Protein AF-A0A2T7P192-F1 (afdb_monomer_lite)

Secondary structure (DSSP, 8-state):
-EEPTTSS-EEPGGGSSSSS--STT-TTTTT--S----SSEE-TTS-EE-GGGSSSSS-SSSSSTTS-GGG-TT---SS--TTEEEPTTT--EEEGGGTTSSS--STTSGGGSSTTT---SSSEEPTTSS-EE-GGGSSSSS--STT-TTTTTTT--PPTTEEEETTEEEESS---GGG-TT--EEE-TTS---TTSS-TT---SEEE-TTS---SPPP---TT--EEE-TTS---EEEGGGGGG-TT--EEE-TT----EEE-S--S-------EEE-TT----EE-GGGGTT-TT--EEE-TT----EE-TTTTTT-TT--EEEETT----EE-TTTTTT-TT--EEEESSGGGG-TTTSTTTTTT-EEE----SS--SS-SS--HHHHHHHHHHHHHHHHHHHHHHHHHHHHGGGS---HHHHHHHHHHHHHHHHHHHHHHHHHHHHHHTTTHHHHHHHHHTSHHHHHHHHHHHHHHHHHHHHHHHHHHHHHHHHH-SS---HHHHHHHHHHHHHHHHHHHHHHHHHHHHHHHHHHHHHHHHHHHHHHHHHHHTTT-----TT----S--SS--THHHHHHHT--

InterPro domains:
  IPR001611 Leucine-rich repeat [PF13855] (300-353)
  IPR002172 Low-density lipoprotein (LDL) receptor class A repeat [PF00057] (79-115)
  IPR002172 Low-density lipoprotein (LDL) receptor class A repeat [PR00261] (8-29)
  IPR002172 Low-density lipoprotein (LDL) receptor class A repeat [PR00261] (46-67)
  IPR002172 Low-density lipoprotein (LDL) receptor class A repeat [PR00261] (91-112)
  IPR002172 Low-density lipoprotein (LDL) receptor class A repeat [PR00261] (130-151)
  IPR002172 Low-density lipoprotein (LDL) receptor class A repeat [PS50068] (1-33)
  IPR002172 Low-density lipoprotein (LDL) receptor class A repeat [PS50068] (37-70)
  IPR002172 Low-density lipoprotein (LDL) receptor class A repeat [PS50068] (79-116)
  IPR002172 Low-density lipoprotein (LDL) receptor class A repeat [PS50068] (119-155)
  IPR002172 Low-density lipoprotein (LDL) receptor class A repeat [SM00192] (1-34)
  IPR002172 Low-density lipoprotein (LDL) receptor class A repeat [SM00192] (37-71)
  IPR002172 Low-density lipoprotein (LDL) receptor class A repeat [SM00192] (79-117)
  IPR002172 Low-density lipoprotein (LDL) receptor class A repeat [SM00192] (119-156)
  IPR002172 Low-density lipoprotein (LDL) receptor class A repeat [cd00112] (41-68)
  IPR002172 Low-density lipoprotein (LDL) receptor class A repeat [cd00112] (80-115)
  IPR017452 GPCR, rhodopsin-like, 7TM [PS50262] (404-541)
  IPR023415 Low-density lipoprotein (LDL) receptor class A, conserved site [PS01209] (93-115)
  IPR032675 Leucine-rich repeat domain superfamily [G3DSA:3.80.10.10] (155-267)
  IPR032675 Leucine-rich repeat domain superfamily [G3DSA:3.80.10.10] (268-373)

Structure (mmCIF, N/CA/C/O backbone):
data_AF-A0A2T7P192-F1
#
_entry.id   AF-A0A2T7P192-F1
#
loop_
_atom_site.group_PDB
_atom_site.id
_atom_site.type_symbol
_atom_site.label_atom_id
_atom_site.label_alt_id
_atom_site.label_comp_id
_atom_site.label_asym_id
_atom_site.label_entity_id
_atom_site.label_seq_id
_atom_site.pdbx_PDB_ins_code
_atom_site.Cartn_x
_atom_site.Cartn_y
_atom_site.Cartn_z
_atom_site.occupancy
_atom_site.B_iso_or_equiv
_atom_site.auth_seq_id
_atom_site.auth_comp_id
_atom_site.auth_asym_id
_atom_site.auth_atom_id
_atom_site.pdbx_PDB_model_num
ATOM 1 N N . MET A 1 1 ? 2.843 -32.101 -48.341 1.00 65.88 1 MET A N 1
ATOM 2 C CA . MET A 1 1 ? 3.932 -32.554 -49.229 1.00 65.88 1 MET A CA 1
ATOM 3 C C . MET A 1 1 ? 3.542 -33.904 -49.808 1.00 65.88 1 MET A C 1
ATOM 5 O O . MET A 1 1 ? 2.994 -34.714 -49.069 1.00 65.88 1 MET A O 1
ATOM 9 N N . PHE A 1 2 ? 3.769 -34.108 -51.100 1.00 68.44 2 PHE A N 1
ATOM 10 C CA . PHE A 1 2 ? 3.512 -35.329 -51.861 1.00 68.44 2 PHE A CA 1
ATOM 11 C C . PHE A 1 2 ? 4.839 -36.050 -52.106 1.00 68.44 2 PHE A C 1
ATOM 13 O O . PHE A 1 2 ? 5.832 -35.404 -52.415 1.00 68.44 2 PHE A O 1
ATOM 20 N N . LEU A 1 3 ? 4.891 -37.365 -51.916 1.00 77.12 3 LEU A N 1
ATOM 21 C CA . LEU A 1 3 ? 6.083 -38.163 -52.204 1.00 77.12 3 LEU A CA 1
ATOM 22 C C . LEU A 1 3 ? 5.910 -38.778 -53.594 1.00 77.12 3 LEU A C 1
ATOM 24 O O . LEU A 1 3 ? 4.910 -39.464 -53.810 1.00 77.12 3 LEU A O 1
ATOM 28 N N . CYS A 1 4 ? 6.870 -38.556 -54.496 1.00 80.88 4 CYS A N 1
ATOM 29 C CA . CYS A 1 4 ? 6.888 -39.212 -55.804 1.00 80.88 4 CYS A CA 1
ATOM 30 C C . CYS A 1 4 ? 6.804 -40.740 -55.630 1.00 80.88 4 CYS A C 1
ATOM 32 O O . CYS A 1 4 ? 7.320 -41.289 -54.649 1.00 80.88 4 CYS A O 1
ATOM 34 N N . SER A 1 5 ? 6.145 -41.445 -56.554 1.00 80.00 5 SER A N 1
ATOM 35 C CA . SER A 1 5 ? 5.929 -42.899 -56.427 1.00 80.00 5 SER A CA 1
ATOM 36 C C . SER A 1 5 ? 7.230 -43.703 -56.446 1.00 80.00 5 SER A C 1
ATOM 38 O O . SER A 1 5 ? 7.320 -44.747 -55.797 1.00 80.00 5 SER A O 1
ATOM 40 N N . ASP A 1 6 ? 8.257 -43.194 -57.119 1.00 78.75 6 ASP A N 1
ATOM 41 C CA . ASP A 1 6 ? 9.630 -43.703 -57.082 1.00 78.75 6 ASP A CA 1
ATOM 42 C C . ASP A 1 6 ? 10.375 -43.462 -55.746 1.00 78.75 6 ASP A C 1
ATOM 44 O O . ASP A 1 6 ? 11.508 -43.915 -55.579 1.00 78.75 6 ASP A O 1
ATOM 48 N N . GLN A 1 7 ? 9.743 -42.776 -54.785 1.00 76.69 7 GLN A N 1
ATOM 49 C CA . GLN A 1 7 ? 10.291 -42.358 -53.488 1.00 76.69 7 GLN A CA 1
ATOM 50 C C . GLN A 1 7 ? 11.552 -41.485 -53.582 1.00 76.69 7 GLN A C 1
ATOM 52 O O . GLN A 1 7 ? 12.270 -41.331 -52.591 1.00 76.69 7 GLN A O 1
ATOM 57 N N . THR A 1 8 ? 11.843 -40.899 -54.745 1.00 75.38 8 THR A N 1
ATOM 58 C CA . THR A 1 8 ? 13.096 -40.159 -54.955 1.00 75.38 8 THR A CA 1
ATOM 59 C C . THR A 1 8 ? 13.045 -38.738 -54.410 1.00 75.38 8 THR A C 1
ATOM 61 O O . THR A 1 8 ? 14.082 -38.184 -54.038 1.00 75.38 8 THR A O 1
ATOM 64 N N . ARG A 1 9 ? 11.852 -38.136 -54.340 1.00 76.94 9 ARG A N 1
ATOM 65 C CA . ARG A 1 9 ? 11.668 -36.741 -53.932 1.00 76.94 9 ARG A CA 1
ATOM 66 C C . ARG A 1 9 ? 10.305 -36.509 -53.286 1.00 76.94 9 ARG A C 1
ATOM 68 O O . ARG A 1 9 ? 9.303 -37.110 -53.664 1.00 76.94 9 ARG A O 1
ATOM 75 N N . THR A 1 10 ? 10.271 -35.602 -52.315 1.00 79.56 10 THR A N 1
ATOM 76 C CA . THR A 1 10 ? 9.039 -35.031 -51.760 1.00 79.56 10 THR A CA 1
ATOM 77 C C . THR A 1 10 ? 8.798 -33.647 -52.347 1.00 79.56 10 THR A C 1
ATOM 79 O O . THR A 1 10 ? 9.632 -32.757 -52.182 1.00 79.56 10 THR A O 1
ATOM 82 N N . LEU A 1 11 ? 7.657 -33.466 -52.999 1.00 73.38 11 LEU A N 1
ATOM 83 C CA . LEU A 1 11 ? 7.187 -32.215 -53.575 1.00 73.38 11 LEU A CA 1
ATOM 84 C C . LEU A 1 11 ? 6.205 -31.503 -52.637 1.00 73.38 11 LEU A C 1
ATOM 86 O O . LEU A 1 11 ? 5.539 -32.110 -51.789 1.00 73.38 11 LEU A O 1
ATOM 90 N N . HIS A 1 12 ? 6.108 -30.184 -52.772 1.00 67.69 12 HIS A N 1
ATOM 91 C CA . HIS A 1 12 ? 5.025 -29.431 -52.151 1.00 67.69 12 HIS A CA 1
ATOM 92 C C . HIS A 1 12 ? 3.708 -29.753 -52.873 1.00 67.69 12 HIS A C 1
ATOM 94 O O . HIS A 1 12 ? 3.721 -30.109 -54.043 1.00 67.69 12 HIS A O 1
ATOM 100 N N . TYR A 1 13 ? 2.565 -29.664 -52.189 1.00 60.28 13 TYR A N 1
ATOM 101 C CA . TYR A 1 13 ? 1.278 -30.056 -52.792 1.00 60.28 13 TYR A CA 1
ATOM 102 C C . TYR A 1 13 ? 0.863 -29.159 -53.971 1.00 60.28 13 TYR A C 1
ATOM 104 O O . TYR A 1 13 ? -0.032 -29.529 -54.716 1.00 60.28 13 TYR A O 1
ATOM 112 N N . THR A 1 14 ? 1.495 -27.992 -54.111 1.00 57.81 14 THR A N 1
ATOM 113 C CA . THR A 1 14 ? 1.313 -27.051 -55.225 1.00 57.81 14 THR A CA 1
ATOM 114 C C . THR A 1 14 ? 2.009 -27.492 -56.512 1.00 57.81 14 THR A C 1
ATOM 116 O O . THR A 1 14 ? 1.717 -26.919 -57.546 1.00 57.81 14 THR A O 1
ATOM 119 N N . LEU A 1 15 ? 2.917 -28.472 -56.438 1.00 68.00 15 LEU A N 1
ATOM 120 C CA . LEU A 1 15 ? 3.675 -29.043 -57.563 1.00 68.00 15 LEU A CA 1
ATOM 121 C C . LEU A 1 15 ? 3.136 -30.437 -57.936 1.00 68.00 15 LEU A C 1
ATOM 123 O O . LEU A 1 15 ? 3.888 -31.357 -58.231 1.00 68.00 15 LEU A O 1
ATOM 127 N N . VAL A 1 16 ? 1.841 -30.658 -57.716 1.00 70.81 16 VAL A N 1
ATOM 128 C CA . VAL A 1 16 ? 1.148 -31.916 -58.010 1.00 70.81 16 VAL A CA 1
ATOM 129 C C . VAL A 1 16 ? -0.069 -31.539 -58.828 1.00 70.81 16 VAL A C 1
ATOM 131 O O . VAL A 1 16 ? -0.877 -30.739 -58.348 1.00 70.81 16 VAL A O 1
ATOM 134 N N . CYS A 1 17 ? -0.230 -32.126 -60.012 1.00 66.81 17 CYS A N 1
ATOM 135 C CA . CYS A 1 17 ? -1.264 -31.745 -60.972 1.00 66.81 17 CYS A CA 1
ATOM 136 C C . CYS A 1 17 ? -1.129 -30.302 -61.478 1.00 66.81 17 CYS A C 1
ATOM 138 O O . CYS A 1 17 ? -2.141 -29.623 -61.675 1.00 66.81 17 CYS A O 1
ATOM 140 N N . ASP A 1 18 ? 0.101 -29.826 -61.664 1.00 65.25 18 ASP A N 1
ATOM 141 C CA . ASP A 1 18 ? 0.407 -28.485 -62.177 1.00 65.25 18 ASP A CA 1
ATOM 142 C C . ASP A 1 18 ? 0.785 -28.495 -63.672 1.00 65.25 18 ASP A C 1
ATOM 144 O O . ASP A 1 18 ? 1.235 -27.486 -64.218 1.00 65.25 18 ASP A O 1
ATOM 148 N N . PHE A 1 19 ? 0.533 -29.619 -64.357 1.00 62.66 19 PHE A N 1
ATOM 149 C CA . PHE A 1 19 ? 0.850 -29.871 -65.765 1.00 62.66 19 PHE A CA 1
ATOM 150 C C . PHE A 1 19 ? 2.347 -29.864 -66.085 1.00 62.66 19 PHE A C 1
ATOM 152 O O . PHE A 1 19 ? 2.731 -29.842 -67.262 1.00 62.66 19 PHE A O 1
ATOM 159 N N . LYS A 1 20 ? 3.201 -29.952 -65.061 1.00 74.81 20 LYS A N 1
ATOM 160 C CA . LYS A 1 20 ? 4.644 -30.046 -65.202 1.00 74.81 20 LYS A CA 1
ATOM 161 C C . LYS A 1 20 ? 5.146 -31.329 -64.556 1.00 74.81 20 LYS A C 1
ATOM 163 O O . LYS A 1 20 ? 4.735 -31.730 -63.483 1.00 74.81 20 LYS A O 1
ATOM 168 N N . GLN A 1 21 ? 6.067 -31.996 -65.243 1.00 77.94 21 GLN A N 1
ATOM 169 C CA . GLN A 1 21 ? 6.710 -33.186 -64.704 1.00 77.94 21 GLN A CA 1
ATOM 170 C C . GLN A 1 21 ? 7.835 -32.767 -63.744 1.00 77.94 21 GLN A C 1
ATOM 172 O O . GLN A 1 21 ? 8.970 -32.541 -64.170 1.00 77.94 21 GLN A O 1
ATOM 177 N N . ASP A 1 22 ? 7.517 -32.651 -62.460 1.00 80.75 22 ASP A N 1
ATOM 178 C CA . ASP A 1 22 ? 8.453 -32.357 -61.374 1.00 80.75 22 ASP A CA 1
ATOM 179 C C . ASP A 1 22 ? 8.934 -33.629 -60.648 1.00 80.75 22 ASP A C 1
ATOM 181 O O . ASP A 1 22 ? 10.044 -33.648 -60.092 1.00 80.75 22 ASP A O 1
ATOM 185 N N . CYS A 1 23 ? 8.168 -34.724 -60.707 1.00 81.25 23 CYS A N 1
ATOM 186 C CA . CYS A 1 23 ? 8.655 -36.070 -60.415 1.00 81.25 23 CYS A CA 1
ATOM 187 C C . CYS A 1 23 ? 9.307 -36.701 -61.658 1.00 81.25 23 CYS A C 1
ATOM 189 O O . CYS A 1 23 ? 8.755 -36.706 -62.759 1.00 81.25 23 CYS A O 1
ATOM 191 N N . ASN A 1 24 ? 10.467 -37.343 -61.483 1.00 80.19 24 ASN A N 1
ATOM 192 C CA . ASN A 1 24 ? 11.185 -38.002 -62.586 1.00 80.19 24 ASN A CA 1
ATOM 193 C C . ASN A 1 24 ? 10.363 -39.113 -63.266 1.00 80.19 24 ASN A C 1
ATOM 195 O O . ASN A 1 24 ? 10.566 -39.399 -64.444 1.00 80.19 24 ASN A O 1
ATOM 199 N N . ASP A 1 25 ? 9.439 -39.733 -62.532 1.00 78.19 25 ASP A N 1
ATOM 200 C CA . ASP A 1 25 ? 8.529 -40.775 -63.011 1.00 78.19 25 ASP A CA 1
ATOM 201 C C . ASP A 1 25 ? 7.177 -40.236 -63.522 1.00 78.19 25 ASP A C 1
ATOM 203 O O . ASP A 1 25 ? 6.364 -41.021 -64.013 1.00 78.19 25 ASP A O 1
ATOM 207 N N . GLY A 1 26 ? 6.932 -38.922 -63.426 1.00 73.44 26 GLY A N 1
ATOM 208 C CA . GLY A 1 26 ? 5.672 -38.277 -63.818 1.00 73.44 26 GLY A CA 1
ATOM 209 C C . GLY A 1 26 ? 4.476 -38.661 -62.946 1.00 73.44 26 GLY A C 1
ATOM 210 O O . GLY A 1 26 ? 3.328 -38.545 -63.378 1.00 73.44 26 GLY A O 1
ATOM 211 N N . SER A 1 27 ? 4.725 -39.191 -61.744 1.00 79.19 27 SER A N 1
ATOM 212 C CA . SER A 1 27 ? 3.671 -39.642 -60.828 1.00 79.19 27 SER A CA 1
ATOM 213 C C . SER A 1 27 ? 2.849 -38.503 -60.219 1.00 79.19 27 SER A C 1
ATOM 215 O O . SER A 1 27 ? 1.707 -38.732 -59.819 1.00 79.19 27 SER A O 1
ATOM 217 N N . ASP A 1 28 ? 3.407 -37.298 -60.198 1.00 75.00 28 ASP A N 1
ATOM 218 C CA . ASP A 1 28 ? 2.758 -36.032 -59.858 1.00 75.00 28 ASP A CA 1
ATOM 219 C C . ASP A 1 28 ? 1.614 -35.656 -60.812 1.00 75.00 28 ASP A C 1
ATOM 221 O O . ASP A 1 28 ? 0.635 -35.068 -60.364 1.00 75.00 28 ASP A O 1
ATOM 225 N N . GLU A 1 29 ? 1.663 -36.100 -62.073 1.00 79.00 29 GLU A N 1
ATOM 226 C CA . GLU A 1 29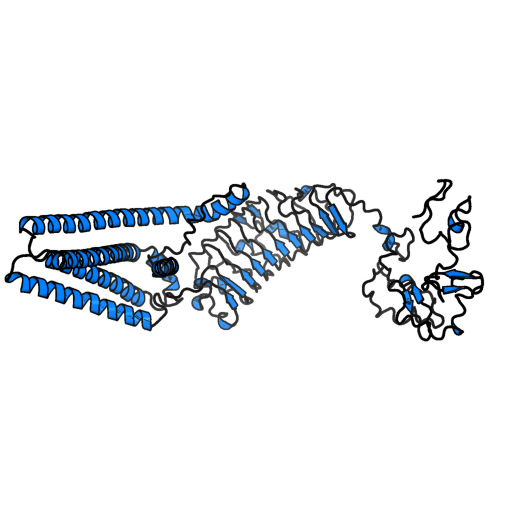 ? 0.673 -35.754 -63.111 1.00 79.00 29 GLU A CA 1
ATOM 227 C C . GLU A 1 29 ? -0.272 -36.914 -63.493 1.00 79.00 29 GLU A C 1
ATOM 229 O O . GLU A 1 29 ? -1.214 -36.761 -64.276 1.00 79.00 29 GLU A O 1
ATOM 234 N N . MET A 1 30 ? -0.051 -38.115 -62.946 1.00 67.25 30 MET A N 1
ATOM 235 C CA . MET A 1 30 ? -0.735 -39.342 -63.387 1.00 67.25 30 MET A CA 1
ATOM 236 C C . MET A 1 30 ? -2.119 -39.554 -62.734 1.00 67.25 30 MET A C 1
ATOM 238 O O . MET A 1 30 ? -2.949 -40.297 -63.262 1.00 67.25 30 MET A O 1
ATOM 242 N N . PHE A 1 31 ? -2.389 -38.918 -61.586 1.00 60.00 31 PHE A N 1
ATOM 243 C CA . PHE A 1 31 ? -3.619 -39.102 -60.788 1.00 60.00 31 PHE A CA 1
ATOM 244 C C . PHE A 1 31 ? -4.523 -37.862 -60.724 1.00 60.00 31 PHE A C 1
ATOM 246 O O . PHE A 1 31 ? -5.372 -37.733 -59.840 1.00 60.00 31 PHE A O 1
ATOM 253 N N . CYS A 1 32 ? -4.397 -36.976 -61.705 1.00 62.47 32 CYS A N 1
ATOM 254 C CA . CYS A 1 32 ? -5.185 -35.757 -61.797 1.00 62.47 32 CYS A CA 1
ATOM 255 C C . CYS A 1 32 ? -6.493 -36.050 -62.543 1.00 62.47 32 CYS A C 1
ATOM 257 O O . CYS A 1 32 ? -6.544 -36.137 -63.772 1.00 62.47 32 CYS A O 1
ATOM 259 N N . THR A 1 33 ? -7.597 -36.242 -61.815 1.00 51.34 33 THR A N 1
ATOM 260 C CA . THR A 1 33 ? -8.923 -36.205 -62.447 1.00 51.34 33 THR A CA 1
ATOM 261 C C . THR A 1 33 ? -9.106 -34.836 -63.096 1.00 51.34 33 THR A C 1
ATOM 263 O O . THR A 1 33 ? -8.934 -33.824 -62.427 1.00 51.34 33 THR A O 1
ATOM 266 N N . ARG A 1 34 ? -9.501 -34.810 -64.377 1.00 46.72 34 ARG A N 1
ATOM 267 C CA . ARG A 1 34 ? -9.683 -33.638 -65.271 1.00 46.72 34 ARG A CA 1
ATOM 268 C C . ARG A 1 34 ? -10.718 -32.587 -64.800 1.00 46.72 34 ARG A C 1
ATOM 270 O O . ARG A 1 34 ? -11.234 -31.817 -65.598 1.00 46.72 34 ARG A O 1
ATOM 277 N N . SER A 1 35 ? -11.058 -32.604 -63.516 1.00 47.53 35 SER A N 1
ATOM 278 C CA . SER A 1 35 ? -12.012 -31.762 -62.801 1.00 47.53 35 SER A CA 1
ATOM 279 C C . SER A 1 35 ? -11.361 -31.173 -61.539 1.00 47.53 35 SER A C 1
ATOM 281 O O . SER A 1 35 ? -11.991 -31.109 -60.483 1.00 47.53 35 SER A O 1
ATOM 283 N N . GLN A 1 36 ? -10.092 -30.774 -61.619 1.00 49.97 36 GLN A N 1
ATOM 284 C CA . GLN A 1 36 ? -9.456 -29.971 -60.581 1.00 49.97 36 GLN A CA 1
ATOM 285 C C . GLN A 1 36 ? -9.518 -28.517 -61.049 1.00 49.97 36 GLN A C 1
ATOM 287 O O . GLN A 1 36 ? -8.808 -28.096 -61.954 1.00 49.97 36 GLN A O 1
ATOM 292 N N . THR A 1 37 ? -10.500 -27.794 -60.518 1.00 49.38 37 THR A N 1
ATOM 293 C CA . THR A 1 37 ? -10.700 -26.359 -60.734 1.00 49.38 37 THR A CA 1
ATOM 294 C C . THR A 1 37 ? -9.445 -25.607 -60.303 1.00 49.38 37 THR A C 1
ATOM 296 O O . THR A 1 37 ? -9.043 -25.749 -59.147 1.00 49.38 37 THR A O 1
ATOM 299 N N . CYS A 1 38 ? -8.843 -24.815 -61.194 1.00 58.12 38 CYS A N 1
ATOM 300 C CA . CYS A 1 38 ? -7.743 -23.935 -60.813 1.00 58.12 38 CYS A CA 1
ATOM 301 C C . CYS A 1 38 ? -8.197 -22.982 -59.707 1.00 58.12 38 CYS A C 1
ATOM 303 O O . CYS A 1 38 ? -9.201 -22.287 -59.845 1.00 58.12 38 CYS A O 1
ATOM 305 N N . VAL A 1 39 ? -7.460 -22.973 -58.597 1.00 57.88 39 VAL A N 1
ATOM 306 C CA . VAL A 1 39 ? -7.700 -22.090 -57.443 1.00 57.88 39 VAL A CA 1
ATOM 307 C C . VAL A 1 39 ? -6.926 -20.773 -57.643 1.00 57.88 39 VAL A C 1
ATOM 309 O O . VAL A 1 39 ? -6.325 -20.244 -56.717 1.00 57.88 39 VAL A O 1
ATOM 312 N N . GLY A 1 40 ? -6.883 -20.282 -58.885 1.00 65.94 40 GLY A N 1
ATOM 313 C CA . GLY A 1 40 ? -6.023 -19.187 -59.337 1.00 65.94 40 GLY A CA 1
ATOM 314 C C . GLY A 1 40 ? -6.344 -18.752 -60.771 1.00 65.94 40 GLY A C 1
ATOM 315 O O . GLY A 1 40 ? -7.372 -19.157 -61.321 1.00 65.94 40 GLY A O 1
ATOM 316 N N . TYR A 1 41 ? -5.475 -17.940 -61.374 1.00 68.38 41 TYR A N 1
ATOM 317 C CA . TYR A 1 41 ? -5.613 -17.502 -62.764 1.00 68.38 41 TYR A CA 1
ATOM 318 C C . TYR A 1 41 ? -5.090 -18.565 -63.723 1.00 68.38 41 TYR A C 1
ATOM 320 O O . TYR A 1 41 ? -3.996 -19.092 -63.538 1.00 68.38 41 TYR A O 1
ATOM 328 N N . GLN A 1 42 ? -5.881 -18.884 -64.747 1.00 72.94 42 GLN A N 1
ATOM 329 C CA . GLN A 1 42 ? -5.449 -19.762 -65.824 1.00 72.94 42 GLN A CA 1
ATOM 330 C C . GLN A 1 42 ? -4.920 -18.910 -66.980 1.00 72.94 42 GLN A C 1
ATOM 332 O O . GLN A 1 42 ? -5.695 -18.249 -67.671 1.00 72.94 42 GLN A O 1
ATOM 337 N N . CYS A 1 43 ? -3.608 -18.962 -67.184 1.00 77.81 43 CYS A N 1
ATOM 338 C CA . CYS A 1 43 ? -2.889 -18.372 -68.305 1.00 77.81 43 CYS A CA 1
ATOM 339 C C . CYS A 1 43 ? -3.462 -18.852 -69.651 1.00 77.81 43 CYS A C 1
ATOM 341 O O . CYS A 1 43 ? -4.060 -19.932 -69.744 1.00 77.81 43 CYS A O 1
ATOM 343 N N . GLN A 1 44 ? -3.242 -18.097 -70.732 1.00 74.88 44 GLN A N 1
ATOM 344 C CA . GLN A 1 44 ? -3.760 -18.463 -72.059 1.00 74.88 44 GLN A CA 1
ATOM 345 C C . GLN A 1 44 ? -3.145 -19.764 -72.595 1.00 74.88 44 GLN A C 1
ATOM 347 O O . GLN A 1 44 ? -3.807 -20.521 -73.310 1.00 74.88 44 GLN A O 1
ATOM 352 N N . ASN A 1 45 ? -1.907 -20.067 -72.206 1.00 65.06 45 ASN A N 1
ATOM 353 C CA . ASN A 1 45 ? -1.241 -21.342 -72.468 1.00 65.06 45 ASN A CA 1
ATOM 354 C C . ASN A 1 45 ? -1.776 -22.531 -71.634 1.00 65.06 45 ASN A C 1
ATOM 356 O O . ASN A 1 45 ? -1.356 -23.668 -71.855 1.00 65.06 45 ASN A O 1
ATOM 360 N N . GLY A 1 46 ? -2.717 -22.296 -70.714 1.00 66.81 46 GLY A N 1
ATOM 361 C CA . GLY A 1 46 ? -3.346 -23.310 -69.869 1.00 66.81 46 GLY A CA 1
ATOM 362 C C . GLY A 1 46 ? -2.656 -23.565 -68.525 1.00 66.81 46 GLY A C 1
ATOM 363 O O . GLY A 1 46 ? -3.194 -24.358 -67.751 1.00 66.81 46 GLY A O 1
ATOM 364 N N . GLN A 1 47 ? -1.529 -22.902 -68.237 1.00 70.19 47 GLN A N 1
ATOM 365 C CA . GLN A 1 47 ? -0.858 -22.911 -66.932 1.00 70.19 47 GLN A CA 1
ATOM 366 C C . GLN A 1 47 ? -1.727 -22.210 -65.882 1.00 70.19 47 GLN A C 1
ATOM 368 O O . GLN A 1 47 ? -2.427 -21.255 -66.204 1.00 70.19 47 GLN A O 1
ATOM 373 N N . CYS A 1 48 ? -1.697 -22.668 -64.631 1.00 75.62 48 CYS A N 1
ATOM 374 C CA . CYS A 1 48 ? -2.399 -21.990 -63.543 1.00 75.62 48 CYS A CA 1
ATOM 375 C C . CYS A 1 48 ? -1.419 -21.366 -62.561 1.00 75.62 48 CYS A C 1
ATOM 377 O O . CYS A 1 48 ? -0.574 -22.062 -62.001 1.00 75.62 48 CYS A O 1
ATOM 379 N N . ILE A 1 49 ? -1.569 -20.061 -62.348 1.00 71.06 49 ILE A N 1
ATOM 380 C CA . ILE A 1 49 ? -0.772 -19.275 -61.412 1.00 71.06 49 ILE A CA 1
ATOM 381 C C . ILE A 1 49 ? -1.643 -18.772 -60.247 1.00 71.06 49 ILE A C 1
ATOM 383 O O . ILE A 1 49 ? -2.865 -18.628 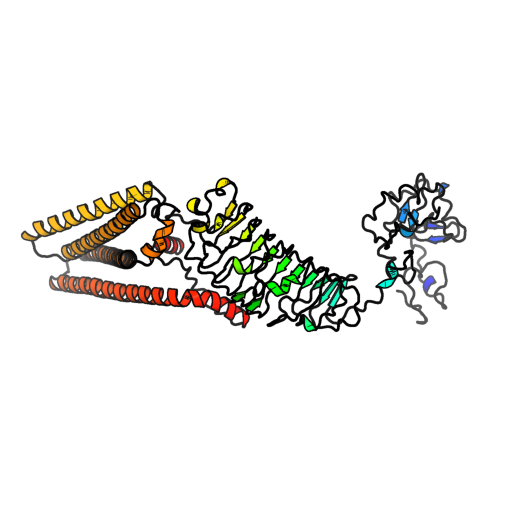-60.388 1.00 71.06 49 ILE A O 1
ATOM 387 N N . PRO A 1 50 ? -1.051 -18.531 -59.069 1.00 66.94 50 PRO A N 1
ATOM 388 C CA . PRO A 1 50 ? -1.733 -17.878 -57.954 1.00 66.94 50 PRO A CA 1
ATOM 389 C C . PRO A 1 50 ? -2.218 -16.460 -58.311 1.00 66.94 50 PRO A C 1
ATOM 391 O O . PRO A 1 50 ? -1.635 -15.797 -59.163 1.00 66.94 50 PRO A O 1
ATOM 394 N N . LEU A 1 51 ? -3.284 -15.977 -57.659 1.00 64.31 51 LEU A N 1
ATOM 395 C CA . LEU A 1 51 ? -3.848 -14.643 -57.944 1.00 64.31 51 LEU A CA 1
ATOM 396 C C . LEU A 1 51 ? -2.923 -13.480 -57.544 1.00 64.31 51 LEU A C 1
ATOM 398 O O . LEU A 1 51 ? -3.092 -12.377 -58.045 1.00 64.31 51 LEU A O 1
ATOM 402 N N . ASP A 1 52 ? -1.982 -13.710 -56.630 1.00 62.50 52 ASP A N 1
ATOM 403 C CA . ASP A 1 52 ? -0.961 -12.753 -56.186 1.00 62.50 52 ASP A CA 1
ATOM 404 C C . ASP A 1 52 ? 0.168 -12.542 -57.203 1.00 62.50 52 ASP A C 1
ATOM 406 O O . ASP A 1 52 ? 0.957 -11.620 -57.027 1.00 62.50 52 ASP A O 1
ATOM 410 N N . LYS A 1 53 ? 0.212 -13.364 -58.257 1.00 67.75 53 LYS A N 1
ATOM 411 C CA . LYS A 1 53 ? 1.171 -13.284 -59.368 1.00 67.75 53 LYS A CA 1
ATOM 412 C C . LYS A 1 53 ? 0.553 -12.709 -60.651 1.00 67.75 53 LYS A C 1
ATOM 414 O O . LYS A 1 53 ? 1.046 -12.921 -61.745 1.00 67.75 53 LYS A O 1
ATOM 419 N N . LEU A 1 54 ? -0.601 -12.054 -60.528 1.00 72.56 54 LEU A N 1
ATOM 420 C CA . LEU A 1 54 ? -1.205 -11.268 -61.603 1.00 72.56 54 LEU A CA 1
ATOM 421 C C . LEU A 1 54 ? -0.701 -9.830 -61.499 1.00 72.56 54 LEU A C 1
ATOM 423 O O . LEU A 1 54 ? -0.810 -9.234 -60.423 1.00 72.56 54 LEU A O 1
ATOM 427 N N . CYS A 1 55 ? -0.280 -9.241 -62.618 1.00 68.62 55 CYS A N 1
ATOM 428 C CA . CYS A 1 55 ? 0.118 -7.834 -62.692 1.00 68.62 55 CYS A CA 1
ATOM 429 C C . CYS A 1 55 ? 1.255 -7.461 -61.720 1.00 68.62 55 CYS A C 1
ATOM 431 O O . CYS A 1 55 ? 1.241 -6.365 -61.141 1.00 68.62 55 CYS A O 1
ATOM 433 N N . ASP A 1 56 ? 2.206 -8.371 -61.496 1.00 65.19 56 ASP A N 1
ATOM 434 C CA . ASP A 1 56 ? 3.322 -8.188 -60.560 1.00 65.19 56 ASP A CA 1
ATOM 435 C C . ASP A 1 56 ? 4.656 -7.880 -61.264 1.00 65.19 56 ASP A C 1
ATOM 437 O O . ASP A 1 56 ? 5.697 -7.772 -60.612 1.00 65.19 56 ASP A O 1
ATOM 441 N N . VAL A 1 57 ? 4.603 -7.609 -62.576 1.00 65.00 57 VAL A N 1
ATOM 442 C CA . VAL A 1 57 ? 5.736 -7.273 -63.453 1.00 65.00 57 VAL A CA 1
ATOM 443 C C . VAL A 1 57 ? 6.615 -8.492 -63.780 1.00 65.00 57 VAL A C 1
ATOM 445 O O . VAL A 1 57 ? 7.496 -8.399 -64.647 1.00 65.00 57 VAL A O 1
ATOM 448 N N . GLU A 1 58 ? 6.378 -9.653 -63.162 1.00 72.19 58 GLU A N 1
ATOM 449 C CA . GLU A 1 58 ? 7.047 -10.909 -63.489 1.00 72.19 58 GLU A CA 1
ATOM 450 C C . GLU A 1 58 ? 6.219 -11.718 -64.502 1.00 72.19 58 GLU A C 1
ATOM 452 O O . GLU A 1 58 ? 5.010 -11.839 -64.415 1.00 72.19 58 GLU A O 1
ATOM 457 N N . ASN A 1 59 ? 6.877 -12.287 -65.516 1.00 72.38 59 ASN A N 1
ATOM 458 C CA . ASN A 1 59 ? 6.207 -13.154 -66.492 1.00 72.38 59 ASN A CA 1
ATOM 459 C C . ASN A 1 59 ? 6.127 -14.590 -65.948 1.00 72.38 59 ASN A C 1
ATOM 461 O O . ASN A 1 59 ? 6.916 -15.459 -66.346 1.00 72.38 59 ASN A O 1
ATOM 465 N N . ASP A 1 60 ? 5.193 -14.821 -65.034 1.00 76.12 60 ASP A N 1
ATOM 466 C CA . ASP A 1 60 ? 4.885 -16.106 -64.412 1.00 76.12 60 ASP A CA 1
ATOM 467 C C . ASP A 1 60 ? 4.097 -17.037 -65.346 1.00 76.12 60 ASP A C 1
ATOM 469 O O . ASP A 1 60 ? 4.290 -18.259 -65.318 1.00 76.12 60 ASP A O 1
ATOM 473 N N . CYS A 1 61 ? 3.268 -16.487 -66.237 1.00 74.69 61 CYS A N 1
ATOM 474 C CA . CYS A 1 61 ? 2.542 -17.253 -67.251 1.00 74.69 61 CYS A CA 1
ATOM 475 C C . CYS A 1 61 ? 3.412 -17.680 -68.446 1.00 74.69 61 CYS A C 1
ATOM 477 O O . CYS A 1 61 ? 2.928 -18.400 -69.319 1.00 74.69 61 CYS A O 1
ATOM 479 N N . TRP A 1 62 ? 4.678 -17.253 -68.522 1.00 71.12 62 TRP A N 1
ATOM 480 C CA . TRP A 1 62 ? 5.619 -17.384 -69.654 1.00 71.12 62 TRP A CA 1
ATOM 481 C C . TRP A 1 62 ? 5.166 -16.788 -70.998 1.00 71.12 62 TRP A C 1
ATOM 483 O O . TRP A 1 62 ? 6.015 -16.378 -71.794 1.00 71.12 62 TRP A O 1
ATOM 493 N N . ASP A 1 63 ? 3.865 -16.716 -71.259 1.00 73.94 63 ASP A N 1
ATOM 494 C CA . ASP A 1 63 ? 3.235 -16.049 -72.394 1.00 73.94 63 ASP A CA 1
ATOM 495 C C . ASP A 1 63 ? 2.875 -14.577 -72.105 1.00 73.94 63 ASP A C 1
ATOM 497 O O . ASP A 1 63 ? 2.334 -13.912 -72.988 1.00 73.94 63 ASP A O 1
ATOM 501 N N . ALA A 1 64 ? 3.234 -14.068 -70.918 1.00 71.75 64 ALA A N 1
ATOM 502 C CA . ALA A 1 64 ? 2.958 -12.727 -70.397 1.00 71.75 64 ALA A CA 1
ATOM 503 C C . ALA A 1 64 ? 1.462 -12.373 -70.289 1.00 71.75 64 ALA A C 1
ATOM 505 O O . ALA A 1 64 ? 1.103 -11.198 -70.220 1.00 71.75 64 ALA A O 1
ATOM 506 N N . SER A 1 65 ? 0.573 -13.376 -70.296 1.00 73.69 65 SER A N 1
ATOM 507 C CA . SER A 1 65 ? -0.880 -13.162 -70.178 1.00 73.69 65 SER A CA 1
ATOM 508 C C . SER A 1 65 ? -1.336 -12.769 -68.771 1.00 73.69 65 SER A C 1
ATOM 510 O O . SER A 1 65 ? -2.501 -12.422 -68.585 1.00 73.69 65 SER A O 1
ATOM 512 N N . ASP A 1 66 ? -0.461 -12.908 -67.784 1.00 71.94 66 ASP A N 1
ATOM 513 C CA . ASP A 1 66 ? -0.574 -12.423 -66.406 1.00 71.94 66 ASP A CA 1
ATOM 514 C C . ASP A 1 66 ? -0.323 -10.919 -66.266 1.00 71.94 66 ASP A C 1
ATOM 516 O O . ASP A 1 66 ? -0.845 -10.301 -65.341 1.00 71.94 66 ASP A O 1
ATOM 520 N N . GLU A 1 67 ? 0.405 -10.330 -67.214 1.00 76.88 67 GLU A N 1
ATOM 521 C CA . GLU A 1 67 ? 0.783 -8.912 -67.218 1.00 76.88 67 GLU A CA 1
ATOM 522 C C . GLU A 1 67 ? -0.143 -8.036 -68.087 1.00 76.88 67 GLU A C 1
ATOM 524 O O . GLU A 1 67 ? -0.020 -6.809 -68.115 1.00 76.88 67 GLU A O 1
ATOM 529 N N . ASP A 1 68 ? -1.107 -8.638 -68.795 1.00 70.69 68 ASP A N 1
ATOM 530 C CA . ASP A 1 68 ? -2.113 -7.931 -69.604 1.00 70.69 68 ASP A CA 1
ATOM 531 C C . ASP A 1 68 ? -3.318 -7.489 -68.748 1.00 70.69 68 ASP A C 1
ATOM 533 O O . ASP A 1 68 ? -4.433 -8.013 -68.833 1.00 70.69 68 ASP A O 1
ATOM 537 N N . CYS A 1 69 ? -3.077 -6.507 -67.877 1.00 63.47 69 CYS A N 1
ATOM 538 C CA . CYS A 1 69 ? -4.037 -6.030 -66.874 1.00 63.47 69 CYS A CA 1
ATOM 539 C C . CYS A 1 69 ? -5.215 -5.220 -67.458 1.00 63.47 69 CYS A C 1
ATOM 541 O O . CYS A 1 69 ? -6.203 -4.988 -66.761 1.00 63.47 69 CYS A O 1
ATOM 543 N N . ASP A 1 70 ? -5.150 -4.812 -68.733 1.00 56.72 70 ASP A N 1
ATOM 544 C CA . ASP A 1 70 ? -6.172 -3.983 -69.395 1.00 56.72 70 ASP A CA 1
ATOM 545 C C . ASP A 1 70 ? -7.452 -4.771 -69.748 1.00 56.72 70 ASP A C 1
ATOM 547 O O . ASP A 1 70 ? -8.529 -4.183 -69.889 1.00 56.72 70 ASP A O 1
ATOM 551 N N . GLN A 1 71 ? -7.378 -6.104 -69.868 1.00 52.66 71 GLN A N 1
ATOM 552 C CA . GLN A 1 71 ? -8.560 -6.956 -70.082 1.00 52.66 71 GLN A CA 1
ATOM 553 C C . GLN A 1 71 ? -9.324 -7.286 -68.793 1.00 52.66 71 GLN A C 1
ATOM 555 O O . GLN A 1 71 ? -10.495 -7.677 -68.856 1.00 52.66 71 GLN A O 1
ATOM 560 N N . PHE A 1 72 ? -8.708 -7.092 -67.626 1.00 56.06 72 PHE A N 1
ATOM 561 C CA . PHE A 1 72 ? -9.287 -7.422 -66.328 1.00 56.06 72 PHE A CA 1
ATOM 562 C C . PHE A 1 72 ? -9.843 -6.169 -65.656 1.00 56.06 72 PHE A C 1
ATOM 564 O O . PHE A 1 72 ? -9.308 -5.642 -64.684 1.00 56.06 72 PHE A O 1
ATOM 571 N N . GLN A 1 73 ? -11.010 -5.733 -66.136 1.00 44.25 73 GLN A N 1
ATOM 572 C CA . GLN A 1 73 ? -11.787 -4.633 -65.549 1.00 44.25 73 GLN A CA 1
ATOM 573 C C . GLN A 1 73 ? -12.301 -4.929 -64.114 1.00 44.25 73 GLN A C 1
ATOM 575 O O . GLN A 1 73 ? -12.970 -4.097 -63.504 1.00 44.25 73 GLN A O 1
ATOM 580 N N . GLU A 1 74 ? -11.939 -6.090 -63.554 1.00 41.38 74 GLU A N 1
ATOM 581 C CA . GLU A 1 74 ? -12.129 -6.498 -62.160 1.00 41.38 74 GLU A CA 1
ATOM 582 C C . GLU A 1 74 ? -10.841 -7.084 -61.534 1.00 41.38 74 GLU A C 1
ATOM 584 O O . GLU A 1 74 ? -10.905 -8.046 -60.773 1.00 41.38 74 GLU A O 1
ATOM 589 N N . CYS A 1 75 ? -9.665 -6.472 -61.732 1.00 45.28 75 CYS A N 1
ATOM 590 C CA . CYS A 1 75 ? -8.603 -6.533 -60.708 1.00 45.28 75 CYS A CA 1
ATOM 591 C C . CYS A 1 75 ? -9.012 -5.685 -59.484 1.00 45.28 75 CYS A C 1
ATOM 593 O O . CYS A 1 75 ? -8.365 -4.716 -59.093 1.00 45.28 75 CYS A O 1
ATOM 595 N N . PHE A 1 76 ? -10.144 -6.044 -58.875 1.00 42.19 76 PHE A N 1
ATOM 596 C CA . PHE A 1 76 ? -10.597 -5.546 -57.582 1.00 42.19 76 PHE A CA 1
ATOM 597 C C . PHE A 1 76 ? -9.906 -6.352 -56.475 1.00 42.19 76 PHE A C 1
ATOM 599 O O . PHE A 1 76 ? -10.542 -7.013 -55.658 1.00 42.19 76 PHE A O 1
ATOM 606 N N . PHE A 1 77 ? -8.579 -6.260 -56.397 1.00 47.09 77 PHE A N 1
ATOM 607 C CA . PHE A 1 77 ? -7.980 -6.271 -55.072 1.00 47.09 77 PHE A CA 1
ATOM 608 C C . PHE A 1 77 ? -8.303 -4.903 -54.475 1.00 47.09 77 PHE A C 1
ATOM 610 O O . PHE A 1 77 ? -7.675 -3.890 -54.782 1.00 47.09 77 PHE A O 1
ATOM 617 N N . GLU A 1 78 ? -9.340 -4.856 -53.636 1.00 49.53 78 GLU A N 1
ATOM 618 C CA . GLU A 1 78 ? -9.705 -3.663 -52.860 1.00 49.53 78 GLU A CA 1
ATOM 619 C C . GLU A 1 78 ? -8.496 -3.154 -52.036 1.00 49.53 78 GLU A C 1
ATOM 621 O O . GLU A 1 78 ? -8.470 -2.007 -51.589 1.00 49.53 78 GLU A O 1
ATOM 626 N N . SER A 1 79 ? -7.449 -3.980 -51.875 1.00 56.47 79 SER A N 1
ATOM 627 C CA . SER A 1 79 ? -6.138 -3.651 -51.308 1.00 56.47 79 SER A CA 1
ATOM 628 C C . SER A 1 79 ? -5.049 -4.613 -51.825 1.00 56.47 79 SER A C 1
ATOM 630 O O . SER A 1 79 ? -5.322 -5.803 -51.959 1.00 56.47 79 SER A O 1
ATOM 632 N N . CYS A 1 80 ? -3.824 -4.122 -52.081 1.00 66.62 80 CYS A N 1
ATOM 633 C CA . CYS A 1 80 ? -2.640 -4.977 -52.290 1.00 66.62 80 CYS A CA 1
ATOM 634 C C . CYS A 1 80 ? -2.429 -5.927 -51.088 1.00 66.62 80 CYS A C 1
ATOM 636 O O . CYS A 1 80 ? -2.907 -5.611 -49.991 1.00 66.62 80 CYS A O 1
ATOM 638 N N . PRO A 1 81 ? -1.696 -7.049 -51.253 1.00 67.81 81 PRO A N 1
ATOM 639 C CA . PRO A 1 81 ? -1.263 -7.887 -50.133 1.00 67.81 81 PRO A CA 1
ATOM 640 C C . PRO A 1 81 ? -0.621 -7.046 -49.022 1.00 67.81 81 PRO A C 1
ATOM 642 O O . PRO A 1 81 ? 0.035 -6.053 -49.321 1.00 67.81 81 PRO A O 1
ATOM 645 N N . GLU A 1 82 ? -0.744 -7.447 -47.752 1.00 65.38 82 GLU A N 1
ATOM 646 C CA . GLU A 1 82 ? -0.183 -6.686 -46.613 1.00 65.38 82 GLU A CA 1
ATOM 647 C C . GLU A 1 82 ? 1.341 -6.454 -46.724 1.00 65.38 82 GLU A C 1
ATOM 649 O O . GLU A 1 82 ? 1.884 -5.526 -46.127 1.00 65.38 82 GLU A O 1
ATOM 654 N N . THR A 1 83 ? 2.026 -7.257 -47.541 1.00 65.50 83 THR A N 1
ATOM 655 C CA . THR A 1 83 ? 3.457 -7.169 -47.858 1.00 65.50 83 THR A CA 1
ATOM 656 C C . THR A 1 83 ? 3.808 -6.131 -48.937 1.00 65.50 83 THR A C 1
ATOM 658 O O . THR A 1 83 ? 4.989 -5.826 -49.126 1.00 65.50 83 THR A O 1
ATOM 661 N N . HIS A 1 84 ? 2.813 -5.561 -49.627 1.00 78.00 84 HIS A N 1
ATOM 662 C CA . HIS A 1 84 ? 2.967 -4.684 -50.792 1.00 78.00 84 HIS A CA 1
ATOM 663 C C . HIS A 1 84 ? 2.184 -3.365 -50.639 1.00 78.00 84 HIS A C 1
ATOM 665 O O . HIS A 1 84 ? 1.141 -3.289 -49.993 1.00 78.00 84 HIS A O 1
ATOM 671 N N . PHE A 1 85 ? 2.673 -2.293 -51.260 1.00 78.38 85 PHE A N 1
ATOM 672 C CA . PHE A 1 85 ? 1.987 -1.014 -51.393 1.00 78.38 85 PHE A CA 1
ATOM 673 C C . PHE A 1 85 ? 1.561 -0.777 -52.846 1.00 78.38 85 PHE A C 1
ATOM 675 O O . PHE A 1 85 ? 2.215 -1.209 -53.790 1.00 78.38 85 PHE A O 1
ATOM 682 N N . ARG A 1 86 ? 0.454 -0.058 -53.026 1.00 78.25 86 ARG A N 1
ATOM 683 C CA . ARG A 1 86 ? -0.110 0.256 -54.343 1.00 78.25 86 ARG A CA 1
ATOM 684 C C . ARG A 1 86 ? 0.470 1.560 -54.890 1.00 78.25 86 ARG A C 1
ATOM 686 O O . ARG A 1 86 ? 0.387 2.573 -54.193 1.00 78.25 86 ARG A O 1
ATOM 693 N N . CYS A 1 87 ? 0.962 1.567 -56.131 1.00 81.94 87 CYS A N 1
ATOM 694 C CA . CYS A 1 87 ? 1.303 2.801 -56.857 1.00 81.94 87 CYS A CA 1
ATOM 695 C C . CYS A 1 87 ? 0.028 3.505 -57.374 1.00 81.94 87 CYS A C 1
ATOM 697 O O . CYS A 1 87 ? -0.690 2.931 -58.178 1.00 81.94 87 CYS A O 1
ATOM 699 N N . PRO A 1 88 ? -0.310 4.742 -57.005 1.00 75.12 88 PRO A N 1
ATOM 700 C CA . PRO A 1 88 ? -1.427 5.449 -57.648 1.00 75.12 88 PRO A CA 1
ATOM 701 C C . PRO A 1 88 ? -1.085 5.892 -59.097 1.00 75.12 88 PRO A C 1
ATOM 703 O O . PRO A 1 88 ? 0.098 6.039 -59.426 1.00 75.12 88 PRO A O 1
ATOM 706 N N . PRO A 1 89 ? -2.073 6.118 -59.998 1.00 57.31 89 PRO A N 1
ATOM 707 C CA . PRO A 1 89 ? -3.525 5.967 -59.832 1.00 57.31 89 PRO A CA 1
ATOM 708 C C . PRO A 1 89 ? -4.100 4.567 -60.167 1.00 57.31 89 PRO A C 1
ATOM 710 O O . PRO A 1 89 ? -5.044 4.160 -59.497 1.00 57.31 89 PRO A O 1
ATOM 713 N N . ASP A 1 90 ? -3.521 3.793 -61.093 1.00 61.84 90 ASP A N 1
ATOM 714 C CA . ASP A 1 90 ? -4.061 2.491 -61.564 1.00 61.84 90 ASP A CA 1
ATOM 715 C C . ASP A 1 90 ? -3.090 1.321 -61.277 1.00 61.84 90 ASP A C 1
ATOM 717 O O . ASP A 1 90 ? -2.672 0.573 -62.148 1.00 61.84 90 ASP A O 1
ATOM 721 N N . GLY A 1 91 ? -2.671 1.243 -60.012 1.00 63.78 91 GLY A N 1
ATOM 722 C CA . GLY A 1 91 ? -1.404 0.661 -59.562 1.00 63.78 91 GLY A CA 1
ATOM 723 C C . GLY A 1 91 ? -1.095 -0.820 -59.664 1.00 63.78 91 GLY A C 1
ATOM 724 O O . GLY A 1 91 ? -1.845 -1.647 -59.157 1.00 63.78 91 GLY A O 1
ATOM 725 N N . TYR A 1 92 ? 0.151 -1.068 -60.075 1.00 69.62 92 TYR A N 1
ATOM 726 C CA . TYR A 1 92 ? 0.981 -2.203 -59.669 1.00 69.62 92 TYR A CA 1
ATOM 727 C C . TYR A 1 92 ? 1.176 -2.231 -58.142 1.00 69.62 92 TYR A C 1
ATOM 729 O O . TYR A 1 92 ? 1.276 -1.178 -57.489 1.00 69.62 92 TYR A O 1
ATOM 737 N N . CYS A 1 93 ? 1.242 -3.436 -57.577 1.00 75.88 93 CYS A N 1
ATOM 738 C CA . CYS A 1 93 ? 1.581 -3.668 -56.177 1.00 75.88 93 CYS A CA 1
ATOM 739 C C . CYS A 1 93 ? 3.090 -3.900 -56.063 1.00 75.88 93 CYS A C 1
ATOM 741 O O . CYS A 1 93 ? 3.611 -4.882 -56.574 1.00 75.88 93 CYS A O 1
ATOM 743 N N . LEU A 1 94 ? 3.791 -3.006 -55.373 1.00 80.31 94 LEU A N 1
ATOM 744 C CA . LEU A 1 94 ? 5.228 -3.113 -55.139 1.00 80.31 94 LEU A CA 1
ATOM 745 C C . LEU A 1 94 ? 5.507 -3.495 -53.681 1.00 80.31 94 LEU A C 1
ATOM 747 O O . LEU A 1 94 ? 4.774 -3.056 -52.797 1.00 80.31 94 LEU A O 1
ATOM 751 N N . PRO A 1 95 ? 6.555 -4.269 -53.374 1.00 81.25 95 PRO A N 1
ATOM 752 C CA . PRO A 1 95 ? 6.883 -4.619 -51.995 1.00 81.25 95 PRO A CA 1
ATOM 753 C C . PRO A 1 95 ? 7.108 -3.391 -51.104 1.00 81.25 95 PRO A C 1
ATOM 755 O O . PRO A 1 95 ? 7.682 -2.389 -51.526 1.00 81.25 95 PRO A O 1
ATOM 758 N N . VAL A 1 96 ? 6.721 -3.455 -49.828 1.00 82.75 96 VAL A N 1
ATOM 759 C CA . VAL A 1 96 ? 6.834 -2.300 -48.907 1.00 82.75 96 VAL A CA 1
ATOM 760 C C . VAL A 1 96 ? 8.278 -1.776 -48.767 1.00 82.75 96 VAL A C 1
ATOM 762 O O . VAL A 1 96 ? 8.467 -0.578 -48.544 1.00 82.75 96 VAL A O 1
ATOM 765 N N . TYR A 1 97 ? 9.291 -2.627 -48.970 1.00 82.44 97 TYR A N 1
ATOM 766 C CA . TYR A 1 97 ? 10.707 -2.249 -48.885 1.00 82.44 97 TYR A CA 1
ATOM 767 C C . TYR A 1 97 ? 11.211 -1.379 -50.042 1.00 82.44 97 TYR A C 1
ATOM 769 O O . TYR A 1 97 ? 12.265 -0.760 -49.899 1.00 82.44 97 TYR A O 1
ATOM 777 N N . VAL A 1 98 ? 10.487 -1.289 -51.165 1.00 84.81 98 VAL A N 1
ATOM 778 C CA . VAL A 1 98 ? 10.879 -0.388 -52.266 1.00 84.81 98 VAL A CA 1
ATOM 779 C C . VAL A 1 98 ? 10.316 1.023 -52.107 1.00 84.81 98 VAL A C 1
ATOM 781 O O . VAL A 1 98 ? 10.692 1.933 -52.828 1.00 84.81 98 VAL A O 1
ATOM 784 N N . ARG A 1 99 ? 9.461 1.259 -51.108 1.00 85.69 99 ARG A N 1
ATOM 785 C CA . ARG A 1 99 ? 8.966 2.602 -50.815 1.00 85.69 99 ARG A CA 1
ATOM 786 C C . ARG A 1 99 ? 10.027 3.422 -50.078 1.00 85.69 99 ARG A C 1
ATOM 788 O O . ARG A 1 99 ? 10.487 3.014 -49.009 1.00 85.69 99 ARG A O 1
ATOM 795 N N . CYS A 1 100 ? 10.334 4.621 -50.575 1.00 84.81 100 CYS A N 1
ATOM 796 C CA . CYS A 1 100 ? 11.318 5.527 -49.974 1.00 84.81 100 CYS A CA 1
ATOM 797 C C . CYS A 1 100 ? 12.734 4.922 -49.871 1.00 84.81 100 CYS A C 1
ATOM 799 O O . CYS A 1 100 ? 13.437 5.161 -48.875 1.00 84.81 100 CYS A O 1
ATOM 801 N N . ASN A 1 101 ? 13.120 4.114 -50.864 1.00 82.50 101 ASN A N 1
ATOM 802 C CA . ASN A 1 101 ? 14.433 3.480 -51.007 1.00 82.50 101 ASN A CA 1
ATOM 803 C C . ASN A 1 101 ? 15.431 4.357 -51.803 1.00 82.50 101 ASN A C 1
ATOM 805 O O . ASN A 1 101 ? 16.622 4.040 -51.853 1.00 82.50 101 ASN A O 1
ATOM 809 N N . GLY A 1 102 ? 14.976 5.479 -52.373 1.00 80.00 102 GLY A N 1
ATOM 810 C CA . GLY A 1 102 ? 15.771 6.407 -53.178 1.00 80.00 102 GLY A CA 1
ATOM 811 C C . GLY A 1 102 ? 15.838 6.062 -54.671 1.00 80.00 102 GLY A C 1
ATOM 812 O O . GLY A 1 102 ? 16.616 6.689 -55.397 1.00 80.00 102 GLY A O 1
ATOM 813 N N . VAL A 1 103 ? 15.049 5.089 -55.128 1.00 83.06 103 VAL A N 1
ATOM 814 C CA . VAL A 1 103 ? 14.903 4.653 -56.521 1.00 83.06 103 VAL A CA 1
ATOM 815 C C . VAL A 1 103 ? 13.467 4.931 -56.964 1.00 83.06 103 VAL A C 1
ATOM 817 O O . VAL A 1 103 ? 12.559 4.946 -56.154 1.00 83.06 103 VAL A O 1
ATOM 820 N N . TYR A 1 104 ? 13.270 5.239 -58.247 1.00 85.06 104 TYR A N 1
ATOM 821 C CA . TYR A 1 104 ? 11.933 5.446 -58.800 1.00 85.06 104 TYR A CA 1
ATOM 822 C C . TYR A 1 104 ? 11.431 4.143 -59.423 1.00 85.06 104 TYR A C 1
ATOM 824 O O . TYR A 1 104 ? 11.714 3.876 -60.592 1.00 85.06 104 TYR A O 1
ATOM 832 N N . ASP A 1 105 ? 10.706 3.367 -58.631 1.00 82.56 105 ASP A N 1
ATOM 833 C CA . ASP A 1 105 ? 10.118 2.078 -58.978 1.00 82.56 105 ASP A CA 1
ATOM 834 C C . ASP A 1 105 ? 8.655 2.229 -59.450 1.00 82.56 105 ASP A C 1
ATOM 836 O O . ASP A 1 105 ? 8.211 1.495 -60.335 1.00 82.56 105 ASP A O 1
ATOM 840 N N . CYS A 1 106 ? 7.902 3.233 -58.968 1.00 83.06 106 CYS A N 1
ATOM 841 C CA . CYS A 1 106 ? 6.581 3.537 -59.541 1.00 83.06 106 CYS A CA 1
ATOM 842 C C . CYS A 1 106 ? 6.705 4.326 -60.869 1.00 83.06 106 CYS A C 1
ATOM 844 O O . CYS A 1 106 ? 7.496 5.274 -60.957 1.00 83.06 106 CYS A O 1
ATOM 846 N N . PRO A 1 107 ? 5.815 4.095 -61.861 1.00 78.00 107 PRO A N 1
ATOM 847 C CA . PRO A 1 107 ? 5.794 4.838 -63.133 1.00 78.00 107 PRO A CA 1
ATOM 848 C C . PRO A 1 107 ? 5.694 6.362 -62.960 1.00 78.00 107 PRO A C 1
ATOM 850 O O . PRO A 1 107 ? 6.296 7.135 -63.708 1.00 78.00 107 PRO A O 1
ATOM 853 N N . ASN A 1 108 ? 4.959 6.789 -61.928 1.00 77.69 108 ASN A N 1
ATOM 854 C CA . ASN A 1 108 ? 4.732 8.191 -61.578 1.00 77.69 108 ASN A CA 1
ATOM 855 C C . ASN A 1 108 ? 5.628 8.693 -60.432 1.00 77.69 108 ASN A C 1
ATOM 857 O O . ASN A 1 108 ? 5.445 9.821 -59.976 1.00 77.69 108 ASN A O 1
ATOM 861 N N . ARG A 1 109 ? 6.617 7.898 -59.990 1.00 81.25 109 ARG A N 1
ATOM 862 C CA . ARG A 1 109 ? 7.577 8.248 -58.920 1.00 81.25 109 ARG A CA 1
ATOM 863 C C . ARG A 1 109 ? 6.939 8.506 -57.550 1.00 81.25 109 ARG A C 1
ATOM 865 O O . ARG A 1 109 ? 7.474 9.255 -56.731 1.00 81.25 109 ARG A O 1
ATOM 872 N N . GLU A 1 110 ? 5.748 7.961 -57.332 1.00 82.56 110 GLU A N 1
ATOM 873 C CA . GLU A 1 110 ? 4.958 8.194 -56.119 1.00 82.56 110 GLU A CA 1
ATOM 874 C C . GLU A 1 110 ? 5.467 7.407 -54.906 1.00 82.56 110 GLU A C 1
ATOM 876 O O . GLU A 1 110 ? 5.242 7.806 -53.764 1.00 82.56 110 GLU A O 1
ATOM 881 N N . ASP A 1 111 ? 6.205 6.332 -55.153 1.00 83.56 111 ASP A N 1
ATOM 882 C CA . ASP A 1 111 ? 6.985 5.568 -54.180 1.00 83.56 111 ASP A CA 1
ATOM 883 C C . ASP A 1 111 ? 7.998 6.422 -53.403 1.00 83.56 111 ASP A C 1
ATOM 885 O O . ASP A 1 111 ? 8.231 6.176 -52.219 1.00 83.56 111 ASP A O 1
ATOM 889 N N . GLU A 1 112 ? 8.518 7.480 -54.028 1.00 87.12 112 GLU A N 1
ATOM 890 C CA . GLU A 1 112 ? 9.461 8.435 -53.430 1.00 87.12 112 GLU A CA 1
ATOM 891 C C . GLU A 1 112 ? 8.794 9.749 -52.986 1.00 87.12 112 GLU A C 1
ATOM 893 O O . GLU A 1 112 ? 9.452 10.714 -52.573 1.00 87.12 112 GLU A O 1
ATOM 898 N N . ALA A 1 113 ? 7.464 9.823 -53.043 1.00 82.50 113 ALA A N 1
ATOM 899 C CA . ALA A 1 113 ? 6.724 10.989 -52.593 1.00 82.50 113 ALA A CA 1
ATOM 900 C C . ALA A 1 113 ? 6.474 10.945 -51.074 1.00 82.50 113 ALA A C 1
ATOM 902 O O . ALA A 1 113 ? 6.045 9.949 -50.495 1.00 82.50 113 ALA A O 1
ATOM 903 N N . ASN A 1 114 ? 6.668 12.089 -50.408 1.00 81.75 114 ASN A N 1
ATOM 904 C CA . ASN A 1 114 ? 6.293 12.309 -49.004 1.00 81.75 114 ASN A CA 1
ATOM 905 C C . ASN A 1 114 ? 6.974 11.382 -47.961 1.00 81.75 114 ASN A C 1
ATOM 907 O O . ASN A 1 114 ? 6.444 11.146 -46.872 1.00 81.75 114 ASN A O 1
ATOM 911 N N . CYS A 1 115 ? 8.195 10.921 -48.240 1.00 80.31 115 CYS A N 1
ATOM 912 C CA . CYS A 1 115 ? 8.981 10.053 -47.351 1.00 80.31 115 CYS A CA 1
ATOM 913 C C . CYS A 1 115 ? 9.337 10.665 -45.983 1.00 80.31 115 CYS A C 1
ATOM 915 O O . CYS A 1 115 ? 9.645 9.943 -45.038 1.00 80.31 115 CYS A O 1
ATOM 917 N N . GLN A 1 116 ? 9.274 11.995 -45.845 1.00 77.50 116 GLN A N 1
ATOM 918 C CA . GLN A 1 116 ? 9.543 12.683 -44.574 1.00 77.50 116 GLN A CA 1
ATOM 919 C C . GLN A 1 116 ? 8.425 12.499 -43.539 1.00 77.50 116 GLN A C 1
ATOM 921 O O . GLN A 1 116 ? 8.689 12.529 -42.339 1.00 77.50 116 GLN A O 1
ATOM 926 N N . VAL A 1 117 ? 7.185 12.320 -43.999 1.00 77.69 117 VAL A N 1
ATOM 927 C CA . VAL A 1 117 ? 6.002 12.141 -43.140 1.00 77.69 117 VAL A CA 1
ATOM 928 C C . VAL A 1 117 ? 5.652 10.657 -42.992 1.00 77.69 117 VAL A C 1
ATOM 930 O O . VAL A 1 117 ? 4.946 10.266 -42.061 1.00 77.69 117 VAL A O 1
ATOM 933 N N . TYR A 1 118 ? 6.174 9.813 -43.883 1.00 76.94 118 TYR A N 1
ATOM 934 C CA . TYR A 1 118 ? 5.900 8.387 -43.889 1.00 76.94 118 TYR A CA 1
ATOM 935 C C . TYR A 1 118 ? 6.466 7.682 -42.642 1.00 76.94 118 TYR A C 1
ATOM 937 O O . TYR A 1 118 ? 7.667 7.701 -42.344 1.00 76.94 118 TYR A O 1
ATOM 945 N N . THR A 1 119 ? 5.566 7.050 -41.889 1.00 72.75 119 THR A N 1
ATOM 946 C CA . THR A 1 119 ? 5.876 6.194 -40.742 1.00 72.75 119 THR A CA 1
ATOM 947 C C . THR A 1 119 ? 5.426 4.766 -41.042 1.00 72.75 119 THR A C 1
ATOM 949 O O . THR A 1 119 ? 4.338 4.556 -41.572 1.00 72.75 119 THR A O 1
ATOM 952 N N . CYS A 1 120 ? 6.273 3.780 -40.723 1.00 76.94 120 CYS A N 1
ATOM 953 C CA . CYS A 1 120 ? 5.974 2.363 -40.929 1.00 76.94 120 CYS A CA 1
ATOM 954 C C . CYS A 1 120 ? 4.844 1.942 -39.972 1.00 76.94 120 CYS A C 1
ATOM 956 O O . CYS A 1 120 ? 5.084 1.664 -38.797 1.00 76.94 120 CYS A O 1
ATOM 958 N N . SER A 1 121 ? 3.597 1.943 -40.442 1.00 69.25 121 SER A N 1
ATOM 959 C CA . SER A 1 121 ? 2.450 1.477 -39.660 1.00 69.25 121 SER A CA 1
ATOM 960 C C . SER A 1 121 ? 2.447 -0.051 -39.594 1.00 69.25 121 SER A C 1
ATOM 962 O O . SER A 1 121 ? 1.913 -0.700 -40.480 1.00 69.25 121 SER A O 1
ATOM 964 N N . GLY A 1 122 ? 3.061 -0.619 -38.552 1.00 66.50 122 GLY A N 1
ATOM 965 C CA . GLY A 1 122 ? 3.078 -2.071 -38.305 1.00 66.50 122 GLY A CA 1
ATOM 966 C C . GLY A 1 122 ? 4.247 -2.839 -38.937 1.00 66.50 122 GLY A C 1
ATOM 967 O O . GLY A 1 122 ? 4.437 -4.003 -38.605 1.00 66.50 122 GLY A O 1
ATOM 968 N N . PHE A 1 123 ? 5.069 -2.188 -39.766 1.00 79.19 123 PHE A N 1
ATOM 969 C CA . PHE A 1 123 ? 6.265 -2.771 -40.395 1.00 79.19 123 PHE A CA 1
ATOM 970 C C . PHE A 1 123 ? 7.559 -2.313 -39.712 1.00 79.19 123 PHE A C 1
ATOM 972 O O . PHE A 1 123 ? 7.589 -1.288 -39.022 1.00 79.19 123 PHE A O 1
ATOM 979 N N . TYR A 1 124 ? 8.651 -3.051 -39.910 1.00 80.06 124 TYR A N 1
ATOM 980 C CA . TYR A 1 124 ? 9.942 -2.719 -39.312 1.00 80.06 124 TYR A CA 1
ATOM 981 C C . TYR A 1 124 ? 10.645 -1.608 -40.058 1.00 80.06 124 TYR A C 1
ATOM 983 O O . TYR A 1 124 ? 10.736 -1.632 -41.276 1.00 80.06 124 TYR A O 1
ATOM 991 N N . ARG A 1 125 ? 11.176 -0.638 -39.319 1.00 82.38 125 ARG A N 1
ATOM 992 C CA . ARG A 1 125 ? 11.905 0.486 -39.896 1.00 82.38 125 ARG A CA 1
ATOM 993 C C . ARG A 1 125 ? 13.405 0.253 -39.794 1.00 82.38 125 ARG A C 1
ATOM 995 O O . ARG A 1 125 ? 13.932 0.154 -38.685 1.00 82.38 125 ARG A O 1
ATOM 1002 N N . CYS A 1 126 ? 14.081 0.270 -40.936 1.00 81.25 126 CYS A N 1
ATOM 1003 C CA . CYS A 1 126 ? 15.533 0.169 -41.015 1.00 81.25 126 CYS A CA 1
ATOM 1004 C C . CYS A 1 126 ? 16.229 1.308 -40.240 1.00 81.25 126 CYS A C 1
ATOM 1006 O O . CYS A 1 126 ? 15.735 2.444 -40.158 1.00 81.25 126 CYS A O 1
ATOM 1008 N N . ARG A 1 127 ? 17.407 1.040 -39.658 1.00 78.62 127 ARG A N 1
ATOM 1009 C CA . ARG A 1 127 ? 18.143 2.053 -38.889 1.00 78.62 127 ARG A CA 1
ATOM 1010 C C . ARG A 1 127 ? 18.598 3.180 -39.809 1.00 78.62 127 ARG A C 1
ATOM 1012 O O . ARG A 1 127 ? 19.029 2.952 -40.937 1.00 78.62 127 ARG A O 1
ATOM 1019 N N . ALA A 1 128 ? 18.508 4.410 -39.303 1.00 77.44 128 ALA A N 1
ATOM 1020 C CA . ALA A 1 128 ? 18.947 5.619 -40.004 1.00 77.44 128 ALA A CA 1
ATOM 1021 C C . ALA A 1 128 ? 18.365 5.789 -41.427 1.00 77.44 128 ALA A C 1
ATOM 1023 O O . ALA A 1 128 ? 18.967 6.464 -42.258 1.00 77.44 128 ALA A O 1
ATOM 1024 N N . SER A 1 129 ? 17.196 5.203 -41.708 1.00 80.56 129 SER A N 1
ATOM 1025 C CA . SER A 1 129 ? 16.541 5.273 -43.019 1.00 80.56 129 SER A CA 1
ATOM 1026 C C . SER A 1 129 ? 15.009 5.332 -42.908 1.00 80.56 129 SER A C 1
ATOM 1028 O O . SER A 1 129 ? 14.425 5.330 -41.815 1.00 80.56 129 SER A O 1
ATOM 1030 N N . THR A 1 130 ? 14.360 5.520 -44.057 1.00 81.62 130 THR A N 1
ATOM 1031 C CA . THR A 1 130 ? 12.900 5.607 -44.248 1.00 81.62 130 THR A CA 1
ATOM 1032 C C . THR A 1 130 ? 12.287 4.322 -44.794 1.00 81.62 130 THR A C 1
ATOM 1034 O O . THR A 1 130 ? 11.066 4.245 -44.879 1.00 81.62 130 THR A O 1
ATOM 1037 N N . VAL A 1 131 ? 13.123 3.335 -45.119 1.00 84.12 131 VAL A N 1
ATOM 1038 C CA . VAL A 1 131 ? 12.720 2.036 -45.662 1.00 84.12 131 VAL A CA 1
ATOM 1039 C C . VAL A 1 131 ? 12.018 1.212 -44.583 1.00 84.12 131 VAL A C 1
ATOM 1041 O O . VAL A 1 131 ? 12.479 1.146 -43.434 1.00 84.12 131 VAL A O 1
ATOM 1044 N N . CYS A 1 132 ? 10.902 0.596 -44.966 1.00 84.75 132 CYS A N 1
ATOM 1045 C CA . CYS A 1 132 ? 10.114 -0.289 -44.120 1.00 84.75 132 CYS A CA 1
ATOM 1046 C C . CYS A 1 132 ? 10.191 -1.725 -44.656 1.00 84.75 132 CYS A C 1
ATOM 1048 O O . CYS A 1 132 ? 10.034 -1.938 -45.850 1.00 84.75 132 CYS A O 1
ATOM 1050 N N . VAL A 1 133 ? 10.381 -2.713 -43.789 1.00 84.12 133 VAL A N 1
ATOM 1051 C CA . VAL A 1 133 ? 10.505 -4.130 -44.154 1.00 84.12 133 VAL A CA 1
ATOM 1052 C C . VAL A 1 133 ? 9.365 -4.918 -43.509 1.00 84.12 133 VAL A C 1
ATOM 1054 O O . VAL A 1 133 ? 9.029 -4.701 -42.337 1.00 84.12 133 VAL A O 1
ATOM 1057 N N . HIS A 1 134 ? 8.733 -5.797 -44.292 1.00 79.94 134 HIS A N 1
ATOM 1058 C CA . HIS A 1 134 ? 7.698 -6.709 -43.806 1.00 79.94 134 HIS A CA 1
ATOM 1059 C C . HIS A 1 134 ? 8.308 -7.784 -42.896 1.00 79.94 134 HIS A C 1
ATOM 1061 O O . HIS A 1 134 ? 9.469 -8.143 -43.057 1.00 79.94 134 HIS A O 1
ATOM 1067 N N . VAL A 1 135 ? 7.524 -8.330 -41.964 1.00 76.50 135 VAL A N 1
ATOM 1068 C CA . VAL A 1 135 ? 7.994 -9.366 -41.024 1.00 76.50 135 VAL A CA 1
ATOM 1069 C C . VAL A 1 135 ? 8.537 -10.602 -41.753 1.00 76.50 135 VAL A C 1
ATOM 1071 O O . VAL A 1 135 ? 9.537 -11.164 -41.323 1.00 76.50 135 VAL A O 1
ATOM 1074 N N . ASP A 1 136 ? 7.934 -10.978 -42.881 1.00 71.81 136 ASP A N 1
ATOM 1075 C CA . ASP A 1 136 ? 8.360 -12.132 -43.694 1.00 71.81 136 ASP A CA 1
ATOM 1076 C C . ASP A 1 136 ? 9.708 -11.931 -44.409 1.00 71.81 136 ASP A C 1
ATOM 1078 O O . ASP A 1 136 ? 10.320 -12.906 -44.833 1.00 71.81 136 ASP A O 1
ATOM 1082 N N . HIS A 1 137 ? 10.168 -10.683 -44.526 1.00 75.38 137 HIS A N 1
ATOM 1083 C CA . HIS A 1 137 ? 11.471 -10.317 -45.093 1.00 75.38 137 HIS A CA 1
ATOM 1084 C C . HIS A 1 137 ? 12.498 -9.984 -44.008 1.00 75.38 137 HIS A C 1
ATOM 1086 O O . HIS A 1 137 ? 13.545 -9.424 -44.286 1.00 75.38 137 HIS A O 1
ATOM 1092 N N . MET A 1 138 ? 12.203 -10.289 -42.745 1.00 76.88 138 MET A N 1
ATOM 1093 C CA . MET A 1 138 ? 13.227 -10.287 -41.710 1.00 76.88 138 MET A CA 1
ATOM 1094 C C . MET A 1 138 ? 13.922 -11.633 -41.693 1.00 76.88 138 MET A C 1
ATOM 1096 O O . MET A 1 138 ? 13.246 -12.659 -41.587 1.00 76.88 138 MET A O 1
ATOM 1100 N N . CYS A 1 139 ? 15.251 -11.637 -41.659 1.00 74.94 139 CYS A N 1
ATOM 1101 C CA . CYS A 1 139 ? 16.016 -12.874 -41.547 1.00 74.94 139 CYS A CA 1
ATOM 1102 C C . CYS A 1 139 ? 15.760 -13.858 -42.691 1.00 74.94 139 CYS A C 1
ATOM 1104 O O . CYS A 1 139 ? 15.839 -15.075 -42.493 1.00 74.94 139 CYS A O 1
ATOM 1106 N N . ASP A 1 140 ? 15.439 -13.343 -43.879 1.00 74.06 140 ASP A N 1
ATOM 1107 C CA . ASP A 1 140 ? 15.228 -14.151 -45.079 1.00 74.06 140 ASP A CA 1
ATOM 1108 C C . ASP A 1 140 ? 16.551 -14.431 -45.821 1.00 74.06 140 ASP A C 1
ATOM 1110 O O . ASP A 1 140 ? 16.579 -15.107 -46.857 1.00 74.06 140 ASP A O 1
ATOM 1114 N N . GLY A 1 141 ? 17.673 -13.975 -45.247 1.00 71.81 141 GLY A N 1
ATOM 1115 C CA . GLY A 1 141 ? 19.021 -14.166 -45.768 1.00 71.81 141 GLY A CA 1
ATOM 1116 C C . GLY A 1 141 ? 19.365 -13.193 -46.891 1.00 71.81 141 GLY A C 1
ATOM 1117 O O . GLY A 1 141 ? 20.410 -13.349 -47.535 1.00 71.81 141 GLY A O 1
ATOM 1118 N N . ARG A 1 142 ? 18.503 -12.205 -47.155 1.00 79.44 142 ARG A N 1
ATOM 1119 C CA . ARG A 1 142 ? 18.729 -11.139 -48.127 1.00 79.44 142 ARG A CA 1
ATOM 1120 C C . ARG A 1 142 ? 18.606 -9.799 -47.402 1.00 79.44 142 ARG A C 1
ATOM 1122 O O . ARG A 1 142 ? 17.629 -9.575 -46.721 1.00 79.44 142 ARG A O 1
ATOM 1129 N N . PRO A 1 143 ? 19.569 -8.881 -47.543 1.00 82.38 143 PRO A N 1
ATOM 1130 C CA . PRO A 1 143 ? 19.449 -7.565 -46.928 1.00 82.38 143 PRO A CA 1
ATOM 1131 C C . PRO A 1 143 ? 18.534 -6.658 -47.763 1.00 82.38 143 PRO A C 1
ATOM 1133 O O . PRO A 1 143 ? 18.886 -6.281 -48.884 1.00 82.38 143 PRO A O 1
ATOM 1136 N N . GLN A 1 144 ? 17.386 -6.271 -47.213 1.00 82.25 144 GLN A N 1
ATOM 1137 C CA . GLN A 1 144 ? 16.513 -5.215 -47.734 1.00 82.25 144 GLN A CA 1
ATOM 1138 C C . GLN A 1 144 ? 16.835 -3.849 -47.098 1.00 82.25 144 GLN A C 1
ATOM 1140 O O . GLN A 1 144 ? 16.613 -2.807 -47.719 1.00 82.25 144 GLN A O 1
ATOM 1145 N N . CYS A 1 145 ? 17.404 -3.811 -45.887 1.00 83.50 145 CYS A N 1
ATOM 1146 C CA . CYS A 1 145 ? 17.833 -2.573 -45.244 1.00 83.50 145 CYS A CA 1
ATOM 1147 C C . CYS A 1 145 ? 19.200 -2.080 -45.761 1.00 83.50 145 CYS A C 1
ATOM 1149 O O . CYS A 1 145 ? 20.147 -2.860 -45.871 1.00 83.50 145 CYS A O 1
ATOM 1151 N N . PRO A 1 146 ? 19.403 -0.752 -45.909 1.00 80.81 146 PRO A N 1
ATOM 1152 C CA . PRO A 1 146 ? 20.691 -0.181 -46.332 1.00 80.81 146 PRO A CA 1
ATOM 1153 C C . PRO A 1 146 ? 21.871 -0.537 -45.413 1.00 80.81 146 PRO A C 1
ATOM 1155 O O . PRO A 1 146 ? 23.018 -0.627 -45.845 1.00 80.81 146 PRO A O 1
ATOM 1158 N N . GLN A 1 147 ? 21.590 -0.714 -44.122 1.00 80.12 147 GLN A N 1
ATOM 1159 C CA . GLN A 1 147 ? 22.562 -1.071 -43.085 1.00 80.12 147 GLN A CA 1
ATOM 1160 C C . GLN A 1 147 ? 22.531 -2.566 -42.736 1.00 80.12 147 GLN A C 1
ATOM 1162 O O . GLN A 1 147 ? 23.227 -2.976 -41.814 1.00 80.12 147 GLN A O 1
ATOM 1167 N N . HIS A 1 148 ? 21.763 -3.372 -43.482 1.00 79.25 148 HIS A N 1
ATOM 1168 C CA . HIS A 1 148 ? 21.637 -4.818 -43.277 1.00 79.25 148 HIS A CA 1
ATOM 1169 C C . HIS A 1 148 ? 21.154 -5.181 -41.853 1.00 79.25 148 HIS A C 1
ATOM 1171 O O . HIS A 1 148 ? 21.486 -6.237 -41.317 1.00 79.25 148 HIS A O 1
ATOM 1177 N N . ASP A 1 149 ? 20.425 -4.269 -41.193 1.00 77.38 149 ASP A N 1
ATOM 1178 C CA . ASP A 1 149 ? 19.970 -4.441 -39.805 1.00 77.38 149 ASP A CA 1
ATOM 1179 C C . ASP A 1 149 ? 18.863 -5.495 -39.661 1.00 77.38 149 ASP A C 1
ATOM 1181 O O . ASP A 1 149 ? 18.718 -6.104 -38.601 1.00 77.38 149 ASP A O 1
ATOM 1185 N N . ASP A 1 150 ? 18.094 -5.681 -40.729 1.00 76.75 150 ASP A N 1
ATOM 1186 C CA . ASP A 1 150 ? 17.115 -6.748 -40.931 1.00 76.75 150 ASP A CA 1
ATOM 1187 C C . ASP A 1 150 ? 17.733 -8.150 -40.871 1.00 76.75 150 ASP A C 1
ATOM 1189 O O . ASP A 1 150 ? 17.045 -9.092 -40.490 1.00 76.75 150 ASP A O 1
ATOM 1193 N N . GLU A 1 151 ? 19.038 -8.264 -41.129 1.00 81.31 151 GLU A N 1
ATOM 1194 C CA . GLU A 1 151 ? 19.799 -9.518 -41.087 1.00 81.31 151 GLU A CA 1
ATOM 1195 C C . GLU A 1 151 ? 20.758 -9.616 -39.877 1.00 81.31 151 GLU A C 1
ATOM 1197 O O . GLU A 1 151 ? 21.333 -10.667 -39.586 1.00 81.31 151 GLU A O 1
ATOM 1202 N N . LEU A 1 152 ? 20.936 -8.533 -39.111 1.00 69.06 152 LEU A N 1
ATOM 1203 C CA . LEU A 1 152 ? 22.006 -8.414 -38.105 1.00 69.06 152 LEU A CA 1
ATOM 1204 C C . LEU A 1 152 ? 21.752 -9.195 -36.798 1.00 69.06 152 LEU A C 1
ATOM 1206 O O . LEU A 1 152 ? 22.634 -9.265 -35.940 1.00 69.06 152 LEU A O 1
ATOM 1210 N N . PHE A 1 153 ? 20.557 -9.769 -36.625 1.00 62.84 153 PHE A N 1
ATOM 1211 C CA . PHE A 1 153 ? 20.125 -10.434 -35.384 1.00 62.84 153 PHE A CA 1
ATOM 1212 C C . PHE A 1 153 ? 19.450 -11.796 -35.602 1.00 62.84 153 PHE A C 1
ATOM 1214 O O . PHE A 1 153 ? 18.842 -12.347 -34.683 1.00 62.84 153 PHE A O 1
ATOM 1221 N N . CYS A 1 154 ? 19.586 -12.357 -36.798 1.00 64.50 154 CYS A N 1
ATOM 1222 C CA . CYS A 1 154 ? 18.916 -13.587 -37.218 1.00 64.50 154 CYS A CA 1
ATOM 1223 C C . CYS A 1 154 ? 19.574 -14.854 -36.660 1.00 64.50 154 CYS A C 1
ATOM 1225 O O . CYS A 1 154 ? 18.907 -15.852 -36.396 1.00 64.50 154 CYS A O 1
ATOM 1227 N N . ASP A 1 155 ? 20.872 -14.766 -36.362 1.00 61.09 155 ASP A N 1
ATOM 1228 C CA . ASP A 1 155 ? 21.665 -15.824 -35.730 1.00 61.09 155 ASP A CA 1
ATOM 1229 C C . ASP A 1 155 ? 21.641 -15.782 -34.192 1.00 61.09 155 ASP A C 1
ATOM 1231 O O . ASP A 1 155 ? 22.425 -16.478 -33.533 1.00 61.09 155 ASP A O 1
ATOM 1235 N N . LEU A 1 156 ? 20.747 -14.992 -33.581 1.00 60.56 156 LEU A N 1
ATOM 1236 C CA . LEU A 1 156 ? 20.541 -15.031 -32.135 1.00 60.56 156 LEU A CA 1
ATOM 1237 C C . LEU A 1 156 ? 19.928 -16.380 -31.746 1.00 60.56 156 LEU A C 1
ATOM 1239 O O . LEU A 1 156 ? 18.714 -16.547 -31.628 1.00 60.56 156 LEU A O 1
ATOM 1243 N N . ARG A 1 157 ? 20.794 -17.365 -31.504 1.00 64.25 157 ARG A N 1
ATOM 1244 C CA . ARG A 1 157 ? 20.406 -18.616 -30.859 1.00 64.25 157 ARG A CA 1
ATOM 1245 C C . ARG A 1 157 ? 19.943 -18.276 -29.457 1.00 64.25 157 ARG A C 1
ATOM 1247 O O . ARG A 1 157 ? 20.755 -17.968 -28.584 1.00 64.25 157 ARG A O 1
ATOM 1254 N N . CYS A 1 158 ? 18.631 -18.320 -29.265 1.00 71.62 158 CYS A N 1
ATOM 1255 C CA . CYS A 1 158 ? 18.050 -18.109 -27.957 1.00 71.62 158 CYS A CA 1
ATOM 1256 C C . CYS A 1 158 ? 18.659 -19.128 -26.974 1.00 71.62 158 CYS A C 1
ATOM 1258 O O . CYS A 1 158 ? 18.716 -20.320 -27.305 1.00 71.62 158 CYS A O 1
ATOM 1260 N N . PRO A 1 159 ? 19.170 -18.688 -25.809 1.00 74.88 159 PRO A N 1
ATOM 1261 C CA . PRO A 1 159 ? 19.738 -19.600 -24.828 1.00 74.88 159 PRO A CA 1
ATOM 1262 C C . PRO A 1 159 ? 18.714 -20.660 -24.408 1.00 74.88 159 PRO A C 1
ATOM 1264 O O . PRO A 1 159 ? 17.505 -20.417 -24.415 1.00 74.88 159 PRO A O 1
ATOM 1267 N N . GLN A 1 160 ? 19.191 -21.846 -24.028 1.00 77.00 160 GLN A N 1
ATOM 1268 C CA . GLN A 1 160 ? 18.307 -22.879 -23.487 1.00 77.00 160 GLN A CA 1
ATOM 1269 C C . GLN A 1 160 ? 17.619 -22.352 -22.219 1.00 77.00 160 GLN A C 1
ATOM 1271 O O . GLN A 1 160 ? 18.264 -21.732 -21.380 1.00 77.00 160 GLN A O 1
ATOM 1276 N N . GLY A 1 161 ? 16.302 -22.546 -22.121 1.00 76.94 161 GLY A N 1
ATOM 1277 C CA . GLY A 1 161 ? 15.501 -21.998 -21.020 1.00 76.94 161 GLY A CA 1
ATOM 1278 C C . GLY A 1 161 ? 15.102 -20.525 -21.184 1.00 76.94 161 GLY A C 1
ATOM 1279 O O . GLY A 1 161 ? 14.546 -19.950 -20.247 1.00 76.94 161 GLY A O 1
ATOM 1280 N N . CYS A 1 162 ? 15.344 -19.917 -22.352 1.00 83.06 162 CYS A N 1
ATOM 1281 C CA . CYS A 1 162 ? 14.889 -18.571 -22.690 1.00 83.06 162 CYS A CA 1
ATOM 1282 C C . CYS A 1 162 ? 13.903 -18.565 -23.869 1.00 83.06 162 CYS A C 1
ATOM 1284 O O . CYS A 1 162 ? 13.971 -19.395 -24.774 1.00 83.06 162 CYS A O 1
ATOM 1286 N N . VAL A 1 163 ? 13.004 -17.583 -23.870 1.00 82.50 163 VAL A N 1
ATOM 1287 C CA . VAL A 1 163 ? 12.161 -17.184 -25.000 1.00 82.50 163 VAL A CA 1
ATOM 1288 C C . VAL A 1 163 ? 12.631 -15.804 -25.446 1.00 82.50 163 VAL A C 1
ATOM 1290 O O . VAL A 1 163 ? 12.652 -14.864 -24.649 1.00 82.50 163 VAL A O 1
ATOM 1293 N N . CYS A 1 164 ? 13.029 -15.689 -26.710 1.00 76.81 164 CYS A N 1
ATOM 1294 C CA . CYS A 1 164 ? 13.628 -14.479 -27.261 1.00 76.81 164 CYS A CA 1
ATOM 1295 C C . CYS A 1 164 ? 12.730 -13.886 -28.349 1.00 76.81 164 CYS A C 1
ATOM 1297 O O . CYS A 1 164 ? 12.242 -14.602 -29.220 1.00 76.81 164 CYS A O 1
ATOM 1299 N N . GLN A 1 165 ? 12.541 -12.569 -28.307 1.00 69.56 165 GLN A N 1
ATOM 1300 C CA . GLN A 1 165 ? 11.909 -11.774 -29.360 1.00 69.56 165 GLN A CA 1
ATOM 1301 C C . GLN A 1 165 ? 12.844 -10.602 -29.684 1.00 69.56 165 GLN A C 1
ATOM 1303 O O . GLN A 1 165 ? 12.853 -9.584 -28.989 1.00 69.56 165 GLN A O 1
ATOM 1308 N N . GLY A 1 166 ? 13.704 -10.768 -30.693 1.00 71.56 166 GLY A N 1
ATOM 1309 C CA . GLY A 1 166 ? 14.768 -9.805 -30.998 1.00 71.56 166 GLY A CA 1
ATOM 1310 C C . GLY A 1 166 ? 15.719 -9.616 -29.809 1.00 71.56 166 GLY A C 1
ATOM 1311 O O . GLY A 1 166 ? 16.322 -10.574 -29.343 1.00 71.56 166 GLY A O 1
ATOM 1312 N N . LEU A 1 167 ? 15.824 -8.388 -29.287 1.00 75.12 167 LEU A N 1
ATOM 1313 C CA . LEU A 1 167 ? 16.674 -8.014 -28.138 1.00 75.12 167 LEU A CA 1
ATOM 1314 C C . LEU A 1 167 ? 15.925 -8.027 -26.786 1.00 75.12 167 LEU A C 1
ATOM 1316 O O . LEU A 1 167 ? 16.351 -7.359 -25.833 1.00 75.12 167 LEU A O 1
ATOM 1320 N N . ALA A 1 168 ? 14.790 -8.730 -26.720 1.00 78.88 168 ALA A N 1
ATOM 1321 C CA . ALA A 1 168 ? 14.001 -8.946 -25.512 1.00 78.88 168 ALA A CA 1
ATOM 1322 C C . ALA A 1 168 ? 14.004 -10.426 -25.128 1.00 78.88 168 ALA A C 1
ATOM 1324 O O . ALA A 1 168 ? 13.576 -11.280 -25.905 1.00 78.88 168 ALA A O 1
ATOM 1325 N N . PHE A 1 169 ? 14.558 -10.728 -23.955 1.00 85.19 169 PHE A N 1
ATOM 1326 C CA . PHE A 1 169 ? 14.794 -12.093 -23.493 1.00 85.19 169 PHE A CA 1
ATOM 1327 C C . PHE A 1 169 ? 13.980 -12.344 -22.224 1.00 85.19 169 PHE A C 1
ATOM 1329 O O . PHE A 1 169 ? 14.012 -11.534 -21.295 1.00 85.19 169 PHE A O 1
ATOM 1336 N N . VAL A 1 170 ? 13.274 -13.474 -22.181 1.00 86.62 170 VAL A N 1
ATOM 1337 C CA . VAL A 1 170 ? 12.563 -13.974 -20.998 1.00 86.62 170 VAL A CA 1
ATOM 1338 C C . VAL A 1 170 ? 13.122 -15.347 -20.653 1.00 86.62 170 VAL A C 1
ATOM 1340 O O . VAL A 1 170 ? 12.966 -16.279 -21.432 1.00 86.62 170 VAL A O 1
ATOM 1343 N N . CYS A 1 171 ? 13.782 -15.478 -19.509 1.00 87.19 171 CYS A N 1
ATOM 1344 C CA . CYS A 1 171 ? 14.576 -16.647 -19.148 1.00 87.19 171 CYS A CA 1
ATOM 1345 C C . CYS A 1 171 ? 14.155 -17.222 -17.796 1.00 87.19 171 CYS A C 1
ATOM 1347 O O . CYS A 1 171 ? 14.068 -16.495 -16.807 1.00 87.19 171 CYS A O 1
ATOM 1349 N N . SER A 1 172 ? 13.956 -18.541 -17.748 1.00 87.50 172 SER A N 1
ATOM 1350 C CA . SER A 1 172 ? 13.656 -19.288 -16.518 1.00 87.50 172 SER A CA 1
ATOM 1351 C C . SER A 1 172 ? 14.864 -20.022 -15.933 1.00 87.50 172 SER A C 1
ATOM 1353 O O . SER A 1 172 ? 14.765 -20.570 -14.840 1.00 87.50 172 SER A O 1
ATOM 1355 N N . GLU A 1 173 ? 15.992 -20.047 -16.641 1.00 86.38 173 GLU A N 1
ATOM 1356 C CA . GLU A 1 173 ? 17.241 -20.701 -16.232 1.00 86.38 173 GLU A CA 1
ATOM 1357 C C . GLU A 1 173 ? 18.428 -19.743 -16.402 1.00 86.38 173 GLU A C 1
ATOM 1359 O O . GLU A 1 173 ? 18.325 -18.719 -17.086 1.00 86.38 173 GLU A O 1
ATOM 1364 N N . THR A 1 174 ? 19.553 -20.038 -15.745 1.00 83.44 174 THR A N 1
ATOM 1365 C CA . THR A 1 174 ? 20.778 -19.253 -15.916 1.00 83.44 174 THR A CA 1
ATOM 1366 C C . THR A 1 174 ? 21.381 -19.481 -17.299 1.00 83.44 174 THR A C 1
ATOM 1368 O O . THR A 1 174 ? 21.363 -20.585 -17.838 1.00 83.44 174 THR A O 1
ATOM 1371 N N . PHE A 1 175 ? 21.971 -18.433 -17.867 1.00 80.88 175 PHE A N 1
ATOM 1372 C CA . PHE A 1 175 ? 22.632 -18.494 -19.165 1.00 80.88 175 PHE A CA 1
ATOM 1373 C C . PHE A 1 175 ? 23.874 -17.601 -19.182 1.00 80.88 175 PHE A C 1
ATOM 1375 O O . PHE A 1 175 ? 23.993 -16.668 -18.387 1.00 80.88 175 PHE A O 1
ATOM 1382 N N . ASP A 1 176 ? 24.808 -17.898 -20.087 1.00 76.38 176 ASP A N 1
ATOM 1383 C CA . ASP A 1 176 ? 26.021 -17.100 -20.268 1.00 76.38 176 ASP A CA 1
ATOM 1384 C C . ASP A 1 176 ? 25.742 -15.889 -21.169 1.00 76.38 176 ASP A C 1
ATOM 1386 O O . ASP A 1 176 ? 25.275 -16.026 -22.302 1.00 76.38 176 ASP A O 1
ATOM 1390 N N . MET A 1 177 ? 26.036 -14.693 -20.660 1.00 70.69 177 MET A N 1
ATOM 1391 C CA . MET A 1 177 ? 25.797 -13.424 -21.350 1.00 70.69 177 MET A CA 1
ATOM 1392 C C . MET A 1 177 ? 26.900 -13.019 -22.330 1.00 70.69 177 MET A C 1
ATOM 1394 O O . MET A 1 177 ? 26.735 -12.030 -23.043 1.00 70.69 177 MET A O 1
ATOM 1398 N N . GLN A 1 178 ? 28.010 -13.760 -22.404 1.00 64.38 178 GLN A N 1
ATOM 1399 C CA . GLN A 1 178 ? 29.161 -13.393 -23.242 1.00 64.38 178 GLN A CA 1
ATOM 1400 C C . GLN A 1 178 ? 28.843 -13.282 -24.744 1.00 64.38 178 GLN A C 1
ATOM 1402 O O . GLN A 1 178 ? 29.531 -12.550 -25.453 1.00 64.38 178 GLN A O 1
ATOM 1407 N N . ASN A 1 179 ? 27.779 -13.936 -25.223 1.00 60.66 179 ASN A N 1
ATOM 1408 C CA . ASN A 1 179 ? 27.434 -13.999 -26.648 1.00 60.66 179 ASN A CA 1
ATOM 1409 C C . ASN A 1 179 ? 26.272 -13.082 -27.074 1.00 60.66 179 ASN A C 1
ATOM 1411 O O . ASN A 1 179 ? 25.861 -13.144 -28.230 1.00 60.66 179 ASN A O 1
ATOM 1415 N N . VAL A 1 180 ? 25.729 -12.241 -26.181 1.00 67.56 180 VAL A N 1
ATOM 1416 C CA . VAL A 1 180 ? 24.549 -11.403 -26.485 1.00 67.56 180 VAL A CA 1
ATOM 1417 C C . VAL A 1 180 ? 24.864 -9.912 -26.294 1.00 67.56 180 VAL A C 1
ATOM 1419 O O . VAL A 1 180 ? 24.501 -9.315 -25.276 1.00 67.56 180 VAL A O 1
ATOM 1422 N N . PRO A 1 181 ? 25.554 -9.265 -27.252 1.00 64.88 181 PRO A N 1
ATOM 1423 C CA . PRO A 1 181 ? 25.733 -7.820 -27.221 1.00 64.88 181 PRO A CA 1
ATOM 1424 C C . PRO A 1 181 ? 24.405 -7.103 -27.534 1.00 64.88 181 PRO A C 1
ATOM 1426 O O . PRO A 1 181 ? 23.640 -7.531 -28.390 1.00 64.88 181 PRO A O 1
ATOM 1429 N N . ALA A 1 182 ? 24.156 -5.973 -26.861 1.00 70.00 182 ALA A N 1
ATOM 1430 C CA . ALA A 1 182 ? 23.026 -5.055 -27.097 1.00 70.00 182 ALA A CA 1
ATOM 1431 C C . ALA A 1 182 ? 21.623 -5.469 -26.598 1.00 70.00 182 ALA A C 1
ATOM 1433 O O . ALA A 1 182 ? 20.626 -4.898 -27.045 1.00 70.00 182 ALA A O 1
ATOM 1434 N N . LEU A 1 183 ? 21.519 -6.373 -25.620 1.00 77.25 183 LEU A N 1
ATOM 1435 C CA . LEU A 1 183 ? 20.238 -6.681 -24.975 1.00 77.25 183 LEU A CA 1
ATOM 1436 C C . LEU A 1 183 ? 19.600 -5.421 -24.351 1.00 77.25 183 LEU A C 1
ATOM 1438 O O . LEU A 1 183 ? 20.267 -4.669 -23.640 1.00 77.25 183 LEU A O 1
ATOM 1442 N N . ARG A 1 184 ? 18.306 -5.188 -24.610 1.00 78.88 184 ARG A N 1
ATOM 1443 C CA . ARG A 1 184 ? 17.564 -4.023 -24.081 1.00 78.88 184 ARG A CA 1
ATOM 1444 C C . ARG A 1 184 ? 16.555 -4.396 -23.008 1.00 78.88 184 ARG A C 1
ATOM 1446 O O . ARG A 1 184 ? 16.284 -3.589 -22.117 1.00 78.88 184 ARG A O 1
ATOM 1453 N N . TYR A 1 185 ? 15.998 -5.596 -23.099 1.00 84.38 185 TYR A N 1
ATOM 1454 C CA . TYR A 1 185 ? 15.003 -6.099 -22.168 1.00 84.38 185 TYR A CA 1
ATOM 1455 C C . TYR A 1 185 ? 15.410 -7.491 -21.709 1.00 84.38 185 TYR A C 1
ATOM 1457 O O . TYR A 1 185 ? 15.595 -8.390 -22.529 1.00 84.38 185 TYR A O 1
ATOM 1465 N N . LEU A 1 186 ? 15.526 -7.659 -20.397 1.00 88.25 186 LEU A N 1
ATOM 1466 C CA . LEU A 1 186 ? 15.773 -8.949 -19.780 1.00 88.25 186 LEU A CA 1
ATOM 1467 C C . LEU A 1 186 ? 14.802 -9.179 -18.629 1.00 88.25 186 LEU A C 1
ATOM 1469 O O . LEU A 1 186 ? 14.830 -8.457 -17.631 1.00 88.25 186 LEU A O 1
ATOM 1473 N N . ASP A 1 187 ? 13.995 -10.223 -18.748 1.00 88.94 187 ASP A N 1
ATOM 1474 C CA . ASP A 1 187 ? 13.270 -10.812 -17.631 1.00 88.94 187 ASP A CA 1
ATOM 1475 C C . ASP A 1 187 ? 13.896 -12.166 -17.299 1.00 88.94 187 ASP A C 1
ATOM 1477 O O . ASP A 1 187 ? 13.707 -13.139 -18.017 1.00 88.94 187 ASP A O 1
ATOM 1481 N N . ALA A 1 188 ? 14.683 -12.222 -16.229 1.00 90.81 188 ALA A N 1
ATOM 1482 C CA . ALA A 1 188 ? 15.334 -13.440 -15.764 1.00 90.81 188 ALA A CA 1
ATOM 1483 C C . ALA A 1 188 ? 14.671 -13.960 -14.479 1.00 90.81 188 ALA A C 1
ATOM 1485 O O . ALA A 1 188 ? 15.345 -14.502 -13.599 1.00 90.81 188 ALA A O 1
ATOM 1486 N N . ARG A 1 189 ? 13.360 -13.753 -14.312 1.00 91.81 189 ARG A N 1
ATOM 1487 C CA . ARG A 1 189 ? 12.644 -14.143 -13.096 1.00 91.81 189 ARG A CA 1
ATOM 1488 C C . ARG A 1 189 ? 12.762 -15.639 -12.806 1.00 91.81 189 ARG A C 1
ATOM 1490 O O . ARG A 1 189 ? 12.446 -16.477 -13.643 1.00 91.81 189 ARG A O 1
ATOM 1497 N N . GLY A 1 190 ? 13.157 -15.978 -11.581 1.00 90.19 190 GLY A N 1
ATOM 1498 C CA . GLY A 1 190 ? 13.284 -17.370 -11.136 1.00 90.19 190 GLY A CA 1
ATOM 1499 C C . GLY A 1 190 ? 14.476 -18.125 -11.731 1.00 90.19 190 GLY A C 1
ATOM 1500 O O . GLY A 1 190 ? 14.678 -19.282 -11.379 1.00 90.19 190 GLY A O 1
ATOM 1501 N N . SER A 1 191 ? 15.287 -17.477 -12.574 1.00 88.69 191 SER A N 1
ATOM 1502 C CA . SER A 1 191 ? 16.461 -18.095 -13.201 1.00 88.69 191 SER A CA 1
ATOM 1503 C C . SER A 1 191 ? 17.600 -18.371 -12.223 1.00 88.69 191 SER A C 1
ATOM 1505 O O . SER A 1 191 ? 18.434 -19.230 -12.482 1.00 88.69 191 SER A O 1
ATOM 1507 N N . GLY A 1 192 ? 17.664 -17.634 -11.107 1.00 87.12 192 GLY A N 1
ATOM 1508 C CA . GLY A 1 192 ? 18.817 -17.641 -10.201 1.00 87.12 192 GLY A CA 1
ATOM 1509 C C . GLY A 1 192 ? 19.992 -16.779 -10.682 1.00 87.12 192 GLY A C 1
ATOM 1510 O O . GLY A 1 192 ? 21.057 -16.813 -10.065 1.00 87.12 192 GLY A O 1
ATOM 1511 N N . LEU A 1 193 ? 19.811 -16.000 -11.755 1.00 87.94 193 LEU A N 1
ATOM 1512 C CA . LEU A 1 193 ? 20.802 -15.047 -12.251 1.00 87.94 193 LEU A CA 1
ATOM 1513 C C . LEU A 1 193 ? 21.040 -13.928 -11.223 1.00 87.94 193 LEU A C 1
ATOM 1515 O O . LEU A 1 193 ? 20.093 -13.407 -10.628 1.00 87.94 193 LEU A O 1
ATOM 1519 N N . SER A 1 194 ? 22.298 -13.527 -11.035 1.00 86.62 194 SER A N 1
ATOM 1520 C CA . SER A 1 194 ? 22.688 -12.447 -10.125 1.00 86.62 194 SER A CA 1
ATOM 1521 C C . SER A 1 194 ? 23.377 -11.291 -10.842 1.00 86.62 194 SER A C 1
ATOM 1523 O O . SER A 1 194 ? 23.811 -11.411 -11.985 1.00 86.62 194 SER A O 1
ATOM 1525 N N . THR A 1 195 ? 23.532 -10.151 -10.160 1.00 82.38 195 THR A N 1
ATOM 1526 C CA . THR A 1 195 ? 24.124 -8.953 -10.780 1.00 82.38 195 THR A CA 1
ATOM 1527 C C . THR A 1 195 ? 25.591 -9.122 -11.184 1.00 82.38 195 THR A C 1
ATOM 1529 O O . THR A 1 195 ? 26.087 -8.324 -11.966 1.00 82.38 195 THR A O 1
ATOM 1532 N N . LYS A 1 196 ? 26.283 -10.157 -10.688 1.00 82.19 196 LYS A N 1
ATOM 1533 C CA . LYS A 1 196 ? 27.665 -10.490 -11.078 1.00 82.19 196 LYS A CA 1
ATOM 1534 C C . LYS A 1 196 ? 27.747 -11.180 -12.448 1.00 82.19 196 LYS A C 1
ATOM 1536 O O . LYS A 1 196 ? 28.806 -11.179 -13.062 1.00 82.19 196 LYS A O 1
ATOM 1541 N N . ASP A 1 197 ? 26.648 -11.799 -12.878 1.00 80.06 197 ASP A N 1
ATOM 1542 C CA . ASP A 1 197 ? 26.571 -12.590 -14.108 1.00 80.06 197 ASP A CA 1
ATOM 1543 C C . ASP A 1 197 ? 26.220 -11.694 -15.313 1.00 80.06 197 ASP A C 1
ATOM 1545 O O . ASP A 1 197 ? 26.278 -12.118 -16.465 1.00 80.06 197 ASP A O 1
ATOM 1549 N N . LEU A 1 198 ? 25.874 -10.432 -15.039 1.00 80.06 198 LEU A N 1
ATOM 1550 C CA . LEU A 1 198 ? 25.577 -9.407 -16.027 1.00 80.06 198 LEU A CA 1
ATOM 1551 C C . LEU A 1 198 ? 26.875 -8.797 -16.579 1.00 80.06 198 LEU A C 1
ATOM 1553 O O . LEU A 1 198 ? 27.730 -8.335 -15.821 1.00 80.06 198 LEU A O 1
ATOM 1557 N N . SER A 1 199 ? 27.005 -8.738 -17.908 1.00 71.38 199 SER A N 1
ATOM 1558 C CA . SER A 1 199 ? 28.130 -8.047 -18.551 1.00 71.38 199 SER A CA 1
ATOM 1559 C C . SER A 1 199 ? 27.966 -6.518 -18.458 1.00 71.38 199 SER A C 1
ATOM 1561 O O . SER A 1 199 ? 26.877 -6.004 -18.721 1.00 71.38 199 SER A O 1
ATOM 1563 N N . PRO A 1 200 ? 29.036 -5.753 -18.168 1.00 65.06 200 PRO A N 1
ATOM 1564 C CA . PRO A 1 200 ? 28.995 -4.287 -18.125 1.00 65.06 200 PRO A CA 1
ATOM 1565 C C . PRO A 1 200 ? 28.794 -3.622 -19.500 1.00 65.06 200 PRO A C 1
ATOM 1567 O O . PRO A 1 200 ? 28.636 -2.408 -19.579 1.00 65.06 200 PRO A O 1
ATOM 1570 N N . THR A 1 201 ? 28.813 -4.383 -20.599 1.00 57.47 201 THR A N 1
ATOM 1571 C CA . THR A 1 201 ? 28.686 -3.870 -21.977 1.00 57.47 201 THR A CA 1
ATOM 1572 C C . THR A 1 201 ? 27.243 -3.808 -22.495 1.00 57.47 201 THR A C 1
ATOM 1574 O O . THR A 1 201 ? 27.027 -3.601 -23.690 1.00 57.47 201 THR A O 1
ATOM 1577 N N . ILE A 1 202 ? 26.245 -4.006 -21.628 1.00 68.69 202 ILE A N 1
ATOM 1578 C CA . ILE A 1 202 ? 24.846 -4.172 -22.035 1.00 68.69 202 ILE A CA 1
ATOM 1579 C C . ILE A 1 202 ? 24.046 -2.876 -21.823 1.00 68.69 202 ILE A C 1
ATOM 1581 O O . ILE A 1 202 ? 24.051 -2.280 -20.748 1.00 68.69 202 ILE A O 1
ATOM 1585 N N . TYR A 1 203 ? 23.297 -2.471 -22.851 1.00 77.06 203 TYR A N 1
ATOM 1586 C CA . TYR A 1 203 ? 22.412 -1.301 -22.843 1.00 77.06 203 TYR A CA 1
ATOM 1587 C C . TYR A 1 203 ? 20.981 -1.671 -22.423 1.00 77.06 203 TYR A C 1
ATOM 1589 O O . TYR A 1 203 ? 20.015 -1.422 -23.152 1.00 77.06 203 TYR A O 1
ATOM 1597 N N . LEU A 1 204 ? 20.838 -2.288 -21.247 1.00 83.00 204 LEU A N 1
ATOM 1598 C CA . LEU A 1 204 ? 19.524 -2.652 -20.716 1.00 83.00 204 LEU A CA 1
ATO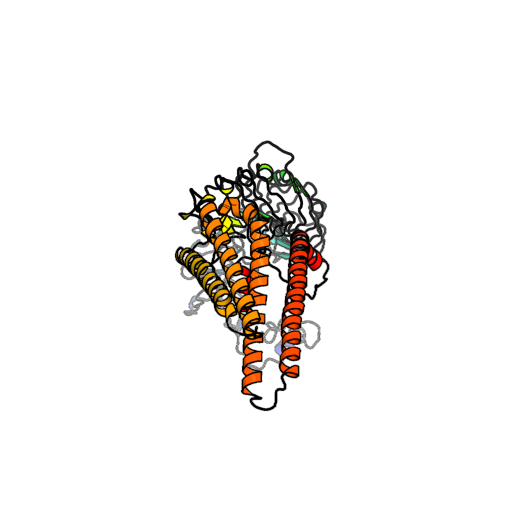M 1599 C C . LEU A 1 204 ? 18.713 -1.396 -20.405 1.00 83.00 204 LEU A C 1
ATOM 1601 O O . LEU A 1 204 ? 19.216 -0.464 -19.783 1.00 83.00 204 LEU A O 1
ATOM 1605 N N . ALA A 1 205 ? 17.448 -1.399 -20.812 1.00 86.00 205 ALA A N 1
ATOM 1606 C CA . ALA A 1 205 ? 16.421 -0.471 -20.353 1.00 86.00 205 ALA A CA 1
ATOM 1607 C C . ALA A 1 205 ? 15.529 -1.124 -19.283 1.00 86.00 205 ALA A C 1
ATOM 1609 O O . ALA A 1 205 ? 15.055 -0.441 -18.375 1.00 86.00 205 ALA A O 1
ATOM 1610 N N . TRP A 1 206 ? 15.342 -2.445 -19.354 1.00 88.38 206 TRP A N 1
ATOM 1611 C CA . TRP A 1 206 ? 14.549 -3.228 -18.409 1.00 88.38 206 TRP A CA 1
ATOM 1612 C C . TRP A 1 206 ? 15.324 -4.453 -17.931 1.00 88.38 206 TRP A C 1
ATOM 1614 O O . TRP A 1 206 ? 15.801 -5.241 -18.749 1.00 88.38 206 TRP A O 1
ATOM 1624 N N . LEU A 1 207 ? 15.403 -4.624 -16.613 1.00 91.88 207 LEU A N 1
ATOM 1625 C CA . LEU A 1 207 ? 16.018 -5.775 -15.965 1.00 91.88 207 LEU A CA 1
ATOM 1626 C C . LEU A 1 207 ? 15.115 -6.285 -14.837 1.00 91.88 207 LEU A C 1
ATOM 1628 O O . LEU A 1 207 ? 14.869 -5.563 -13.871 1.00 91.88 207 LEU A O 1
ATOM 1632 N N . SER A 1 208 ? 14.667 -7.537 -14.929 1.00 94.44 208 SER A N 1
ATOM 1633 C CA . SER A 1 208 ? 14.029 -8.252 -13.820 1.00 94.44 208 SER A CA 1
ATOM 1634 C C . SER A 1 208 ? 14.898 -9.417 -13.365 1.00 94.44 208 SER A C 1
ATOM 1636 O O . SER A 1 208 ? 15.199 -10.322 -14.138 1.00 94.44 208 SER A O 1
ATOM 1638 N N . LEU A 1 209 ? 15.287 -9.386 -12.093 1.00 93.94 209 LEU A N 1
ATOM 1639 C CA . LEU A 1 209 ? 15.930 -10.478 -11.361 1.00 93.94 209 LEU A CA 1
ATOM 1640 C C . LEU A 1 209 ? 15.022 -10.924 -10.204 1.00 93.94 209 LEU A C 1
ATOM 1642 O O . LEU A 1 209 ? 15.483 -11.207 -9.093 1.00 93.94 209 LEU A O 1
ATOM 1646 N N . ALA A 1 210 ? 13.707 -10.901 -10.431 1.00 94.69 210 ALA A N 1
ATOM 1647 C CA . ALA A 1 210 ? 12.739 -11.268 -9.413 1.00 94.69 210 ALA A CA 1
ATOM 1648 C C . ALA A 1 210 ? 12.829 -12.768 -9.074 1.00 94.69 210 ALA A C 1
ATOM 1650 O O . ALA A 1 210 ? 13.059 -13.596 -9.952 1.00 94.69 210 ALA A O 1
ATOM 1651 N N . ALA A 1 211 ? 12.624 -13.138 -7.809 1.00 94.12 211 ALA A N 1
ATOM 1652 C CA . ALA A 1 211 ? 12.661 -14.533 -7.351 1.00 94.12 211 ALA A CA 1
ATOM 1653 C C . ALA A 1 211 ? 13.965 -15.303 -7.683 1.00 94.12 211 ALA A C 1
ATOM 1655 O O . ALA A 1 211 ? 13.950 -16.523 -7.824 1.00 94.12 211 ALA A O 1
ATOM 1656 N N . CYS A 1 212 ? 15.106 -14.612 -7.769 1.00 93.00 212 CYS A N 1
ATOM 1657 C CA . CYS A 1 212 ? 16.422 -15.201 -8.055 1.00 93.00 212 CYS A CA 1
ATOM 1658 C C . CYS A 1 212 ? 17.230 -15.570 -6.794 1.00 93.00 212 CYS A C 1
ATOM 1660 O O . CYS A 1 212 ? 18.426 -15.835 -6.883 1.00 93.00 212 CYS A O 1
ATOM 1662 N N . ASN A 1 213 ? 16.603 -15.588 -5.610 1.00 93.31 213 ASN A N 1
ATOM 1663 C CA . ASN A 1 213 ? 17.250 -15.855 -4.315 1.00 93.31 213 ASN A CA 1
ATOM 1664 C C . ASN A 1 213 ? 18.428 -14.912 -3.981 1.00 93.31 213 ASN A C 1
ATOM 1666 O O . ASN A 1 213 ? 19.361 -15.296 -3.272 1.00 93.31 213 ASN A O 1
ATOM 1670 N N . LEU A 1 214 ? 18.384 -13.663 -4.453 1.00 92.12 214 LEU A N 1
ATOM 1671 C CA . LEU A 1 214 ? 19.446 -12.683 -4.214 1.00 92.12 214 LEU A CA 1
ATOM 1672 C C . LEU A 1 214 ? 19.501 -12.263 -2.742 1.00 92.12 214 LEU A C 1
ATOM 1674 O O . LEU A 1 214 ? 18.480 -11.910 -2.158 1.00 92.12 214 LEU A O 1
ATOM 1678 N N . GLN A 1 215 ? 20.700 -12.262 -2.158 1.00 91.50 215 GLN A N 1
ATOM 1679 C CA . GLN A 1 215 ? 20.947 -11.777 -0.789 1.00 91.50 215 GLN A CA 1
ATOM 1680 C C . GLN A 1 215 ? 21.733 -10.462 -0.769 1.00 91.50 215 GLN A C 1
ATOM 1682 O O . GLN A 1 215 ? 21.508 -9.620 0.096 1.00 91.50 215 GLN A O 1
ATOM 1687 N N . VAL A 1 216 ? 22.653 -10.289 -1.723 1.00 88.44 216 VAL A N 1
ATOM 1688 C CA . VAL A 1 216 ? 23.562 -9.143 -1.829 1.00 88.44 216 VAL A CA 1
ATOM 1689 C C . VAL A 1 216 ? 23.591 -8.673 -3.280 1.00 88.44 216 VAL A C 1
ATOM 1691 O O . VAL A 1 216 ? 23.571 -9.496 -4.196 1.00 88.44 216 VAL A O 1
ATOM 1694 N N . LEU A 1 217 ? 23.647 -7.357 -3.480 1.00 88.56 217 LEU A N 1
ATOM 1695 C CA . LEU A 1 217 ? 23.810 -6.738 -4.793 1.00 88.56 217 LEU A CA 1
ATOM 1696 C C . LEU A 1 217 ? 25.279 -6.361 -5.009 1.00 88.56 217 LEU A C 1
ATOM 1698 O O . LEU A 1 217 ? 25.888 -5.703 -4.167 1.00 88.56 217 LEU A O 1
ATOM 1702 N N . TYR A 1 218 ? 25.839 -6.773 -6.145 1.00 85.50 218 TYR A N 1
ATOM 1703 C CA . TYR A 1 218 ? 27.175 -6.370 -6.591 1.00 85.50 218 TYR A CA 1
ATOM 1704 C C . TYR A 1 218 ? 27.101 -5.139 -7.490 1.00 85.50 218 TYR A C 1
ATOM 1706 O O . TYR A 1 218 ? 26.107 -4.943 -8.194 1.00 85.50 218 TYR A O 1
ATOM 1714 N N . ASN A 1 219 ? 28.149 -4.314 -7.460 1.00 82.25 219 ASN A N 1
ATOM 1715 C CA . ASN A 1 219 ? 28.197 -3.066 -8.214 1.00 82.25 219 ASN A CA 1
ATOM 1716 C C . ASN A 1 219 ? 28.210 -3.321 -9.722 1.00 82.25 219 ASN A C 1
ATOM 1718 O O . ASN A 1 219 ? 29.020 -4.119 -10.194 1.00 82.25 219 ASN A O 1
ATOM 1722 N N . ILE A 1 220 ? 27.332 -2.642 -10.462 1.00 81.38 220 ILE A N 1
ATOM 1723 C CA . ILE A 1 220 ? 27.237 -2.792 -11.911 1.00 81.38 220 ILE A CA 1
ATOM 1724 C C . ILE A 1 220 ? 26.850 -1.479 -12.583 1.00 81.38 220 ILE A C 1
ATOM 1726 O O . ILE A 1 220 ? 25.922 -0.795 -12.164 1.00 81.38 220 ILE A O 1
ATOM 1730 N N . SER A 1 221 ? 27.539 -1.160 -13.675 1.00 81.94 221 SER A N 1
ATOM 1731 C CA . SER A 1 221 ? 27.212 0.001 -14.496 1.00 81.94 221 SER A CA 1
ATOM 1732 C C . SER A 1 221 ? 26.199 -0.387 -15.569 1.00 81.94 221 SER A C 1
ATOM 1734 O O . SER A 1 221 ? 26.515 -1.161 -16.469 1.00 81.94 221 SER A O 1
ATOM 1736 N N . LEU A 1 222 ? 24.979 0.146 -15.463 1.00 84.62 222 LEU A N 1
ATOM 1737 C CA . LEU A 1 222 ? 23.926 0.018 -16.476 1.00 84.62 222 LEU A CA 1
ATOM 1738 C C . LEU A 1 222 ? 23.342 1.413 -16.765 1.00 84.62 222 LEU A C 1
ATOM 1740 O O . LEU A 1 222 ? 22.301 1.778 -16.215 1.00 84.62 222 LEU A O 1
ATOM 1744 N N . PRO A 1 223 ? 24.008 2.229 -17.599 1.00 80.31 223 PRO A N 1
ATOM 1745 C CA . PRO A 1 223 ? 23.693 3.655 -17.734 1.00 80.31 223 PRO A CA 1
ATOM 1746 C C . PRO A 1 223 ? 22.316 3.924 -18.360 1.00 80.31 223 PRO A C 1
ATOM 1748 O O . PRO A 1 223 ? 21.694 4.949 -18.093 1.00 80.31 223 PRO A O 1
ATOM 1751 N N . THR A 1 224 ? 21.807 3.008 -19.185 1.00 85.31 224 THR A N 1
ATOM 1752 C CA . THR A 1 224 ? 20.514 3.145 -19.880 1.00 85.31 224 THR A CA 1
ATOM 1753 C C . THR A 1 224 ? 19.331 2.567 -19.104 1.00 85.31 224 THR A C 1
ATOM 1755 O O . THR A 1 224 ? 18.203 2.627 -19.598 1.00 85.31 224 THR A O 1
ATOM 1758 N N . LEU A 1 225 ? 19.566 1.987 -17.922 1.00 88.88 225 LEU A N 1
ATOM 1759 C CA . LEU A 1 225 ? 18.552 1.229 -17.198 1.00 88.88 225 LEU A CA 1
ATOM 1760 C C . LEU A 1 225 ? 17.438 2.144 -16.694 1.00 88.88 225 LEU A C 1
ATOM 1762 O O . LEU A 1 225 ? 17.696 3.101 -15.973 1.00 88.88 225 LEU A O 1
ATOM 1766 N N . GLN A 1 226 ? 16.196 1.820 -17.054 1.00 90.06 226 GLN A N 1
ATOM 1767 C CA . GLN A 1 226 ? 15.003 2.567 -16.652 1.00 90.06 226 GLN A CA 1
ATOM 1768 C C . GLN A 1 226 ? 14.171 1.815 -15.619 1.00 90.06 226 GLN A C 1
ATOM 1770 O O . GLN A 1 226 ? 13.591 2.439 -14.732 1.00 90.06 226 GLN A O 1
ATOM 1775 N N . THR A 1 227 ? 14.102 0.487 -15.722 1.00 92.00 227 THR A N 1
ATOM 1776 C CA . THR A 1 227 ? 13.363 -0.355 -14.777 1.00 92.00 227 THR A CA 1
ATOM 1777 C C . THR A 1 227 ? 14.250 -1.452 -14.221 1.00 92.00 227 THR A C 1
ATOM 1779 O O . THR A 1 227 ? 14.842 -2.218 -14.981 1.00 92.00 227 THR A O 1
ATOM 1782 N N . LEU A 1 228 ? 14.283 -1.541 -12.893 1.00 94.88 228 LEU A N 1
ATOM 1783 C CA . LEU A 1 228 ? 14.962 -2.588 -12.149 1.00 94.88 228 LEU A CA 1
ATOM 1784 C C . LEU A 1 228 ? 13.974 -3.275 -11.205 1.00 94.88 228 LEU A C 1
ATOM 1786 O O . LEU A 1 228 ? 13.435 -2.658 -10.283 1.00 94.88 228 LEU A O 1
ATOM 1790 N N . ASP A 1 229 ? 13.743 -4.562 -11.435 1.00 96.19 229 ASP A N 1
ATOM 1791 C CA . ASP A 1 229 ? 12.877 -5.398 -10.613 1.00 96.19 229 ASP A CA 1
ATOM 1792 C C . ASP A 1 229 ? 13.704 -6.440 -9.854 1.00 96.19 229 ASP A C 1
ATOM 1794 O O . ASP A 1 229 ? 14.253 -7.375 -10.431 1.00 96.19 229 ASP A O 1
ATOM 1798 N N . LEU A 1 230 ? 13.799 -6.252 -8.541 1.00 95.75 230 LEU A N 1
ATOM 1799 C CA . LEU A 1 230 ? 14.498 -7.112 -7.587 1.00 95.75 230 LEU A CA 1
ATOM 1800 C C . LEU A 1 230 ? 13.507 -7.776 -6.616 1.00 95.75 230 LEU A C 1
ATOM 1802 O O . LEU A 1 230 ? 13.889 -8.163 -5.506 1.00 95.75 230 LEU A O 1
ATOM 1806 N N . SER A 1 231 ? 12.236 -7.893 -7.004 1.00 95.88 231 SER A N 1
ATOM 1807 C CA . SER A 1 231 ? 11.171 -8.395 -6.134 1.00 95.88 231 SER A CA 1
ATOM 1808 C C . SER A 1 231 ? 11.354 -9.866 -5.740 1.00 95.88 231 SER A C 1
ATOM 1810 O O . SER A 1 231 ? 12.008 -10.645 -6.426 1.00 95.88 231 SER A O 1
ATOM 1812 N N . ASP A 1 232 ? 10.752 -10.260 -4.621 1.00 94.56 232 ASP A N 1
ATOM 1813 C CA . ASP A 1 232 ? 10.673 -11.635 -4.121 1.00 94.56 232 ASP A CA 1
ATOM 1814 C C . ASP A 1 232 ? 12.045 -12.321 -3.956 1.00 94.56 232 ASP A C 1
ATOM 1816 O O . ASP A 1 232 ? 12.191 -13.529 -4.133 1.00 94.56 232 ASP A O 1
ATOM 1820 N N . ASN A 1 233 ? 13.061 -11.542 -3.583 1.00 95.06 233 ASN A N 1
ATOM 1821 C CA . ASN A 1 233 ? 14.397 -12.028 -3.247 1.00 95.06 233 ASN A CA 1
ATOM 1822 C C . ASN A 1 233 ? 14.586 -12.161 -1.716 1.00 95.06 233 ASN A C 1
ATOM 1824 O O . ASN A 1 233 ? 13.637 -12.111 -0.924 1.00 95.06 233 ASN A O 1
ATOM 1828 N N . LEU A 1 234 ? 15.827 -12.398 -1.286 1.00 93.56 234 LEU A N 1
ATOM 1829 C CA . LEU A 1 234 ? 16.227 -12.631 0.105 1.00 93.56 234 LEU A C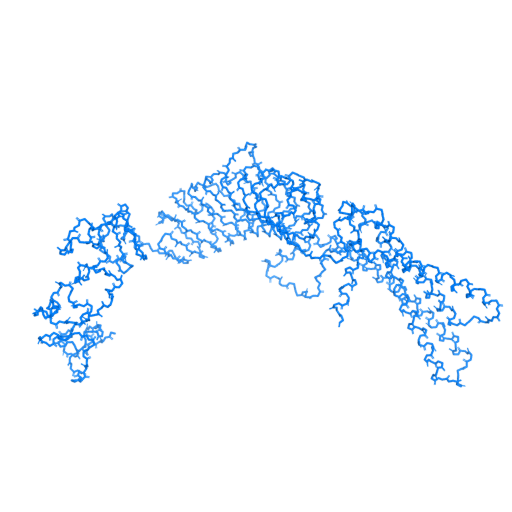A 1
ATOM 1830 C C . LEU A 1 234 ? 17.056 -11.463 0.674 1.00 93.56 234 LEU A C 1
ATOM 1832 O O . LEU A 1 234 ? 17.822 -11.654 1.618 1.00 93.56 234 LEU A O 1
ATOM 1836 N N . ILE A 1 235 ? 16.904 -10.257 0.120 1.00 92.88 235 ILE A N 1
ATOM 1837 C CA . ILE A 1 235 ? 17.670 -9.072 0.523 1.00 92.88 235 ILE A CA 1
ATOM 1838 C C . ILE A 1 235 ? 17.169 -8.576 1.887 1.00 92.88 235 ILE A C 1
ATOM 1840 O O . ILE A 1 235 ? 15.999 -8.225 2.044 1.00 92.88 235 ILE A O 1
ATOM 1844 N N . SER A 1 236 ? 18.051 -8.542 2.887 1.00 91.31 236 SER A N 1
ATOM 1845 C CA . SER A 1 236 ? 17.713 -8.155 4.268 1.00 91.31 236 SER A CA 1
ATOM 1846 C C . SER A 1 236 ? 18.092 -6.724 4.649 1.00 91.31 236 SER A C 1
ATOM 1848 O O . SER A 1 236 ? 17.461 -6.138 5.531 1.00 91.31 236 SER A O 1
ATOM 1850 N N . TRP A 1 237 ? 19.098 -6.151 3.994 1.00 89.75 237 TRP A N 1
ATOM 1851 C CA . TRP A 1 237 ? 19.521 -4.761 4.156 1.00 89.75 237 TRP A CA 1
ATOM 1852 C C . TRP A 1 237 ? 19.956 -4.208 2.802 1.00 89.75 237 TRP A C 1
ATOM 1854 O O . TRP A 1 237 ? 20.410 -4.962 1.941 1.00 89.75 237 TRP A O 1
ATOM 1864 N N . LEU A 1 238 ? 19.820 -2.898 2.616 1.00 90.88 238 LEU A N 1
ATOM 1865 C CA . LEU A 1 238 ? 20.131 -2.253 1.347 1.00 90.88 238 LEU A CA 1
ATOM 1866 C C . LEU A 1 238 ? 20.609 -0.820 1.583 1.00 90.88 238 LEU A C 1
ATOM 1868 O O . LEU A 1 238 ? 19.957 -0.058 2.300 1.00 90.88 238 LEU A O 1
ATOM 1872 N N . ASP A 1 239 ? 21.743 -0.479 0.971 1.00 89.94 239 ASP A N 1
ATOM 1873 C CA . ASP A 1 239 ? 22.204 0.903 0.866 1.00 89.94 239 ASP A CA 1
ATOM 1874 C C . ASP A 1 239 ? 21.543 1.536 -0.359 1.00 89.94 239 ASP A C 1
ATOM 1876 O O . ASP A 1 239 ? 21.772 1.105 -1.491 1.00 89.94 239 ASP A O 1
ATOM 1880 N N . MET A 1 240 ? 20.711 2.548 -0.141 1.00 87.81 240 MET A N 1
ATOM 1881 C CA . MET A 1 240 ? 19.979 3.211 -1.217 1.00 87.81 240 MET A CA 1
ATOM 1882 C C . MET A 1 240 ? 20.905 3.983 -2.166 1.00 87.81 240 MET A C 1
ATOM 1884 O O . MET A 1 240 ? 20.554 4.175 -3.331 1.00 87.81 240 MET A O 1
ATOM 1888 N N . SER A 1 241 ? 22.115 4.343 -1.722 1.00 85.88 241 SER A N 1
ATOM 1889 C CA . SER A 1 241 ? 23.119 4.975 -2.586 1.00 85.88 241 SER A CA 1
ATOM 1890 C C . SER A 1 241 ? 23.568 4.074 -3.745 1.00 85.88 241 SER A C 1
ATOM 1892 O O . SER A 1 241 ? 23.986 4.582 -4.783 1.00 85.88 241 SER A O 1
ATOM 1894 N N . TYR A 1 242 ? 23.398 2.749 -3.635 1.00 86.62 242 TYR A N 1
ATOM 1895 C CA . TYR A 1 242 ? 23.689 1.804 -4.718 1.00 86.62 242 TYR A CA 1
ATOM 1896 C C . TYR A 1 242 ? 22.944 2.147 -6.014 1.00 86.62 242 TYR A C 1
ATOM 1898 O O . TYR A 1 242 ? 23.485 1.969 -7.104 1.00 86.62 242 TYR A O 1
ATOM 1906 N N . PHE A 1 243 ? 21.708 2.645 -5.921 1.00 88.56 243 PHE A N 1
ATOM 1907 C CA . PHE A 1 243 ? 20.898 2.940 -7.105 1.00 88.56 243 PHE A CA 1
ATOM 1908 C C . PHE A 1 243 ? 21.246 4.275 -7.765 1.00 88.56 243 PHE A C 1
ATOM 1910 O O . PHE A 1 243 ? 20.770 4.551 -8.863 1.00 88.56 243 PHE A O 1
ATOM 1917 N N . MET A 1 244 ? 22.111 5.076 -7.142 1.00 83.81 244 MET A N 1
ATOM 1918 C CA . MET A 1 244 ? 22.547 6.368 -7.677 1.00 83.81 244 MET A CA 1
ATOM 1919 C C . MET A 1 244 ? 23.434 6.213 -8.912 1.00 83.81 244 MET A C 1
ATOM 1921 O O . MET A 1 244 ? 23.535 7.134 -9.713 1.00 83.81 244 MET A O 1
ATOM 1925 N N . GLN A 1 245 ? 24.031 5.035 -9.111 1.00 80.81 245 GLN A N 1
ATOM 1926 C CA . GLN A 1 245 ? 24.792 4.731 -10.324 1.00 80.81 245 GLN A CA 1
ATOM 1927 C C . GLN A 1 245 ? 23.915 4.598 -11.580 1.00 80.81 245 GLN A C 1
ATOM 1929 O O . GLN A 1 245 ? 24.438 4.594 -12.693 1.00 80.81 245 GLN A O 1
ATOM 1934 N N . PHE A 1 246 ? 22.593 4.458 -11.423 1.00 86.81 246 PHE A N 1
ATOM 1935 C CA . PHE A 1 246 ? 21.661 4.314 -12.538 1.00 86.81 246 PHE A CA 1
ATOM 1936 C C . PHE A 1 246 ? 21.023 5.666 -12.876 1.00 86.81 246 PHE A C 1
ATOM 1938 O O . PHE A 1 246 ? 19.940 6.006 -12.399 1.00 86.81 246 PHE A O 1
ATOM 1945 N N . GLU A 1 247 ? 21.690 6.429 -13.742 1.00 84.62 247 GLU A N 1
ATOM 1946 C CA . GLU A 1 247 ? 21.304 7.804 -14.098 1.00 84.62 247 GLU A CA 1
ATOM 1947 C C . GLU A 1 247 ? 19.912 7.930 -14.734 1.00 84.62 247 GLU A C 1
ATOM 1949 O O . GLU A 1 247 ? 19.324 9.003 -14.688 1.00 84.62 247 GLU A O 1
ATOM 1954 N N . ASN A 1 248 ? 19.373 6.856 -15.321 1.00 88.12 248 ASN A N 1
ATOM 1955 C CA . ASN A 1 248 ? 18.084 6.855 -16.023 1.00 88.12 248 ASN A CA 1
ATOM 1956 C C . ASN A 1 248 ? 16.992 6.033 -15.319 1.00 88.12 248 ASN A C 1
ATOM 1958 O O . ASN A 1 248 ? 15.913 5.842 -15.891 1.00 88.12 248 ASN A O 1
ATOM 1962 N N . LEU A 1 249 ? 17.245 5.547 -14.099 1.00 92.12 249 LEU A N 1
ATOM 1963 C CA . LEU A 1 249 ? 16.333 4.641 -13.406 1.00 92.12 249 LEU A CA 1
ATOM 1964 C C . LEU A 1 249 ? 15.059 5.367 -12.972 1.00 92.12 249 LEU A C 1
ATOM 1966 O O . LEU A 1 249 ? 15.096 6.298 -12.175 1.00 92.12 249 LEU A O 1
ATOM 1970 N N . ARG A 1 250 ? 13.912 4.904 -13.473 1.00 92.44 250 ARG A N 1
ATOM 1971 C CA . ARG A 1 250 ? 12.580 5.463 -13.195 1.00 92.44 250 ARG A CA 1
ATOM 1972 C C . ARG A 1 250 ? 11.742 4.577 -12.289 1.00 92.44 250 ARG A C 1
ATOM 1974 O O . ARG A 1 250 ? 10.924 5.107 -11.537 1.00 92.44 250 ARG A O 1
ATOM 1981 N N . VAL A 1 251 ? 11.925 3.261 -12.373 1.00 95.38 251 VAL A N 1
ATOM 1982 C CA . VAL A 1 251 ? 11.113 2.260 -11.673 1.00 95.38 251 VAL A CA 1
ATOM 1983 C C . VAL A 1 251 ? 12.026 1.300 -10.922 1.00 95.38 251 VAL A C 1
ATOM 1985 O O . VAL A 1 251 ? 12.835 0.604 -11.533 1.00 95.38 251 VAL A O 1
ATOM 1988 N N . LEU A 1 252 ? 11.854 1.230 -9.603 1.00 96.19 252 LEU A N 1
ATOM 1989 C CA . LEU A 1 252 ? 12.551 0.291 -8.732 1.00 96.19 252 LEU A CA 1
ATOM 1990 C C . LEU A 1 252 ? 11.532 -0.543 -7.957 1.00 96.19 252 LEU A C 1
ATOM 1992 O O . LEU A 1 252 ? 10.694 -0.006 -7.229 1.00 96.19 252 LEU A O 1
ATOM 1996 N N . ARG A 1 253 ? 11.609 -1.868 -8.101 1.00 97.00 253 ARG A N 1
ATOM 1997 C CA . ARG A 1 253 ? 10.773 -2.809 -7.348 1.00 97.00 253 ARG A CA 1
ATOM 1998 C C . ARG A 1 253 ? 11.633 -3.660 -6.431 1.00 97.00 253 ARG A C 1
ATOM 2000 O O . ARG A 1 253 ? 12.533 -4.359 -6.881 1.00 97.00 253 ARG A O 1
ATOM 2007 N N . LEU A 1 254 ? 11.336 -3.595 -5.142 1.00 95.38 254 LEU A N 1
ATOM 2008 C CA . LEU A 1 254 ? 11.995 -4.336 -4.067 1.00 95.38 254 LEU A CA 1
ATOM 2009 C C . LEU A 1 254 ? 10.979 -5.151 -3.254 1.00 95.38 254 LEU A C 1
ATOM 2011 O O . LEU A 1 254 ? 11.306 -5.656 -2.175 1.00 95.38 254 LEU A O 1
ATOM 2015 N N . ALA A 1 255 ? 9.757 -5.294 -3.768 1.00 94.75 255 ALA A N 1
ATOM 2016 C CA . ALA A 1 255 ? 8.657 -5.934 -3.070 1.00 94.75 255 ALA A CA 1
ATOM 2017 C C . ALA A 1 255 ? 8.996 -7.370 -2.657 1.00 94.75 255 ALA A C 1
ATOM 2019 O O . ALA A 1 255 ? 9.741 -8.059 -3.342 1.00 94.75 255 ALA A O 1
ATOM 2020 N N . GLY A 1 256 ? 8.459 -7.853 -1.539 1.00 91.19 256 GLY A N 1
ATOM 2021 C CA . GLY A 1 256 ? 8.647 -9.247 -1.119 1.00 91.19 256 GLY A CA 1
ATOM 2022 C C . GLY A 1 256 ? 10.050 -9.592 -0.599 1.00 91.19 256 GLY A C 1
ATOM 2023 O O . GLY A 1 256 ? 10.310 -10.753 -0.273 1.00 91.19 256 GLY A O 1
ATOM 2024 N N . ASN A 1 257 ? 10.952 -8.621 -0.447 1.00 92.69 257 ASN A N 1
ATOM 2025 C CA . ASN A 1 257 ? 12.239 -8.849 0.206 1.00 92.69 257 ASN A CA 1
ATOM 2026 C C . ASN A 1 257 ? 12.124 -8.768 1.740 1.00 92.69 257 ASN A C 1
ATOM 2028 O O . ASN A 1 257 ? 11.391 -7.920 2.258 1.00 92.69 257 ASN A O 1
ATOM 2032 N N . PRO A 1 258 ? 12.871 -9.586 2.508 1.00 91.19 258 PRO A N 1
ATOM 2033 C CA . PRO A 1 258 ? 12.918 -9.524 3.972 1.00 91.19 258 PRO A CA 1
ATOM 2034 C C . PRO A 1 258 ? 13.710 -8.306 4.498 1.00 91.19 258 PRO A C 1
ATOM 2036 O O . PRO A 1 258 ? 14.454 -8.422 5.474 1.00 91.19 258 PRO A O 1
ATOM 2039 N N . LEU A 1 259 ? 13.548 -7.139 3.867 1.00 90.56 259 LEU A N 1
ATOM 2040 C CA . LEU A 1 259 ? 14.234 -5.893 4.197 1.00 90.56 259 LEU A CA 1
ATOM 2041 C C . LEU A 1 259 ? 13.849 -5.440 5.603 1.00 90.56 259 LEU A C 1
ATOM 2043 O O . LEU A 1 259 ? 12.682 -5.154 5.862 1.00 90.56 259 LEU A O 1
ATOM 2047 N N . GLN A 1 260 ? 14.827 -5.383 6.503 1.00 87.00 260 GLN A N 1
ATOM 2048 C CA . GLN A 1 260 ? 14.654 -4.881 7.871 1.00 87.00 260 GLN A CA 1
ATOM 2049 C C . GLN A 1 260 ? 15.144 -3.440 8.008 1.00 87.00 260 GLN A C 1
ATOM 2051 O O . GLN A 1 260 ? 14.566 -2.670 8.774 1.00 87.00 260 GLN A O 1
ATOM 2056 N N . PHE A 1 261 ? 16.191 -3.087 7.256 1.00 83.62 261 PHE A N 1
ATOM 2057 C CA . PHE A 1 261 ? 16.858 -1.792 7.326 1.00 83.62 261 PHE A CA 1
ATOM 2058 C C . PHE A 1 261 ? 17.188 -1.280 5.923 1.00 83.62 261 PHE A C 1
ATOM 2060 O O . PHE A 1 261 ? 17.773 -2.000 5.112 1.00 83.62 261 PHE A O 1
ATOM 2067 N N . LEU A 1 262 ? 16.846 -0.019 5.676 1.00 87.31 262 LEU A N 1
ATOM 2068 C CA . LEU A 1 262 ? 17.342 0.774 4.557 1.00 87.31 262 LEU A CA 1
ATOM 2069 C C . LEU A 1 262 ? 18.225 1.873 5.143 1.00 87.31 262 LEU A C 1
ATOM 2071 O O . LEU A 1 262 ? 17.875 2.462 6.165 1.00 87.31 262 LEU A O 1
ATOM 2075 N N . PHE A 1 263 ? 19.368 2.133 4.528 1.00 86.50 263 PHE A N 1
ATOM 2076 C CA . PHE A 1 263 ? 20.256 3.220 4.932 1.00 86.50 263 PHE A CA 1
ATOM 2077 C C . PHE A 1 263 ? 20.801 3.934 3.698 1.00 86.50 263 PHE A C 1
ATOM 2079 O O . PHE A 1 263 ? 20.695 3.426 2.584 1.00 86.50 263 PHE A O 1
ATOM 2086 N N . THR A 1 264 ? 21.361 5.122 3.898 1.00 82.12 264 THR A N 1
ATOM 2087 C CA . THR A 1 264 ? 22.108 5.852 2.871 1.00 82.12 264 THR A CA 1
ATOM 2088 C C . THR A 1 264 ? 23.465 6.236 3.444 1.00 82.12 264 THR A C 1
ATOM 2090 O O . THR A 1 264 ? 23.547 6.730 4.569 1.00 82.12 264 THR A O 1
ATOM 2093 N N . SER A 1 265 ? 24.537 5.960 2.704 1.00 74.88 265 SER A N 1
ATOM 2094 C CA . SER A 1 265 ? 25.907 6.331 3.083 1.00 74.88 265 SER A CA 1
ATOM 2095 C C . SER A 1 265 ? 26.310 7.734 2.611 1.00 74.88 265 SER A C 1
ATOM 2097 O O . SER A 1 265 ? 27.255 8.309 3.150 1.00 74.88 265 SER A O 1
ATOM 2099 N N . TYR A 1 266 ? 25.573 8.309 1.656 1.00 61.22 266 TYR A N 1
ATOM 2100 C CA . TYR A 1 266 ? 25.808 9.648 1.121 1.00 61.22 266 TYR A CA 1
ATOM 2101 C C . TYR A 1 266 ? 24.763 10.635 1.645 1.00 61.22 266 TYR A C 1
ATOM 2103 O O . TYR A 1 266 ? 23.563 10.360 1.638 1.00 61.22 266 TYR A O 1
ATOM 2111 N N . THR A 1 267 ? 25.243 11.786 2.116 1.00 54.25 267 THR A N 1
ATOM 2112 C CA . THR A 1 267 ? 24.445 12.841 2.759 1.00 54.25 267 THR A CA 1
ATOM 2113 C C . THR A 1 267 ? 24.217 14.062 1.868 1.00 54.25 267 THR A C 1
ATOM 2115 O O . THR A 1 267 ? 23.492 14.972 2.269 1.00 54.25 267 THR A O 1
ATOM 2118 N N . GLU A 1 268 ? 24.808 14.106 0.670 1.00 59.72 268 GLU A N 1
ATOM 2119 C CA . GLU A 1 268 ? 24.561 15.192 -0.280 1.00 59.72 268 GLU A CA 1
ATOM 2120 C C . GLU A 1 268 ? 23.333 14.889 -1.155 1.00 59.72 268 GLU A C 1
ATOM 2122 O O . GLU A 1 268 ? 23.233 13.793 -1.712 1.00 59.72 268 GLU A O 1
ATOM 2127 N N . PRO A 1 269 ? 22.388 15.839 -1.292 1.00 57.75 269 PRO A N 1
ATOM 2128 C CA . PRO A 1 269 ? 21.198 15.665 -2.112 1.00 57.75 269 PRO A CA 1
ATOM 2129 C C . PRO A 1 269 ? 21.584 15.705 -3.592 1.00 57.75 269 PRO A C 1
ATOM 2131 O O . PRO A 1 269 ? 21.662 16.763 -4.212 1.00 57.75 269 PRO A O 1
ATOM 2134 N N . GLN A 1 270 ? 21.838 14.535 -4.163 1.00 63.41 270 GLN A N 1
ATOM 2135 C CA . GLN A 1 270 ? 21.940 14.353 -5.603 1.00 63.41 270 GLN A CA 1
ATOM 2136 C C . GLN A 1 270 ? 20.583 13.866 -6.123 1.00 63.41 270 GLN A C 1
ATOM 2138 O O . GLN A 1 270 ? 19.930 13.046 -5.482 1.00 63.41 270 GLN A O 1
ATOM 2143 N N . HIS A 1 271 ? 20.123 14.401 -7.253 1.00 73.88 271 HIS A N 1
ATOM 2144 C CA . HIS A 1 271 ? 18.775 14.128 -7.750 1.00 73.88 271 HIS A CA 1
ATOM 2145 C C . HIS A 1 271 ? 18.752 12.892 -8.650 1.00 73.88 271 HIS A C 1
ATOM 2147 O O . HIS A 1 271 ? 19.285 12.913 -9.757 1.00 73.88 271 HIS A O 1
ATOM 2153 N N . SER A 1 272 ? 18.092 11.831 -8.187 1.00 84.88 272 SER A N 1
ATOM 2154 C CA . SER A 1 272 ? 17.733 10.680 -9.021 1.00 84.88 272 SER A CA 1
ATOM 2155 C C . SER A 1 272 ? 16.406 10.928 -9.763 1.00 84.88 272 SER A C 1
ATOM 2157 O O . SER A 1 272 ? 15.488 11.507 -9.174 1.00 84.88 272 SER A O 1
ATOM 2159 N N . PRO A 1 273 ? 16.242 10.456 -11.018 1.00 88.31 273 PRO A N 1
ATOM 2160 C CA . PRO A 1 273 ? 14.970 10.531 -11.742 1.00 88.31 273 PRO A CA 1
ATOM 2161 C C . PRO A 1 273 ? 13.970 9.431 -11.344 1.00 88.31 273 PRO A C 1
ATOM 2163 O O . PRO A 1 273 ? 12.994 9.206 -12.063 1.00 88.31 273 PRO A O 1
ATOM 2166 N N . LEU A 1 274 ? 14.200 8.718 -10.236 1.00 92.94 274 LEU A N 1
ATOM 2167 C CA . LEU A 1 274 ? 13.328 7.639 -9.784 1.00 92.94 274 LEU A CA 1
ATOM 2168 C C . LEU A 1 274 ? 11.916 8.159 -9.486 1.00 92.94 274 LEU A C 1
ATOM 2170 O O . LEU A 1 274 ? 11.720 8.994 -8.608 1.00 92.94 274 LEU A O 1
ATOM 2174 N N . THR A 1 275 ? 10.929 7.613 -10.194 1.00 94.06 275 THR A N 1
ATOM 2175 C CA . THR A 1 275 ? 9.514 8.016 -10.103 1.00 94.06 275 THR A CA 1
ATOM 2176 C C . THR A 1 275 ? 8.645 7.007 -9.358 1.00 94.06 275 THR A C 1
ATOM 2178 O O . THR A 1 275 ? 7.649 7.387 -8.747 1.00 94.06 275 THR A O 1
ATOM 2181 N N . TYR A 1 276 ? 9.005 5.724 -9.393 1.00 95.81 276 TYR A N 1
ATOM 2182 C CA . TYR A 1 276 ? 8.219 4.637 -8.817 1.00 95.81 276 TYR A CA 1
ATOM 2183 C C . TYR A 1 276 ? 9.101 3.771 -7.925 1.00 95.81 276 TYR A C 1
ATOM 2185 O O . TYR A 1 276 ? 10.103 3.220 -8.390 1.00 95.81 276 TYR A O 1
ATOM 2193 N N . LEU A 1 277 ? 8.690 3.616 -6.668 1.00 96.06 277 LEU A N 1
ATOM 2194 C CA . LEU A 1 277 ? 9.353 2.766 -5.689 1.00 96.06 277 LEU A CA 1
ATOM 2195 C C . LEU A 1 277 ? 8.342 1.823 -5.030 1.00 96.06 277 LEU A C 1
ATOM 2197 O O . LEU A 1 277 ? 7.404 2.262 -4.362 1.00 96.06 277 LEU A O 1
ATOM 2201 N N . ASP A 1 278 ? 8.567 0.520 -5.190 1.00 96.56 278 ASP A N 1
ATOM 2202 C CA . ASP A 1 278 ? 7.774 -0.518 -4.531 1.00 96.56 278 ASP A CA 1
ATOM 2203 C C . ASP A 1 278 ? 8.584 -1.229 -3.446 1.00 96.56 278 ASP A C 1
ATOM 2205 O O . ASP A 1 278 ? 9.525 -1.971 -3.727 1.00 96.56 278 ASP A O 1
ATOM 2209 N N . LEU A 1 279 ? 8.188 -0.987 -2.199 1.00 94.06 279 LEU A N 1
ATOM 2210 C CA . LEU A 1 279 ? 8.691 -1.592 -0.969 1.00 94.06 279 LEU A CA 1
ATOM 2211 C C . LEU A 1 279 ? 7.590 -2.418 -0.276 1.00 94.06 279 LEU A C 1
ATOM 2213 O O . LEU A 1 279 ? 7.646 -2.643 0.936 1.00 94.06 279 LEU A O 1
ATOM 2217 N N . SER A 1 280 ? 6.577 -2.865 -1.023 1.00 93.12 280 SER A N 1
ATOM 2218 C CA . SER A 1 280 ? 5.483 -3.668 -0.480 1.00 93.12 280 SER A CA 1
ATOM 2219 C C . SER A 1 280 ? 5.943 -5.053 -0.024 1.00 93.12 280 SER A C 1
ATOM 2221 O O . SER A 1 280 ? 6.928 -5.607 -0.513 1.00 93.12 280 SER A O 1
ATOM 2223 N N . ARG A 1 281 ? 5.216 -5.660 0.919 1.00 90.06 281 ARG A N 1
ATOM 2224 C CA . ARG A 1 281 ? 5.542 -6.995 1.465 1.00 90.06 281 ARG A CA 1
ATOM 2225 C C . ARG A 1 281 ? 6.979 -7.080 2.016 1.00 90.06 281 ARG A C 1
ATOM 2227 O O . ARG A 1 281 ? 7.649 -8.103 1.850 1.00 90.06 281 ARG A O 1
ATOM 2234 N N . THR A 1 282 ? 7.465 -6.007 2.648 1.00 90.19 282 THR A N 1
ATOM 2235 C CA . THR A 1 282 ? 8.786 -5.959 3.299 1.00 90.19 282 THR A CA 1
ATOM 2236 C C . THR A 1 282 ? 8.688 -6.058 4.826 1.00 90.19 282 THR A C 1
ATOM 2238 O O . THR A 1 282 ? 7.629 -5.885 5.433 1.00 90.19 282 THR A O 1
ATOM 2241 N N . SER A 1 283 ? 9.810 -6.356 5.488 1.00 87.69 283 SER A N 1
ATOM 2242 C CA . SER A 1 283 ? 9.894 -6.478 6.957 1.00 87.69 283 SER A CA 1
ATOM 2243 C C . SER A 1 283 ? 10.321 -5.174 7.650 1.00 87.69 283 SER A C 1
ATOM 2245 O O . SER A 1 283 ? 10.835 -5.208 8.773 1.00 87.69 283 SER A O 1
ATOM 2247 N N . LEU A 1 284 ? 10.118 -4.028 6.991 1.00 86.88 284 LEU A N 1
ATOM 2248 C CA . LEU A 1 284 ? 10.505 -2.717 7.507 1.00 86.88 284 LEU A CA 1
ATOM 2249 C C . LEU A 1 284 ? 9.639 -2.356 8.713 1.00 86.88 284 LEU A C 1
ATOM 2251 O O . LEU A 1 284 ? 8.414 -2.368 8.625 1.00 86.88 284 LEU A O 1
ATOM 2255 N N . LYS A 1 285 ? 10.282 -2.029 9.839 1.00 82.88 285 LYS A N 1
ATOM 2256 C CA . LYS A 1 285 ? 9.596 -1.610 11.076 1.00 82.88 285 LYS A CA 1
ATOM 2257 C C . LYS A 1 285 ? 9.439 -0.098 11.183 1.00 82.88 285 LYS A C 1
ATOM 2259 O O . LYS A 1 285 ? 8.420 0.385 11.673 1.00 82.88 285 LYS A O 1
ATOM 2264 N N . VAL A 1 286 ? 10.462 0.629 10.740 1.00 82.31 286 VAL A N 1
ATOM 2265 C CA . VAL A 1 286 ? 10.561 2.088 10.817 1.00 82.31 286 VAL A CA 1
ATOM 2266 C C . VAL A 1 286 ? 10.945 2.613 9.444 1.00 82.31 286 VAL A C 1
ATOM 2268 O O . VAL A 1 286 ? 11.818 2.046 8.789 1.00 82.31 286 VAL A O 1
ATOM 2271 N N . PHE A 1 287 ? 10.299 3.698 9.036 1.00 87.75 287 PHE A N 1
ATOM 2272 C CA . PHE A 1 287 ? 10.556 4.383 7.778 1.00 87.75 287 PHE A CA 1
ATOM 2273 C C . PHE A 1 287 ? 10.926 5.842 8.071 1.00 87.75 287 PHE A C 1
ATOM 2275 O O . PHE A 1 287 ? 10.109 6.583 8.624 1.00 87.75 287 PHE A O 1
ATOM 2282 N N . THR A 1 288 ? 12.160 6.243 7.757 1.00 85.00 288 THR A N 1
ATOM 2283 C CA . THR A 1 288 ? 12.659 7.614 7.965 1.00 85.00 288 THR A CA 1
ATOM 2284 C C . THR A 1 288 ? 12.892 8.303 6.626 1.00 85.00 288 THR A C 1
ATOM 2286 O O . THR A 1 288 ? 13.285 7.662 5.652 1.00 85.00 288 THR A O 1
ATOM 2289 N N . GLY A 1 289 ? 12.672 9.620 6.572 1.00 80.88 289 GLY A N 1
ATOM 2290 C CA . GLY A 1 289 ? 12.818 10.375 5.326 1.00 80.88 289 GLY A CA 1
ATOM 2291 C C . GLY A 1 289 ? 14.252 10.399 4.802 1.00 80.88 289 GLY A C 1
ATOM 2292 O O . GLY A 1 289 ? 14.455 10.445 3.592 1.00 80.88 289 GLY A O 1
ATOM 2293 N N . GLU A 1 290 ? 15.247 10.304 5.690 1.00 82.31 290 GLU A N 1
ATOM 2294 C CA . GLU A 1 290 ? 16.670 10.269 5.324 1.00 82.31 290 GLU A CA 1
ATOM 2295 C C . GLU A 1 290 ? 16.996 9.147 4.328 1.00 82.31 290 GLU A C 1
ATOM 2297 O O . GLU A 1 290 ? 17.807 9.353 3.424 1.00 82.31 290 GLU A O 1
ATOM 2302 N N . MET A 1 291 ? 16.305 8.002 4.427 1.00 82.94 291 MET A N 1
ATOM 2303 C CA . MET A 1 291 ? 16.471 6.857 3.520 1.00 82.94 291 MET A CA 1
ATOM 2304 C C . MET A 1 291 ? 16.177 7.220 2.058 1.00 82.94 291 MET A C 1
ATOM 2306 O O . MET A 1 291 ? 16.746 6.616 1.152 1.00 82.94 291 MET A O 1
ATOM 2310 N N . LEU A 1 292 ? 15.290 8.195 1.830 1.00 85.69 292 LEU A N 1
ATOM 2311 C CA . LEU A 1 292 ? 14.866 8.652 0.506 1.00 85.69 292 LEU A CA 1
ATOM 2312 C C . LEU A 1 292 ? 15.287 10.096 0.203 1.00 85.69 292 LEU A C 1
ATOM 2314 O O . LEU A 1 292 ? 14.794 10.685 -0.756 1.00 85.69 292 LEU A O 1
ATOM 2318 N N . SER A 1 293 ? 16.213 10.662 0.981 1.00 85.00 293 SER A N 1
ATOM 2319 C CA . SER A 1 293 ? 16.691 12.046 0.818 1.00 85.00 293 SER A CA 1
ATOM 2320 C C . SER A 1 293 ? 17.194 12.364 -0.596 1.00 85.00 293 SER A C 1
ATOM 2322 O O . SER A 1 293 ? 17.054 13.487 -1.073 1.00 85.00 293 SER A O 1
ATOM 2324 N N . SER A 1 294 ? 17.726 11.355 -1.283 1.00 82.31 294 SER A N 1
ATOM 2325 C CA . SER A 1 294 ? 18.245 11.426 -2.652 1.00 82.31 294 SER A CA 1
ATOM 2326 C C . SER A 1 294 ? 17.193 11.235 -3.764 1.00 82.31 294 SER A C 1
ATOM 2328 O O . SER A 1 294 ? 17.466 11.472 -4.940 1.00 82.31 294 SER A O 1
ATOM 2330 N N . PHE A 1 295 ? 15.976 10.798 -3.427 1.00 87.31 295 PHE A N 1
ATOM 2331 C CA . PHE A 1 295 ? 14.949 10.394 -4.398 1.00 87.31 295 PHE A CA 1
ATOM 2332 C C . PHE A 1 295 ? 13.733 11.325 -4.349 1.00 87.31 295 PHE A C 1
ATOM 2334 O O . PHE A 1 295 ? 12.592 10.891 -4.207 1.00 87.31 295 PHE A O 1
ATOM 2341 N N . SER A 1 296 ? 13.970 12.632 -4.471 1.00 87.81 296 SER A N 1
ATOM 2342 C CA . SER A 1 296 ? 12.924 13.657 -4.346 1.00 87.81 296 SER A CA 1
ATOM 2343 C C . SER A 1 296 ? 11.844 13.601 -5.438 1.00 87.81 296 SER A C 1
ATOM 2345 O O . SER A 1 296 ? 10.758 14.135 -5.240 1.00 87.81 296 SER A O 1
ATOM 2347 N N . ALA A 1 297 ? 12.133 12.970 -6.583 1.00 90.69 297 ALA A N 1
ATOM 2348 C CA . ALA A 1 297 ? 11.243 12.880 -7.745 1.00 90.69 297 ALA A CA 1
ATOM 2349 C C . ALA A 1 297 ? 10.229 11.717 -7.686 1.00 90.69 297 ALA A C 1
ATOM 2351 O O . ALA A 1 297 ? 9.481 11.514 -8.648 1.00 90.69 297 ALA A O 1
ATOM 2352 N N . ILE A 1 298 ? 10.194 10.945 -6.591 1.00 93.81 298 ILE A N 1
ATOM 2353 C CA . ILE A 1 298 ? 9.266 9.815 -6.452 1.00 93.81 298 ILE A CA 1
ATOM 2354 C C . ILE A 1 298 ? 7.824 10.327 -6.502 1.00 93.81 298 ILE A C 1
ATOM 2356 O O . ILE A 1 298 ? 7.412 11.147 -5.689 1.00 93.81 298 ILE A O 1
ATOM 2360 N N . GLN A 1 299 ? 7.045 9.773 -7.428 1.00 93.94 299 GLN A N 1
ATOM 2361 C CA . GLN A 1 299 ? 5.621 10.047 -7.612 1.00 93.94 299 GLN A CA 1
ATOM 2362 C C . GLN A 1 299 ? 4.740 8.943 -7.032 1.00 93.94 299 GLN A C 1
ATOM 2364 O O . GLN A 1 299 ? 3.622 9.220 -6.595 1.00 93.94 299 GLN A O 1
ATOM 2369 N N . VAL A 1 300 ? 5.212 7.696 -7.041 1.00 95.31 300 VAL A N 1
ATOM 2370 C CA . VAL A 1 300 ? 4.468 6.539 -6.535 1.00 95.31 300 VAL A CA 1
ATOM 2371 C C . VAL A 1 300 ? 5.326 5.791 -5.529 1.00 95.31 300 VAL A C 1
ATOM 2373 O O . VAL A 1 300 ? 6.396 5.287 -5.874 1.00 95.31 300 VAL A O 1
ATOM 2376 N N . LEU A 1 301 ? 4.829 5.695 -4.298 1.00 95.75 301 LEU A N 1
ATOM 2377 C CA . LEU A 1 301 ? 5.466 4.958 -3.215 1.00 95.75 301 LEU A CA 1
ATOM 2378 C C . LEU A 1 301 ? 4.507 3.896 -2.680 1.00 95.75 301 LEU A C 1
ATOM 2380 O O . LEU A 1 301 ? 3.441 4.213 -2.148 1.00 95.75 301 LEU A O 1
ATOM 2384 N N . ASN A 1 302 ? 4.902 2.631 -2.806 1.00 95.62 302 ASN A N 1
ATOM 2385 C CA . ASN A 1 302 ? 4.151 1.508 -2.264 1.00 95.62 302 ASN A CA 1
ATOM 2386 C C . ASN A 1 302 ? 4.868 0.920 -1.045 1.00 95.62 302 ASN A C 1
ATOM 2388 O O . ASN A 1 302 ? 5.959 0.372 -1.163 1.00 95.62 302 ASN A O 1
ATOM 2392 N N . LEU A 1 303 ? 4.239 1.028 0.123 1.00 92.81 303 LEU A N 1
ATOM 2393 C CA . LEU A 1 303 ? 4.686 0.467 1.400 1.00 92.81 303 LEU A CA 1
ATOM 2394 C C . LEU A 1 303 ? 3.666 -0.546 1.952 1.00 92.81 303 LEU A C 1
ATOM 2396 O O . LEU A 1 303 ? 3.736 -0.929 3.125 1.00 92.81 303 LEU A O 1
ATOM 2400 N N . SER A 1 304 ? 2.716 -0.995 1.127 1.00 90.88 304 SER A N 1
ATOM 2401 C CA . SER A 1 304 ? 1.639 -1.889 1.552 1.00 90.88 304 SER A CA 1
ATOM 2402 C C . SER A 1 304 ? 2.150 -3.223 2.093 1.00 90.88 304 SER A C 1
ATOM 2404 O O . SER A 1 304 ? 3.202 -3.728 1.697 1.00 90.88 304 SER A O 1
ATOM 2406 N N . ILE A 1 305 ? 1.386 -3.829 3.007 1.00 82.94 305 ILE A N 1
ATOM 2407 C CA . ILE A 1 305 ? 1.689 -5.161 3.570 1.00 82.94 305 ILE A CA 1
ATOM 2408 C C . ILE A 1 305 ? 3.078 -5.184 4.257 1.00 82.94 305 ILE A C 1
ATOM 2410 O O . ILE A 1 305 ? 3.726 -6.219 4.375 1.00 82.94 305 ILE A O 1
ATOM 2414 N N . SER A 1 306 ? 3.565 -4.029 4.715 1.00 82.06 306 SER A N 1
ATOM 2415 C CA . SER A 1 306 ? 4.833 -3.929 5.446 1.00 82.06 306 SER A CA 1
ATOM 2416 C C . SER A 1 306 ? 4.612 -3.973 6.956 1.00 82.06 306 SER A C 1
ATOM 2418 O O . SER A 1 306 ? 3.557 -3.584 7.465 1.00 82.06 306 SER A O 1
ATOM 2420 N N . CYS A 1 307 ? 5.638 -4.385 7.702 1.00 83.19 307 CYS A N 1
ATOM 2421 C CA . CYS A 1 307 ? 5.615 -4.461 9.171 1.00 83.19 307 CYS A CA 1
ATOM 2422 C C . CYS A 1 307 ? 5.800 -3.100 9.873 1.00 83.19 307 CYS A C 1
ATOM 2424 O O . CYS A 1 307 ? 6.313 -3.042 10.993 1.00 83.19 307 CYS A O 1
ATOM 2426 N N . LEU A 1 308 ? 5.398 -2.010 9.218 1.00 85.50 308 LEU A N 1
ATOM 2427 C CA . LEU A 1 308 ? 5.570 -0.650 9.716 1.00 85.50 308 LEU A CA 1
ATOM 2428 C C . LEU A 1 308 ? 4.676 -0.424 10.933 1.00 85.50 308 LEU A C 1
ATOM 2430 O O . LEU A 1 308 ? 3.461 -0.606 10.842 1.00 85.50 308 LEU A O 1
ATOM 2434 N N . THR A 1 309 ? 5.278 -0.019 12.053 1.00 82.38 309 THR A N 1
ATOM 2435 C CA . THR A 1 309 ? 4.563 0.219 13.321 1.00 82.38 309 THR A CA 1
ATOM 2436 C C . THR A 1 309 ? 4.349 1.697 13.628 1.00 82.38 309 THR A C 1
ATOM 2438 O O . THR A 1 309 ? 3.403 2.055 14.331 1.00 82.38 309 THR A O 1
ATOM 2441 N N . GLU A 1 310 ? 5.227 2.561 13.125 1.00 82.56 310 GLU A N 1
ATOM 2442 C CA . GLU A 1 310 ? 5.226 3.993 13.417 1.00 82.56 310 GLU A CA 1
ATOM 2443 C C . GLU A 1 310 ? 5.664 4.791 12.189 1.00 82.56 310 GLU A C 1
ATOM 2445 O O . GLU A 1 310 ? 6.635 4.428 11.521 1.00 82.56 310 GLU A O 1
ATOM 2450 N N . LEU A 1 311 ? 4.953 5.889 11.931 1.00 87.12 311 LEU A N 1
ATOM 2451 C CA . LEU A 1 311 ? 5.361 6.929 10.991 1.00 87.12 311 LEU A CA 1
ATOM 2452 C C . LEU A 1 311 ? 5.766 8.173 11.777 1.00 87.12 311 LEU A C 1
ATOM 2454 O O . LEU A 1 311 ? 5.010 8.659 12.621 1.00 87.12 311 LEU A O 1
ATOM 2458 N N . ARG A 1 312 ? 6.971 8.669 11.506 1.00 84.94 312 ARG A N 1
ATOM 2459 C CA . ARG A 1 312 ? 7.541 9.847 12.159 1.00 84.94 312 ARG A CA 1
ATOM 2460 C C . ARG A 1 312 ? 7.213 11.105 11.357 1.00 84.94 312 ARG A C 1
ATOM 2462 O O . ARG A 1 312 ? 6.903 11.037 10.171 1.00 84.94 312 ARG A O 1
ATOM 2469 N N . TYR A 1 313 ? 7.351 12.264 11.994 1.00 83.38 313 TYR A N 1
ATOM 2470 C CA . TYR A 1 313 ? 7.119 13.569 11.362 1.00 83.38 313 TYR A CA 1
ATOM 2471 C C . TYR A 1 313 ? 8.031 13.825 10.144 1.00 83.38 313 TYR A C 1
ATOM 2473 O O . TYR A 1 313 ? 7.667 14.575 9.243 1.00 83.38 313 TYR A O 1
ATOM 2481 N N . ASP A 1 314 ? 9.211 13.200 10.107 1.00 85.00 314 ASP A N 1
ATOM 2482 C CA . ASP A 1 314 ? 10.217 13.336 9.052 1.00 85.00 314 ASP A CA 1
ATOM 2483 C C . ASP A 1 314 ? 10.120 12.256 7.964 1.00 85.00 314 ASP A C 1
ATOM 2485 O O . ASP A 1 314 ? 10.833 12.337 6.966 1.00 85.00 314 ASP A O 1
ATOM 2489 N N . SER A 1 315 ? 9.234 11.262 8.114 1.00 87.69 315 SER A N 1
ATOM 2490 C CA . SER A 1 315 ? 9.140 10.093 7.224 1.00 87.69 315 SER A CA 1
ATOM 2491 C C . SER A 1 315 ? 9.014 10.454 5.739 1.00 87.69 315 SER A C 1
ATOM 2493 O O . SER A 1 315 ? 9.601 9.777 4.903 1.00 87.69 315 SER A O 1
ATOM 2495 N N . PHE A 1 316 ? 8.296 11.529 5.403 1.00 89.56 316 PHE A N 1
ATOM 2496 C CA . PHE A 1 316 ? 8.035 11.933 4.014 1.00 89.56 316 PHE A CA 1
ATOM 2497 C C . PHE A 1 316 ? 8.588 13.322 3.659 1.00 89.56 316 PHE A C 1
ATOM 2499 O O . PHE A 1 316 ? 8.201 13.908 2.651 1.00 89.56 316 PHE A O 1
ATOM 2506 N N . TYR A 1 317 ? 9.501 13.861 4.472 1.00 87.81 317 TYR A N 1
ATOM 2507 C CA . TYR A 1 317 ? 9.980 15.243 4.351 1.00 87.81 317 TYR A CA 1
ATOM 2508 C C . TYR A 1 317 ? 10.617 15.568 2.983 1.00 87.81 317 TYR A C 1
ATOM 2510 O O . TYR A 1 317 ? 10.385 16.640 2.419 1.00 87.81 317 TYR A O 1
ATOM 2518 N N . TYR A 1 318 ? 11.401 14.631 2.440 1.00 86.88 318 TYR A N 1
ATOM 2519 C CA . TYR A 1 318 ? 12.187 14.827 1.214 1.00 86.88 318 TYR A CA 1
ATOM 2520 C C . TYR A 1 318 ? 11.447 14.471 -0.087 1.00 86.88 318 TYR A C 1
ATOM 2522 O O . TYR A 1 318 ? 11.910 14.837 -1.165 1.00 86.88 318 TYR A O 1
ATOM 2530 N N . ILE A 1 319 ? 10.303 13.784 -0.013 1.00 88.44 319 ILE A N 1
ATOM 2531 C CA . ILE A 1 319 ? 9.590 13.228 -1.179 1.00 88.44 319 ILE A CA 1
ATOM 2532 C C . ILE A 1 319 ? 8.290 13.990 -1.469 1.00 88.44 319 ILE A C 1
ATOM 2534 O O . ILE A 1 319 ? 7.187 13.459 -1.386 1.00 88.44 319 ILE A O 1
ATOM 2538 N N . GLN A 1 320 ? 8.419 15.275 -1.792 1.00 88.44 320 GLN A N 1
ATOM 2539 C CA . GLN A 1 320 ? 7.279 16.201 -1.910 1.00 88.44 320 GLN A CA 1
ATOM 2540 C C . GLN A 1 320 ? 6.409 15.957 -3.156 1.00 88.44 320 GLN A C 1
ATOM 2542 O O . GLN A 1 320 ? 5.240 16.345 -3.170 1.00 88.44 320 GLN A O 1
ATOM 2547 N N . GLU A 1 321 ? 6.961 15.280 -4.168 1.00 90.31 321 GLU A N 1
ATOM 2548 C CA . GLU A 1 321 ? 6.308 14.997 -5.454 1.00 90.31 321 GLU A CA 1
ATOM 2549 C C . GLU A 1 321 ? 5.444 13.725 -5.455 1.00 90.31 321 GLU A C 1
ATOM 2551 O O . GLU A 1 321 ? 4.878 13.356 -6.488 1.00 90.31 321 GLU A O 1
ATOM 2556 N N . VAL A 1 322 ? 5.307 13.046 -4.309 1.00 93.19 322 VAL A N 1
ATOM 2557 C CA . VAL A 1 322 ? 4.510 11.817 -4.217 1.00 93.19 322 VAL A CA 1
ATOM 2558 C C . VAL A 1 322 ? 3.043 12.132 -4.482 1.00 93.19 322 VAL A C 1
ATOM 2560 O O . VAL A 1 322 ? 2.406 12.877 -3.746 1.00 93.19 322 VAL A O 1
ATOM 2563 N N . THR A 1 323 ? 2.500 11.500 -5.519 1.00 92.06 323 THR A N 1
ATOM 2564 C CA . THR A 1 323 ? 1.097 11.588 -5.938 1.00 92.06 323 THR A CA 1
ATOM 2565 C C . THR A 1 323 ? 0.263 10.415 -5.434 1.00 92.06 323 THR A C 1
ATOM 2567 O O . THR A 1 323 ? -0.908 10.594 -5.099 1.00 92.06 323 THR A O 1
ATOM 2570 N N . HIS A 1 324 ? 0.860 9.224 -5.353 1.00 93.56 324 HIS A N 1
ATOM 2571 C CA . HIS A 1 324 ? 0.203 8.004 -4.902 1.00 93.56 324 HIS A CA 1
ATOM 2572 C C . HIS A 1 324 ? 1.017 7.353 -3.786 1.00 93.56 324 HIS A C 1
ATOM 2574 O O . HIS A 1 324 ? 2.137 6.887 -4.014 1.00 93.56 324 HIS A O 1
ATOM 2580 N N . LEU A 1 325 ? 0.426 7.282 -2.595 1.00 94.25 325 LEU A N 1
ATOM 2581 C CA . LEU A 1 325 ? 1.015 6.647 -1.423 1.00 94.25 325 LEU A CA 1
ATOM 2582 C C . LEU A 1 325 ? 0.139 5.481 -0.966 1.00 94.25 325 LEU A C 1
ATOM 2584 O O . LEU A 1 325 ? -1.029 5.665 -0.622 1.00 94.25 325 LEU A O 1
ATOM 2588 N N . ASP A 1 326 ? 0.715 4.282 -0.940 1.00 94.00 326 ASP A N 1
ATOM 2589 C CA . ASP A 1 326 ? 0.036 3.083 -0.453 1.00 94.00 326 ASP A CA 1
ATOM 2590 C C . ASP A 1 326 ? 0.633 2.612 0.878 1.00 94.00 326 ASP A C 1
ATOM 2592 O O . ASP A 1 326 ? 1.758 2.120 0.945 1.00 94.00 326 ASP A O 1
ATOM 2596 N N . LEU A 1 327 ? -0.148 2.775 1.943 1.00 92.25 327 LEU A N 1
ATOM 2597 C CA . LEU A 1 327 ? 0.099 2.309 3.307 1.00 92.25 327 LEU A CA 1
ATOM 2598 C C . LEU A 1 327 ? -0.923 1.237 3.720 1.00 92.25 327 LEU A C 1
ATOM 2600 O O . LEU A 1 327 ? -1.103 0.970 4.914 1.00 92.25 327 LEU A O 1
ATOM 2604 N N . SER A 1 328 ? -1.621 0.621 2.764 1.00 88.69 328 SER A N 1
ATOM 2605 C CA . SER A 1 328 ? -2.639 -0.388 3.040 1.00 88.69 328 SER A CA 1
ATOM 2606 C C . SER A 1 328 ? -2.040 -1.623 3.723 1.00 88.69 328 SER A C 1
ATOM 2608 O O . SER A 1 328 ? -0.894 -2.017 3.497 1.00 88.69 328 SER A O 1
ATOM 2610 N N . LYS A 1 329 ? -2.821 -2.255 4.610 1.00 83.69 329 LYS A N 1
ATOM 2611 C CA . LYS A 1 329 ? -2.428 -3.484 5.333 1.00 83.69 329 LYS A CA 1
ATOM 2612 C C . LYS A 1 329 ? -1.122 -3.373 6.146 1.00 83.69 329 LYS A C 1
ATOM 2614 O O . LYS A 1 329 ? -0.515 -4.391 6.470 1.00 83.69 329 LYS A O 1
ATOM 2619 N N . THR A 1 330 ? -0.701 -2.160 6.496 1.00 84.19 330 THR A N 1
ATOM 2620 C CA . THR A 1 330 ? 0.370 -1.902 7.470 1.00 84.19 330 THR A CA 1
ATOM 2621 C C . THR A 1 330 ? -0.154 -1.994 8.908 1.00 84.19 330 THR A C 1
ATOM 2623 O O . THR A 1 330 ? -1.362 -2.060 9.136 1.00 84.19 330 THR A O 1
ATOM 2626 N N . GLN A 1 331 ? 0.749 -2.014 9.891 1.00 79.00 331 GLN A N 1
ATOM 2627 C CA . GLN A 1 331 ? 0.429 -2.111 11.323 1.00 79.00 331 GLN A CA 1
ATOM 2628 C C . GLN A 1 331 ? 0.719 -0.796 12.058 1.00 79.00 331 GLN A C 1
ATOM 2630 O O . GLN A 1 331 ? 1.198 -0.799 13.194 1.00 79.00 331 GLN A O 1
ATOM 2635 N N . ILE A 1 332 ? 0.467 0.334 11.392 1.00 83.38 332 ILE A N 1
ATOM 2636 C CA . ILE A 1 332 ? 0.786 1.659 11.922 1.00 83.38 332 ILE A CA 1
ATOM 2637 C C . ILE A 1 332 ? -0.125 1.944 13.116 1.00 83.38 332 ILE A C 1
ATOM 2639 O O . ILE A 1 332 ? -1.341 2.049 12.971 1.00 83.38 332 ILE A O 1
ATOM 2643 N N . ARG A 1 333 ? 0.481 2.071 14.297 1.00 73.69 333 ARG A N 1
ATOM 2644 C CA . ARG A 1 333 ? -0.212 2.424 15.546 1.00 73.69 333 ARG A CA 1
ATOM 2645 C C . ARG A 1 333 ? -0.024 3.888 15.900 1.00 73.69 333 ARG A C 1
ATOM 2647 O O . ARG A 1 333 ? -0.957 4.531 16.363 1.00 73.69 333 ARG A O 1
ATOM 2654 N N . ARG A 1 334 ? 1.185 4.400 15.658 1.00 75.44 334 ARG A N 1
ATOM 2655 C CA . ARG A 1 334 ? 1.591 5.760 16.013 1.00 75.44 334 ARG A CA 1
ATOM 2656 C C . ARG A 1 334 ? 1.858 6.582 14.769 1.00 75.44 334 ARG A C 1
ATOM 2658 O O . ARG A 1 334 ? 2.643 6.184 13.907 1.00 75.44 334 ARG A O 1
ATOM 2665 N N . VAL A 1 335 ? 1.204 7.733 14.716 1.00 82.50 335 VAL A N 1
ATOM 2666 C CA . VAL A 1 335 ? 1.391 8.754 13.690 1.00 82.50 335 VAL A CA 1
ATOM 2667 C C . VAL A 1 335 ? 1.616 10.065 14.425 1.00 82.50 335 VAL A C 1
ATOM 2669 O O . VAL A 1 335 ? 0.868 10.387 15.346 1.00 82.50 335 VAL A O 1
ATOM 2672 N N . HIS A 1 336 ? 2.669 10.793 14.062 1.00 83.31 336 HIS A N 1
ATOM 2673 C CA . HIS A 1 336 ? 2.953 12.112 14.633 1.00 83.31 336 HIS A CA 1
ATOM 2674 C C . HIS A 1 336 ? 2.221 13.209 13.860 1.00 83.31 336 HIS A C 1
ATOM 2676 O O . HIS A 1 336 ? 1.800 13.006 12.715 1.00 83.31 336 HIS A O 1
ATOM 2682 N N . ASN A 1 337 ? 2.088 14.391 14.469 1.00 79.44 337 ASN A N 1
ATOM 2683 C CA . ASN A 1 337 ? 1.599 15.553 13.733 1.00 79.44 337 ASN A CA 1
ATOM 2684 C C . ASN A 1 337 ? 2.519 15.854 12.538 1.00 79.44 337 ASN A C 1
ATOM 2686 O O . ASN A 1 337 ? 3.678 15.445 12.501 1.00 79.44 337 ASN A O 1
ATOM 2690 N N . ASP A 1 338 ? 1.976 16.527 11.530 1.00 81.44 338 ASP A N 1
ATOM 2691 C CA . ASP A 1 338 ? 2.719 16.978 10.352 1.00 81.44 338 ASP A CA 1
ATOM 2692 C C . ASP A 1 338 ? 3.354 15.873 9.474 1.00 81.44 338 ASP A C 1
ATOM 2694 O O . ASP A 1 338 ? 4.009 16.200 8.484 1.00 81.44 338 ASP A O 1
ATOM 2698 N N . THR A 1 339 ? 3.105 14.583 9.749 1.00 85.00 339 THR A N 1
ATOM 2699 C CA . THR A 1 339 ? 3.657 13.446 8.978 1.00 85.00 339 THR A CA 1
ATOM 2700 C C . THR A 1 339 ? 3.425 13.592 7.466 1.00 85.00 339 THR A C 1
ATOM 2702 O O . THR A 1 339 ? 4.331 13.332 6.676 1.00 85.00 339 THR A O 1
ATOM 2705 N N . PHE A 1 340 ? 2.242 14.059 7.046 1.00 87.38 340 PHE A N 1
ATOM 2706 C CA . PHE A 1 340 ? 1.889 14.245 5.629 1.00 87.38 340 PHE A CA 1
ATOM 2707 C C . PHE A 1 340 ? 1.971 15.698 5.142 1.00 87.38 340 PHE A C 1
ATOM 2709 O O . PHE A 1 340 ? 1.716 15.969 3.974 1.00 87.38 340 PHE A O 1
ATOM 2716 N N . LYS A 1 341 ? 2.371 16.645 5.997 1.00 83.56 341 LYS A N 1
ATOM 2717 C CA . LYS A 1 341 ? 2.341 18.089 5.699 1.00 83.56 341 LYS A CA 1
ATOM 2718 C C . LYS A 1 341 ? 3.206 18.496 4.506 1.00 83.56 341 LYS A C 1
ATOM 2720 O O . LYS A 1 341 ? 2.913 19.470 3.822 1.00 83.56 341 LYS A O 1
ATOM 2725 N N . HIS A 1 342 ? 4.289 17.761 4.269 1.00 83.56 342 HIS A N 1
ATOM 2726 C CA . HIS A 1 342 ? 5.241 18.051 3.198 1.00 83.56 342 HIS A CA 1
ATOM 2727 C C . HIS A 1 342 ? 4.827 17.445 1.844 1.00 83.56 342 HIS A C 1
ATOM 2729 O O . HIS A 1 342 ? 5.406 17.806 0.821 1.00 83.56 342 HIS A O 1
ATOM 2735 N N . LEU A 1 343 ? 3.814 16.570 1.815 1.00 87.12 343 LEU A N 1
ATOM 2736 C CA . LEU A 1 343 ? 3.331 15.900 0.605 1.00 87.12 343 LEU A CA 1
ATOM 2737 C C . LEU A 1 343 ? 2.328 16.776 -0.154 1.00 87.12 343 LEU A C 1
ATOM 2739 O O . LEU A 1 343 ? 1.129 16.524 -0.134 1.00 87.12 343 LEU A O 1
ATOM 2743 N N . LYS A 1 344 ? 2.817 17.819 -0.826 1.00 84.00 344 LYS A N 1
ATOM 2744 C CA . LYS A 1 344 ? 1.962 18.799 -1.521 1.00 84.00 344 LYS A CA 1
ATOM 2745 C C . LYS A 1 344 ? 1.300 18.252 -2.787 1.00 84.00 344 LYS A C 1
ATOM 2747 O O . LYS A 1 344 ? 0.229 18.719 -3.149 1.00 84.00 344 LYS A O 1
ATOM 2752 N N . SER A 1 345 ? 1.930 17.283 -3.449 1.00 88.81 345 SER A N 1
ATOM 2753 C CA . SER A 1 345 ? 1.450 16.713 -4.715 1.00 88.81 345 SER A CA 1
ATOM 2754 C C . SER A 1 345 ? 0.568 15.469 -4.533 1.00 88.81 345 SER A C 1
ATOM 2756 O O . SER A 1 345 ? 0.197 14.835 -5.526 1.00 88.81 345 SER A O 1
ATOM 2758 N N . LEU A 1 346 ? 0.233 15.099 -3.289 1.00 90.19 346 LEU A N 1
ATOM 2759 C CA . LEU A 1 346 ? -0.511 13.877 -2.993 1.00 90.19 346 LEU A CA 1
ATOM 2760 C C . LEU A 1 346 ? -1.929 13.954 -3.562 1.00 90.19 346 LEU A C 1
ATOM 2762 O O . LEU A 1 346 ? -2.642 14.931 -3.367 1.00 90.19 346 LEU A O 1
ATOM 2766 N N . LYS A 1 347 ? -2.347 12.892 -4.251 1.00 89.38 347 LYS A N 1
ATOM 2767 C CA . LYS A 1 347 ? -3.687 12.754 -4.842 1.00 89.38 347 LYS A CA 1
ATOM 2768 C C . LYS A 1 347 ? -4.411 11.518 -4.344 1.00 89.38 347 LYS A C 1
ATOM 2770 O O . LYS A 1 347 ? -5.628 11.534 -4.210 1.00 89.38 347 LYS A O 1
ATOM 2775 N N . VAL A 1 348 ? -3.677 10.434 -4.101 1.00 90.25 348 VAL A N 1
ATOM 2776 C CA . VAL A 1 348 ? -4.241 9.153 -3.674 1.00 90.25 348 VAL A CA 1
ATOM 2777 C C . VAL A 1 348 ? -3.491 8.650 -2.454 1.00 90.25 348 VAL A C 1
ATOM 2779 O O . VAL A 1 348 ? -2.270 8.484 -2.495 1.00 90.25 348 VAL A O 1
ATOM 2782 N N . LEU A 1 349 ? -4.240 8.369 -1.390 1.00 92.00 349 LEU A N 1
ATOM 2783 C CA . LEU A 1 349 ? -3.733 7.755 -0.171 1.00 92.00 349 LEU A CA 1
ATOM 2784 C C . LEU A 1 349 ? -4.514 6.472 0.108 1.00 92.00 349 LEU A C 1
ATOM 2786 O O . LEU A 1 349 ? -5.702 6.516 0.418 1.00 92.00 349 LEU A O 1
ATOM 2790 N N . GLN A 1 350 ? -3.854 5.321 0.016 1.00 92.12 350 GLN A N 1
ATOM 2791 C CA . GLN A 1 350 ? -4.421 4.069 0.515 1.00 92.12 350 GLN A CA 1
ATOM 2792 C C . GLN A 1 350 ? -3.927 3.840 1.937 1.00 92.12 350 GLN A C 1
ATOM 2794 O O . GLN A 1 350 ? -2.729 3.735 2.182 1.00 92.12 350 GLN A O 1
ATOM 2799 N N . ALA A 1 351 ? -4.847 3.772 2.887 1.00 89.56 351 ALA A N 1
ATOM 2800 C CA . ALA A 1 351 ? -4.542 3.709 4.303 1.00 89.56 351 ALA A CA 1
ATOM 2801 C C . ALA A 1 351 ? -4.915 2.349 4.904 1.00 89.56 351 ALA A C 1
ATOM 2803 O O . ALA A 1 351 ? -5.916 1.727 4.547 1.00 89.56 351 ALA A O 1
ATOM 2804 N N . SER A 1 352 ? -4.121 1.888 5.872 1.00 85.38 352 SER A N 1
ATOM 2805 C CA . SER A 1 352 ? -4.441 0.701 6.675 1.00 85.38 352 SER A CA 1
ATOM 2806 C C . SER A 1 352 ? -5.579 0.934 7.670 1.00 85.38 352 SER A C 1
ATOM 2808 O O . SER A 1 352 ? -6.243 -0.022 8.064 1.00 85.38 352 SER A O 1
ATOM 2810 N N . SER A 1 353 ? -5.820 2.188 8.052 1.00 82.56 353 SER A N 1
ATOM 2811 C CA . SER A 1 353 ? -6.836 2.600 9.019 1.00 82.56 353 SER A CA 1
ATOM 2812 C C . SER A 1 353 ? -7.394 3.974 8.650 1.00 82.56 353 SER A C 1
ATOM 2814 O O . SER A 1 353 ? -6.655 4.819 8.142 1.00 82.56 353 SER A O 1
ATOM 2816 N N . TYR A 1 354 ? -8.672 4.222 8.960 1.00 82.19 354 TYR A N 1
ATOM 2817 C CA . TYR A 1 354 ? -9.336 5.516 8.743 1.00 82.19 354 TYR A CA 1
ATOM 2818 C C . TYR A 1 354 ? -8.611 6.690 9.422 1.00 82.19 354 TYR A C 1
ATOM 2820 O O . TYR A 1 354 ? -8.715 7.828 8.974 1.00 82.19 354 TYR A O 1
ATOM 2828 N N . LYS A 1 355 ? -7.813 6.409 10.462 1.00 82.50 355 LYS A N 1
ATOM 2829 C CA . LYS A 1 355 ? -7.000 7.380 11.211 1.00 82.50 355 LYS A CA 1
ATOM 2830 C C . LYS A 1 355 ? -6.057 8.184 10.316 1.00 82.50 355 LYS A C 1
ATOM 2832 O O . LYS A 1 355 ? -5.858 9.371 10.537 1.00 82.50 355 LYS A O 1
ATOM 2837 N N . LEU A 1 356 ? -5.490 7.546 9.292 1.00 86.75 356 LEU A N 1
ATOM 2838 C CA . LEU A 1 356 ? -4.564 8.189 8.353 1.00 86.75 356 LEU A CA 1
ATOM 2839 C C . LEU A 1 356 ? -5.288 9.116 7.365 1.00 86.75 356 LEU A C 1
ATOM 2841 O O . LEU A 1 356 ? -4.652 9.987 6.788 1.00 86.75 356 LEU A O 1
ATOM 2845 N N . CYS A 1 357 ? -6.602 8.945 7.194 1.00 86.25 357 CYS A N 1
ATOM 2846 C CA . CYS A 1 357 ? -7.448 9.776 6.337 1.00 86.25 357 CYS A CA 1
ATOM 2847 C C . CYS A 1 357 ? -8.045 10.988 7.072 1.00 86.25 357 CYS A C 1
ATOM 2849 O O . CYS A 1 357 ? -8.883 11.699 6.520 1.00 86.25 357 CYS A O 1
ATOM 2851 N N . CYS A 1 358 ? -7.658 11.225 8.327 1.00 85.38 358 CYS A N 1
ATOM 2852 C CA . CYS A 1 358 ? -8.202 12.314 9.123 1.00 85.38 358 CYS A CA 1
ATOM 2853 C C . CYS A 1 358 ? -7.728 13.689 8.638 1.00 85.38 358 CYS A C 1
ATOM 2855 O O . CYS A 1 358 ? -6.545 13.900 8.379 1.00 85.38 358 CYS A O 1
ATOM 2857 N N . HIS A 1 359 ? -8.644 14.661 8.602 1.00 81.19 359 HIS A N 1
ATOM 2858 C CA . HIS A 1 359 ? -8.346 16.029 8.163 1.00 81.19 359 HIS A CA 1
ATOM 2859 C C . HIS A 1 359 ? -7.237 16.704 8.988 1.00 81.19 359 HIS A C 1
ATOM 2861 O O . HIS A 1 359 ? -6.445 17.457 8.441 1.00 81.19 359 HIS A O 1
ATOM 2867 N N . GLU A 1 360 ? -7.114 16.384 10.278 1.00 78.94 360 GLU A N 1
ATOM 2868 C CA . GLU A 1 360 ? -6.039 16.893 11.149 1.00 78.94 360 GLU A CA 1
ATOM 2869 C C . GLU A 1 360 ? -4.631 16.477 10.696 1.00 78.94 360 GLU A C 1
ATOM 2871 O O . GLU A 1 360 ? -3.661 17.175 10.981 1.00 78.94 360 GLU A O 1
ATOM 2876 N N . LEU A 1 361 ? -4.515 15.360 9.973 1.00 81.25 361 LEU A N 1
ATOM 2877 C CA . LEU A 1 361 ? -3.270 14.882 9.371 1.00 81.25 361 LEU A CA 1
ATOM 2878 C C . LEU A 1 361 ? -3.071 15.402 7.938 1.00 81.25 361 LEU A C 1
ATOM 2880 O O . LEU A 1 361 ? -1.936 15.441 7.464 1.00 81.25 361 LEU A O 1
ATOM 2884 N N . LEU A 1 362 ? -4.152 15.826 7.272 1.00 81.31 362 LEU A N 1
ATOM 2885 C CA . LEU A 1 362 ? -4.174 16.373 5.910 1.00 81.31 362 LEU A CA 1
ATOM 2886 C C . LEU A 1 362 ? -4.890 17.742 5.860 1.00 81.31 362 LEU A C 1
ATOM 2888 O O . LEU A 1 362 ? -5.887 17.886 5.147 1.00 81.31 362 LEU A O 1
ATOM 2892 N N . PRO A 1 363 ? -4.427 18.763 6.603 1.00 69.31 363 PRO A N 1
ATOM 2893 C CA . PRO A 1 363 ? -5.161 20.023 6.729 1.00 69.31 363 PRO A CA 1
ATOM 2894 C C . PRO A 1 363 ? -5.285 20.764 5.390 1.00 69.31 363 PRO A C 1
ATOM 2896 O O . PRO A 1 363 ? -6.376 21.199 5.032 1.00 69.31 363 PRO A O 1
ATOM 2899 N N . ASP A 1 364 ? -4.203 20.824 4.608 1.00 69.94 364 ASP A N 1
ATOM 2900 C CA . ASP A 1 364 ? -4.165 21.555 3.331 1.00 69.94 364 ASP A CA 1
ATOM 2901 C C . ASP A 1 364 ? -4.627 20.707 2.129 1.00 69.94 364 ASP A C 1
ATOM 2903 O O . ASP A 1 364 ? -4.868 21.241 1.052 1.00 69.94 364 ASP A O 1
ATOM 2907 N N . LEU A 1 365 ? -4.767 19.386 2.306 1.00 69.38 365 LEU A N 1
ATOM 2908 C CA . LEU A 1 365 ? -4.977 18.422 1.216 1.00 69.38 365 LEU A CA 1
ATOM 2909 C C . LEU A 1 365 ? -6.284 17.615 1.309 1.00 69.38 365 LEU A C 1
ATOM 2911 O O . LEU A 1 365 ? -6.607 16.862 0.391 1.00 69.38 365 LEU A O 1
ATOM 2915 N N . ALA A 1 366 ? -7.068 17.758 2.381 1.00 63.00 366 ALA A N 1
ATOM 2916 C CA . ALA A 1 366 ? -8.219 16.883 2.640 1.00 63.00 366 ALA A CA 1
ATOM 2917 C C . ALA A 1 366 ? -9.328 16.891 1.574 1.00 63.00 366 ALA A C 1
ATOM 2919 O O . ALA A 1 366 ? -10.103 15.942 1.520 1.00 63.00 366 ALA A O 1
ATOM 2920 N N . HIS A 1 367 ? -9.429 17.938 0.750 1.00 66.88 367 HIS A N 1
ATOM 2921 C CA . HIS A 1 367 ? -10.441 18.022 -0.312 1.00 66.88 367 HIS A CA 1
ATOM 2922 C C . HIS A 1 367 ? -9.915 17.583 -1.686 1.00 66.88 367 HIS A C 1
ATOM 2924 O O . HIS A 1 367 ? -10.712 17.327 -2.586 1.00 66.88 367 HIS A O 1
ATOM 2930 N N . GLU A 1 368 ? -8.595 17.492 -1.853 1.00 77.81 368 GLU A N 1
ATOM 2931 C CA . GLU A 1 368 ? -7.949 17.129 -3.121 1.00 77.81 368 GLU A CA 1
ATOM 2932 C C . GLU A 1 368 ? -7.475 15.668 -3.128 1.00 77.81 368 GLU A C 1
ATOM 2934 O O . GLU A 1 368 ? -7.383 15.048 -4.189 1.00 77.81 368 GLU A O 1
ATOM 2939 N N . VAL A 1 369 ? -7.219 15.096 -1.947 1.00 83.62 369 VAL A N 1
ATOM 2940 C CA . VAL A 1 369 ? -6.752 13.716 -1.791 1.00 83.62 369 VAL A CA 1
ATOM 2941 C C . VAL A 1 369 ? -7.921 12.741 -1.709 1.00 83.62 369 VAL A C 1
ATOM 2943 O O . VAL A 1 369 ? -8.750 12.794 -0.803 1.00 83.62 369 VAL A O 1
ATOM 2946 N N . MET A 1 370 ? -7.926 11.761 -2.610 1.00 85.50 370 MET A N 1
ATOM 2947 C CA . MET A 1 370 ? -8.761 10.569 -2.500 1.00 85.50 370 MET A CA 1
ATOM 2948 C C . MET A 1 370 ? -8.135 9.602 -1.492 1.00 85.50 370 MET A C 1
ATOM 2950 O O . MET A 1 370 ? -7.145 8.929 -1.797 1.00 85.50 370 MET A O 1
ATOM 2954 N N . CYS A 1 371 ? -8.705 9.540 -0.286 1.00 87.69 371 CYS A N 1
ATOM 2955 C CA . CYS A 1 371 ? -8.264 8.616 0.754 1.00 87.69 371 CYS A CA 1
ATOM 2956 C C . CYS A 1 371 ? -9.143 7.363 0.807 1.00 87.69 371 CYS A C 1
ATOM 2958 O O . CYS A 1 371 ? -10.361 7.457 0.954 1.00 87.69 371 CYS A O 1
ATOM 2960 N N . PHE A 1 372 ? -8.519 6.190 0.711 1.00 87.62 372 PHE A N 1
ATOM 2961 C CA . PHE A 1 372 ? -9.182 4.892 0.803 1.00 87.62 372 PHE A CA 1
ATOM 2962 C C . PHE A 1 372 ? -8.771 4.194 2.098 1.00 87.62 372 PHE A C 1
ATOM 2964 O O . PHE A 1 372 ? -7.607 3.832 2.267 1.00 87.62 372 PHE A O 1
ATOM 2971 N N . SER A 1 373 ? -9.726 3.960 2.993 1.00 85.94 373 SER A N 1
ATOM 2972 C CA . SER A 1 373 ? -9.521 3.212 4.236 1.00 85.94 373 SER A CA 1
ATOM 2973 C C . SER A 1 373 ? -10.708 2.297 4.536 1.00 85.94 373 SER A C 1
ATOM 2975 O O . SER A 1 373 ? -11.814 2.588 4.088 1.00 85.94 373 SER A O 1
ATOM 2977 N N . PRO A 1 374 ? -10.524 1.228 5.330 1.00 79.12 374 PRO A N 1
ATOM 2978 C CA . PRO A 1 374 ? -11.649 0.505 5.915 1.00 79.12 374 PRO A CA 1
ATOM 2979 C C . PRO A 1 374 ? -12.460 1.432 6.836 1.00 79.12 374 PRO A C 1
ATOM 2981 O O . PRO A 1 374 ? -11.866 2.134 7.656 1.00 79.12 374 PRO A O 1
ATOM 2984 N N . ASP A 1 375 ? -13.789 1.416 6.719 1.00 65.19 375 ASP A N 1
ATOM 2985 C CA . ASP A 1 375 ? -14.680 2.246 7.539 1.00 65.19 375 ASP A CA 1
ATOM 2986 C C . ASP A 1 375 ? -14.757 1.752 8.996 1.00 65.19 375 ASP A C 1
ATOM 2988 O O . ASP A 1 375 ? -14.863 0.547 9.248 1.00 65.19 375 ASP A O 1
ATOM 2992 N N . ASP A 1 376 ? -14.773 2.689 9.950 1.00 70.31 376 ASP A N 1
ATOM 2993 C CA . ASP A 1 376 ? -15.193 2.455 11.338 1.00 70.31 376 ASP A CA 1
ATOM 2994 C C . ASP A 1 376 ? -16.534 3.167 11.578 1.00 70.31 376 ASP A C 1
ATOM 2996 O O . ASP A 1 376 ? -16.724 4.327 11.216 1.00 70.31 376 ASP A O 1
ATOM 3000 N N . ILE A 1 377 ? -17.497 2.442 12.147 1.00 66.25 377 ILE A N 1
ATOM 3001 C CA . ILE A 1 377 ? -18.889 2.887 12.298 1.00 66.25 377 ILE A CA 1
ATOM 3002 C C . ILE A 1 377 ? -19.081 3.683 13.595 1.00 66.25 377 ILE A C 1
ATOM 3004 O O . ILE A 1 377 ? -20.029 4.463 13.713 1.00 66.25 377 ILE A O 1
ATOM 3008 N N . PHE A 1 378 ? -18.206 3.491 14.585 1.00 69.50 378 PHE A N 1
ATOM 3009 C CA . PHE A 1 378 ? -18.405 4.039 15.927 1.00 69.50 378 PHE A CA 1
ATOM 3010 C C . PHE A 1 378 ? -17.508 5.231 16.218 1.00 69.50 378 PHE A C 1
ATOM 3012 O O . PHE A 1 378 ? -17.987 6.218 16.782 1.00 69.50 378 PHE A O 1
ATOM 3019 N N . SER A 1 379 ? -16.248 5.157 15.803 1.00 78.06 379 SER A N 1
ATOM 3020 C CA . SER A 1 379 ? -15.235 6.167 16.092 1.00 78.06 379 SER A CA 1
ATOM 3021 C C . SER A 1 379 ? -15.023 7.100 14.904 1.00 78.06 379 SER A C 1
ATOM 3023 O O . SER A 1 379 ? -15.216 6.736 13.749 1.00 78.06 379 SER A O 1
ATOM 3025 N N . SER A 1 380 ? -14.620 8.333 15.189 1.00 82.12 380 SER A N 1
ATOM 3026 C CA . SER A 1 380 ? -14.217 9.319 14.181 1.00 82.12 380 SER A CA 1
ATOM 3027 C C . SER A 1 380 ? -12.842 9.884 14.532 1.00 82.12 380 SER A C 1
ATOM 3029 O O . SER A 1 380 ? -12.278 9.553 15.572 1.00 82.12 380 SER A O 1
ATOM 3031 N N . CYS A 1 381 ? -12.301 10.762 13.690 1.00 81.25 381 CYS A N 1
ATOM 3032 C CA . CYS A 1 381 ? -11.040 11.458 13.968 1.00 81.25 381 CYS A CA 1
ATOM 3033 C C . CYS A 1 381 ? -11.096 12.278 15.268 1.00 81.25 381 CYS A C 1
ATOM 3035 O O . CYS A 1 381 ? -10.172 12.266 16.074 1.00 81.25 381 CYS A O 1
ATOM 3037 N N . GLN A 1 382 ? -12.219 12.961 15.491 1.00 84.94 382 GLN A N 1
ATOM 3038 C CA . GLN A 1 382 ? -12.367 13.914 16.589 1.00 84.94 382 GLN A CA 1
ATOM 3039 C C . GLN A 1 382 ? -12.937 13.276 17.851 1.00 84.94 382 GLN A C 1
ATOM 3041 O O . GLN A 1 382 ? -12.533 13.630 18.956 1.00 84.94 382 GLN A O 1
ATOM 3046 N N . ASN A 1 383 ? -13.863 12.329 17.689 1.00 84.88 383 ASN A N 1
ATOM 3047 C CA . ASN A 1 383 ? -14.698 11.827 18.776 1.00 84.88 383 ASN A CA 1
ATOM 3048 C C . ASN A 1 383 ? -14.671 10.301 18.856 1.00 84.88 383 ASN A C 1
ATOM 3050 O O . ASN A 1 383 ? -14.755 9.625 17.825 1.00 84.88 383 ASN A O 1
ATOM 3054 N N . LEU A 1 384 ? -14.644 9.794 20.094 1.00 84.69 384 LEU A N 1
ATOM 3055 C CA . LEU A 1 384 ? -14.798 8.373 20.420 1.00 84.69 384 LEU A CA 1
ATOM 3056 C C . LEU A 1 384 ? -16.159 7.853 19.937 1.00 84.69 384 LEU A C 1
ATOM 3058 O O . LEU A 1 384 ? -16.240 6.763 19.386 1.00 84.69 384 LEU A O 1
ATOM 3062 N N . LEU A 1 385 ? -17.224 8.639 20.128 1.00 83.94 385 LEU A N 1
ATOM 3063 C CA . LEU A 1 385 ? -18.544 8.389 19.556 1.00 83.94 385 LEU A CA 1
ATOM 3064 C C . LEU A 1 385 ? -18.802 9.388 18.423 1.00 83.94 385 LEU A C 1
ATOM 3066 O O . LEU A 1 385 ? -19.178 10.536 18.649 1.00 83.94 385 LEU A O 1
ATOM 3070 N N . SER A 1 386 ? -18.635 8.923 17.186 1.00 80.94 386 SER A N 1
ATOM 3071 C CA . SER A 1 386 ? -18.844 9.688 15.949 1.00 80.94 386 SER A CA 1
ATOM 3072 C C . SER A 1 386 ? -20.232 10.344 15.882 1.00 80.94 386 SER A C 1
ATOM 3074 O O . SER A 1 386 ? -20.373 11.516 15.523 1.00 80.94 386 SER A O 1
ATOM 3076 N N . SER A 1 387 ? -21.283 9.608 16.268 1.00 85.44 387 SER A N 1
ATOM 3077 C CA . SER A 1 387 ? -22.661 10.088 16.147 1.00 85.44 387 SER A CA 1
ATOM 3078 C C . SER A 1 387 ? -23.187 10.746 17.427 1.00 85.44 387 SER A C 1
ATOM 3080 O O . SER A 1 387 ? -23.160 10.179 18.523 1.00 85.44 387 SER A O 1
ATOM 3082 N N . LYS A 1 388 ? -23.795 11.931 17.270 1.00 87.38 388 LYS A N 1
ATOM 3083 C CA . LYS A 1 388 ? -24.504 12.637 18.359 1.00 87.38 388 LYS A CA 1
ATOM 3084 C C . LYS A 1 388 ? -25.647 11.803 18.947 1.00 87.38 388 LYS A C 1
ATOM 3086 O O . LYS A 1 388 ? -25.975 11.936 20.124 1.00 87.38 388 LYS A O 1
ATOM 3091 N N . THR A 1 389 ? -26.247 10.940 18.131 1.00 89.06 389 THR A N 1
ATOM 3092 C CA . THR A 1 389 ? -27.293 10.000 18.540 1.00 89.06 389 THR A CA 1
ATOM 3093 C C . THR A 1 389 ? -26.745 8.917 19.460 1.00 89.06 389 THR A C 1
ATOM 3095 O O . THR A 1 389 ? -27.338 8.687 20.510 1.00 89.06 389 THR A O 1
ATOM 3098 N N . ALA A 1 390 ? -25.606 8.294 19.129 1.00 87.06 390 ALA A N 1
ATOM 3099 C CA . ALA A 1 390 ? -24.976 7.312 20.011 1.00 87.06 390 ALA A CA 1
ATOM 3100 C C . ALA A 1 390 ? -24.582 7.949 21.345 1.00 87.06 390 ALA A C 1
ATOM 3102 O O . ALA A 1 390 ? -24.878 7.383 22.393 1.00 87.06 390 ALA A O 1
ATOM 3103 N N . PHE A 1 391 ? -24.021 9.162 21.320 1.00 88.12 391 PHE A N 1
ATOM 3104 C CA . PHE A 1 391 ? -23.726 9.917 22.538 1.00 88.12 391 PHE A CA 1
ATOM 3105 C C . PHE A 1 391 ? -24.971 10.103 23.424 1.00 88.12 391 PHE A C 1
ATOM 3107 O O . PHE A 1 391 ? -24.949 9.766 24.609 1.00 88.12 391 PHE A O 1
ATOM 3114 N N . ALA A 1 392 ? -26.080 10.589 22.857 1.00 92.50 392 ALA A N 1
ATOM 3115 C CA . ALA A 1 392 ? -27.320 10.789 23.606 1.00 92.50 392 ALA A CA 1
ATOM 3116 C C . ALA A 1 392 ? -27.891 9.472 24.163 1.00 92.50 392 ALA A C 1
ATOM 3118 O O . ALA A 1 392 ? -28.354 9.432 25.303 1.00 92.50 392 ALA A O 1
ATOM 3119 N N . LEU A 1 393 ? -27.826 8.387 23.384 1.00 92.69 393 LEU A N 1
ATOM 3120 C CA . LEU A 1 393 ? -28.292 7.063 23.796 1.00 92.69 393 LEU A CA 1
ATOM 3121 C C . LEU A 1 393 ? -27.456 6.481 24.939 1.00 92.69 393 LEU A C 1
ATOM 3123 O O . LEU A 1 393 ? -28.033 5.967 25.894 1.00 92.69 393 LEU A O 1
ATOM 3127 N N . VAL A 1 394 ? -26.125 6.598 24.884 1.00 91.88 394 VAL A N 1
ATOM 3128 C CA . VAL A 1 394 ? -25.228 6.127 25.955 1.00 91.88 394 VAL A CA 1
ATOM 3129 C C . VAL A 1 394 ? -25.560 6.828 27.272 1.00 91.88 394 VAL A C 1
ATOM 3131 O O . VAL A 1 394 ? -25.717 6.163 28.296 1.00 91.88 394 VAL A O 1
ATOM 3134 N N . TRP A 1 395 ? -25.761 8.149 27.251 1.00 94.69 395 TRP A N 1
ATOM 3135 C CA . TRP A 1 395 ? -26.157 8.900 28.446 1.00 94.69 395 TRP A CA 1
ATOM 3136 C C . TRP A 1 395 ? -27.566 8.551 28.936 1.00 94.69 395 TRP A C 1
ATOM 3138 O O . TRP A 1 395 ? -27.764 8.384 30.139 1.00 94.69 395 TRP A O 1
ATOM 3148 N N . ALA A 1 396 ? -28.538 8.384 28.035 1.00 95.25 396 ALA A N 1
ATOM 3149 C CA . ALA A 1 396 ? -29.892 7.982 28.409 1.00 95.25 396 ALA A CA 1
ATOM 3150 C C . ALA A 1 396 ? -29.913 6.593 29.072 1.00 95.25 396 ALA A C 1
ATOM 3152 O O . ALA A 1 396 ? -30.492 6.426 30.147 1.00 95.25 396 ALA A O 1
ATOM 3153 N N . LEU A 1 397 ? -29.233 5.609 28.475 1.00 93.75 397 LEU A N 1
ATOM 3154 C CA . LEU A 1 397 ? -29.112 4.254 29.017 1.00 93.75 397 LEU A CA 1
ATOM 3155 C C . LEU A 1 397 ? -28.325 4.232 30.331 1.00 93.75 397 LEU A C 1
ATOM 3157 O O . LEU A 1 397 ? -28.700 3.504 31.248 1.00 93.75 397 LEU A O 1
ATOM 3161 N N . CYS A 1 398 ? -27.284 5.057 30.462 1.00 95.44 398 CYS A N 1
ATOM 3162 C CA . CYS A 1 398 ? -26.541 5.243 31.707 1.00 95.44 398 CYS A CA 1
ATOM 3163 C C . CYS A 1 398 ? -27.459 5.733 32.840 1.00 95.44 398 CYS A C 1
ATOM 3165 O O . CYS A 1 398 ? -27.535 5.108 33.897 1.00 95.44 398 CYS A O 1
ATOM 3167 N N . VAL A 1 399 ? -28.235 6.797 32.614 1.00 96.06 399 VAL A N 1
ATOM 3168 C CA . VAL A 1 399 ? -29.148 7.330 33.637 1.00 96.06 399 VAL A CA 1
ATOM 3169 C C . VAL A 1 399 ? -30.218 6.305 34.011 1.00 96.06 399 VAL A C 1
ATOM 3171 O O . VAL A 1 399 ? -30.456 6.086 35.201 1.00 96.06 399 VAL A O 1
ATOM 3174 N N . LEU A 1 400 ? -30.835 5.647 33.025 1.00 95.25 400 LEU A N 1
ATOM 3175 C CA . LEU A 1 400 ? -31.867 4.633 33.259 1.00 95.25 400 LEU A CA 1
ATOM 3176 C C . LEU A 1 400 ? -31.330 3.431 34.046 1.00 95.25 400 LEU A C 1
ATOM 3178 O O . LEU A 1 400 ? -31.965 2.995 35.005 1.00 95.25 400 LEU A O 1
ATOM 3182 N N . SER A 1 401 ? -30.155 2.920 33.677 1.00 94.94 401 SER A N 1
ATOM 3183 C CA . SER A 1 401 ? -29.542 1.759 34.333 1.00 94.94 401 SER A CA 1
ATOM 3184 C C . SER A 1 401 ? -29.061 2.070 35.749 1.00 94.94 401 SER A C 1
ATOM 3186 O O . SER A 1 401 ? -29.267 1.251 36.643 1.00 94.94 401 SER A O 1
ATOM 3188 N N . LEU A 1 402 ? -28.486 3.250 36.001 1.00 95.75 402 LEU A N 1
ATOM 3189 C CA . LEU A 1 402 ? -28.039 3.630 37.342 1.00 95.75 402 LEU A CA 1
ATOM 3190 C C . LEU A 1 402 ? -29.226 3.928 38.264 1.00 95.75 402 LEU A C 1
ATOM 3192 O O . LEU A 1 402 ? -29.329 3.363 39.351 1.00 95.75 402 LEU A O 1
ATOM 3196 N N . THR A 1 403 ? -30.148 4.793 37.839 1.00 95.62 403 THR A N 1
ATOM 3197 C CA . THR A 1 403 ? -31.256 5.236 38.704 1.00 95.62 403 THR A CA 1
ATOM 3198 C C . THR A 1 403 ? -32.339 4.170 38.863 1.00 95.62 403 THR A C 1
ATOM 3200 O O . THR A 1 403 ? -32.794 3.924 39.982 1.00 95.62 403 THR A O 1
ATOM 3203 N N . GLY A 1 404 ? -32.714 3.493 37.774 1.00 95.00 404 GLY A N 1
ATOM 3204 C CA . GLY A 1 404 ? -33.759 2.472 37.769 1.00 95.00 404 GLY A CA 1
ATOM 3205 C C . GLY A 1 404 ? -33.382 1.253 38.606 1.00 95.00 404 GLY A C 1
ATOM 3206 O O . GLY A 1 404 ? -34.170 0.813 39.445 1.00 95.00 404 GLY A O 1
ATOM 3207 N N . ASN A 1 405 ? -32.155 0.745 38.455 1.00 93.81 405 ASN A N 1
ATOM 3208 C CA . ASN A 1 405 ? -31.719 -0.420 39.225 1.00 93.81 405 ASN A CA 1
ATOM 3209 C C . ASN A 1 405 ? -31.465 -0.091 40.699 1.00 93.81 405 ASN A C 1
ATOM 3211 O O . ASN A 1 405 ? -31.844 -0.889 41.556 1.00 93.81 405 ASN A O 1
ATOM 3215 N N . VAL A 1 406 ? -30.922 1.090 41.029 1.00 94.06 406 VAL A N 1
ATOM 3216 C CA . VAL A 1 406 ? -30.786 1.526 42.434 1.00 94.06 406 VAL A CA 1
ATOM 3217 C C . VAL A 1 406 ? -32.154 1.622 43.104 1.00 94.06 406 VAL A C 1
ATOM 3219 O O . VAL A 1 406 ? -32.327 1.103 44.208 1.00 94.06 406 VAL A O 1
ATOM 3222 N N . TYR A 1 407 ? -33.143 2.223 42.436 1.00 93.75 407 TYR A N 1
ATOM 3223 C CA . TYR A 1 407 ? -34.509 2.285 42.950 1.00 93.75 407 TYR A CA 1
ATOM 3224 C C . TYR A 1 407 ? -35.075 0.884 43.222 1.00 93.75 407 TYR A C 1
ATOM 3226 O O . TYR A 1 407 ? -35.576 0.630 44.319 1.00 93.75 407 TYR A O 1
ATOM 3234 N N . CYS A 1 408 ? -34.948 -0.043 42.267 1.00 91.19 408 CYS A N 1
ATOM 3235 C CA . CYS A 1 408 ? -35.422 -1.418 42.418 1.00 91.19 408 CYS A CA 1
ATOM 3236 C C . CYS A 1 408 ? -34.732 -2.161 43.573 1.00 91.19 408 CYS A C 1
ATOM 3238 O O . CYS A 1 408 ? -35.409 -2.850 44.340 1.00 91.19 408 CYS A O 1
ATOM 3240 N N . ILE A 1 409 ? -33.416 -1.992 43.745 1.00 88.94 409 ILE A N 1
ATOM 3241 C CA . ILE A 1 409 ? -32.655 -2.586 44.856 1.00 88.94 409 ILE A CA 1
ATOM 3242 C C . ILE A 1 409 ? -33.143 -2.028 46.196 1.00 88.94 409 ILE A C 1
ATOM 3244 O O . ILE A 1 409 ? -33.506 -2.799 47.083 1.00 88.94 409 ILE A O 1
ATOM 3248 N N . VAL A 1 410 ? -33.218 -0.701 46.337 1.00 88.62 410 VAL A N 1
ATOM 3249 C CA . VAL A 1 410 ? -33.655 -0.042 47.580 1.00 88.62 410 VAL A CA 1
ATOM 3250 C C . VAL A 1 410 ? -35.094 -0.425 47.923 1.00 88.62 410 VAL A C 1
ATOM 3252 O O . VAL A 1 410 ? -35.382 -0.807 49.057 1.00 88.62 410 VAL A O 1
ATOM 3255 N N . HIS A 1 411 ? -35.999 -0.392 46.945 1.00 85.81 411 HIS A N 1
ATOM 3256 C CA . HIS A 1 411 ? -37.387 -0.806 47.131 1.00 85.81 411 HIS A CA 1
ATOM 3257 C C . HIS A 1 411 ? -37.491 -2.288 47.542 1.00 85.81 411 HIS A C 1
ATOM 3259 O O . HIS A 1 411 ? -38.266 -2.629 48.439 1.00 85.81 411 HIS A O 1
ATOM 3265 N N . SER A 1 412 ? -36.684 -3.168 46.940 1.00 77.94 412 SER A N 1
ATOM 3266 C CA . SER A 1 412 ? -36.612 -4.592 47.296 1.00 77.94 412 SER A CA 1
ATOM 3267 C C . SER A 1 412 ? -36.113 -4.808 48.733 1.00 77.94 412 SER A C 1
ATOM 3269 O O . SER A 1 412 ? -36.682 -5.621 49.467 1.00 77.94 412 SER A O 1
ATOM 3271 N N . GLU A 1 413 ? -35.114 -4.041 49.182 1.00 76.75 413 GLU A N 1
ATOM 3272 C CA . GLU A 1 413 ? -34.606 -4.096 50.562 1.00 76.75 413 GLU A CA 1
ATOM 3273 C C . GLU A 1 413 ? -35.602 -3.545 51.595 1.00 76.75 413 GLU A C 1
ATOM 3275 O O . GLU A 1 413 ? -35.740 -4.106 52.682 1.00 76.75 413 GLU A O 1
ATOM 3280 N N . ILE A 1 414 ? -36.363 -2.500 51.261 1.00 79.25 414 ILE A N 1
ATOM 3281 C CA . ILE A 1 414 ? -37.403 -1.960 52.153 1.00 79.25 414 ILE A CA 1
ATOM 3282 C C . ILE A 1 414 ? -38.544 -2.973 52.321 1.00 79.25 414 ILE A C 1
ATOM 3284 O O . ILE A 1 414 ? -38.990 -3.235 53.441 1.00 79.25 414 ILE A O 1
ATOM 3288 N N . LYS A 1 415 ? -38.985 -3.599 51.223 1.00 71.31 415 LYS A N 1
ATOM 3289 C CA . LYS A 1 415 ? -40.101 -4.559 51.221 1.00 71.31 415 LYS A CA 1
ATOM 3290 C C . LYS A 1 415 ? -39.733 -5.921 51.833 1.00 71.31 415 LYS A C 1
ATOM 3292 O O . LYS A 1 415 ? -40.610 -6.658 52.282 1.00 71.31 415 LYS A O 1
ATOM 3297 N N . LYS A 1 416 ? -38.435 -6.246 51.921 1.00 62.41 416 LYS A N 1
ATOM 3298 C CA . LYS A 1 416 ? -37.904 -7.446 52.599 1.00 62.41 416 LYS A CA 1
ATOM 3299 C C . LYS A 1 416 ? -38.220 -7.516 54.094 1.00 62.41 416 LYS A C 1
ATOM 3301 O O . LYS A 1 416 ? -38.165 -8.612 54.648 1.00 62.41 416 LYS A O 1
ATOM 3306 N N . LYS A 1 417 ? -38.574 -6.404 54.749 1.00 56.19 417 LYS A N 1
ATOM 3307 C CA . LYS A 1 417 ? -38.946 -6.412 56.174 1.00 56.19 417 LYS A CA 1
ATOM 3308 C C . LYS A 1 417 ? -40.227 -7.205 56.486 1.00 56.19 417 LYS A C 1
ATOM 3310 O O . LYS A 1 417 ? -40.445 -7.499 57.655 1.00 56.19 417 LYS A O 1
ATOM 3315 N N . GLU A 1 418 ? -41.027 -7.612 55.491 1.00 54.75 418 GLU A N 1
ATOM 3316 C CA . GLU A 1 418 ? -42.345 -8.228 55.738 1.00 54.75 418 GLU A CA 1
ATOM 3317 C C . GLU A 1 418 ? -42.523 -9.704 55.318 1.00 54.75 418 GLU A C 1
ATOM 3319 O O . GLU A 1 418 ? -43.551 -10.292 55.657 1.00 54.75 418 GLU A O 1
ATOM 3324 N N . LYS A 1 419 ? -41.582 -10.376 54.626 1.00 49.06 419 LYS A N 1
ATOM 3325 C CA . LYS A 1 419 ? -41.764 -11.813 54.294 1.00 49.06 419 LYS A CA 1
ATOM 3326 C C . LYS A 1 419 ? -40.485 -12.568 53.914 1.00 49.06 419 LYS A C 1
ATOM 3328 O O . LYS A 1 419 ? -39.563 -12.012 53.327 1.00 49.06 419 LYS A O 1
ATOM 3333 N N . HIS A 1 420 ? -40.495 -13.867 54.228 1.00 50.78 420 HIS A N 1
ATOM 3334 C CA . HIS A 1 420 ? -39.478 -14.896 53.959 1.00 50.78 420 HIS A CA 1
ATOM 3335 C C . HIS A 1 420 ? -38.697 -14.701 52.638 1.00 50.78 420 HIS A C 1
ATOM 3337 O O . HIS A 1 420 ? -39.281 -14.459 51.581 1.00 50.78 420 HIS A O 1
ATOM 3343 N N . ARG A 1 421 ? -37.368 -14.872 52.690 1.00 54.59 421 ARG A N 1
ATOM 3344 C CA . ARG A 1 421 ? -36.436 -14.732 51.555 1.00 54.59 421 ARG A CA 1
ATOM 3345 C C . ARG A 1 421 ? -36.727 -15.809 50.492 1.00 54.59 421 ARG A C 1
ATOM 3347 O O . ARG A 1 421 ? -36.363 -16.964 50.688 1.00 54.59 421 ARG A O 1
ATOM 3354 N N . SER A 1 422 ? -37.411 -15.452 49.399 1.00 67.56 422 SER A N 1
ATOM 3355 C CA . SER A 1 422 ? -37.608 -16.353 48.249 1.00 67.56 422 SER A CA 1
ATOM 3356 C C . SER A 1 422 ? -36.393 -16.313 47.313 1.00 67.56 422 SER A C 1
ATOM 3358 O O . SER A 1 422 ? -35.712 -15.289 47.225 1.00 67.56 422 SER A O 1
ATOM 3360 N N . VAL A 1 423 ? -36.123 -17.422 46.621 1.00 69.94 423 VAL A N 1
ATOM 3361 C CA . VAL A 1 423 ? -35.044 -17.574 45.621 1.00 69.94 423 VAL A CA 1
ATOM 3362 C C . VAL A 1 423 ? -35.095 -16.472 44.575 1.00 69.94 423 VAL A C 1
ATOM 3364 O O . VAL A 1 423 ? -34.099 -15.801 44.310 1.00 69.94 423 VAL A O 1
ATOM 3367 N N . PHE A 1 424 ? -36.300 -16.238 44.067 1.00 74.62 424 PHE A N 1
ATOM 3368 C CA . PHE A 1 424 ? -36.618 -15.198 43.113 1.00 74.62 424 PHE A CA 1
ATOM 3369 C C . PHE A 1 424 ? -36.113 -13.814 43.551 1.00 74.62 424 PHE A C 1
ATOM 3371 O O . PHE A 1 424 ? -35.562 -13.074 42.742 1.00 74.62 424 PHE A O 1
ATOM 3378 N N . ASN A 1 425 ? -36.210 -13.472 44.844 1.00 76.44 425 ASN A N 1
ATOM 3379 C CA . ASN A 1 425 ? -35.729 -12.177 45.341 1.00 76.44 425 ASN A CA 1
ATOM 3380 C C . ASN A 1 425 ? -34.197 -12.056 45.271 1.00 76.44 425 ASN A C 1
ATOM 3382 O O . ASN A 1 425 ? -33.689 -10.953 45.098 1.00 76.44 425 ASN A O 1
ATOM 3386 N N . VAL A 1 426 ? -33.454 -13.159 45.421 1.00 76.56 426 VAL A N 1
ATOM 3387 C CA . VAL A 1 426 ? -31.984 -13.166 45.306 1.00 76.56 426 VAL A CA 1
A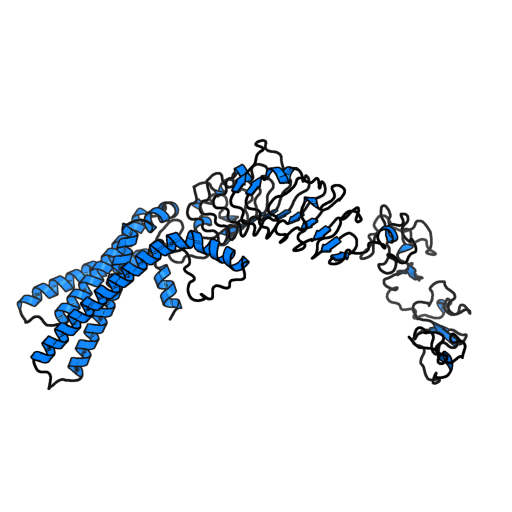TOM 3388 C C . VAL A 1 426 ? -31.562 -13.033 43.843 1.00 76.56 426 VAL A C 1
ATOM 3390 O O . VAL A 1 426 ? -30.692 -12.222 4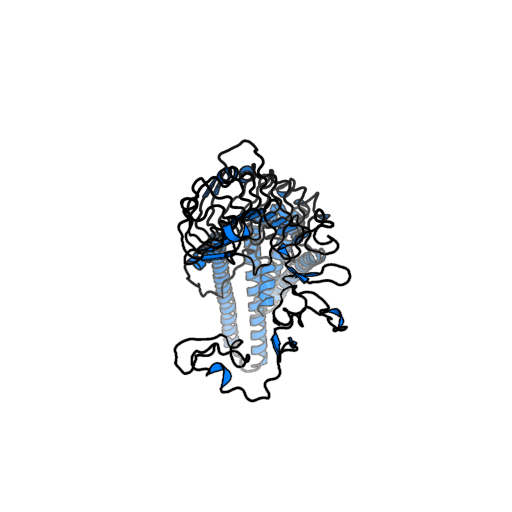3.539 1.00 76.56 426 VAL A O 1
ATOM 3393 N N . LEU A 1 427 ? -32.217 -13.763 42.934 1.00 78.06 427 LEU A N 1
ATOM 3394 C CA . LEU A 1 427 ? -31.951 -13.677 41.494 1.00 78.06 427 LEU A CA 1
ATOM 3395 C C . LEU A 1 427 ? -32.254 -12.278 40.936 1.00 78.06 427 LEU A C 1
ATOM 3397 O O . LEU A 1 427 ? -31.447 -11.736 40.187 1.00 78.06 427 LEU A O 1
ATOM 3401 N N . MET A 1 428 ? -33.359 -11.659 41.365 1.00 82.88 428 MET A N 1
ATOM 3402 C CA . MET A 1 428 ? -33.708 -10.286 40.981 1.00 82.88 428 MET A CA 1
ATOM 3403 C C . MET A 1 428 ? -32.677 -9.259 41.464 1.00 82.88 428 MET A C 1
ATOM 3405 O O . MET A 1 428 ? -32.333 -8.344 40.724 1.00 82.88 428 MET A O 1
ATOM 3409 N N . ILE A 1 429 ? -32.153 -9.401 42.687 1.00 83.38 429 ILE A N 1
ATOM 3410 C CA . ILE A 1 429 ? -31.107 -8.496 43.191 1.00 83.38 429 ILE A CA 1
ATOM 3411 C C . ILE A 1 429 ? -29.822 -8.645 42.372 1.00 83.38 429 ILE A C 1
ATOM 3413 O O . ILE A 1 429 ? -29.231 -7.634 42.007 1.00 83.38 429 ILE A O 1
ATOM 3417 N N . ASN A 1 430 ? -29.416 -9.874 42.040 1.00 84.00 430 ASN A N 1
ATOM 3418 C CA . ASN A 1 430 ? -28.235 -10.107 41.206 1.00 84.00 430 ASN A CA 1
ATOM 3419 C C . ASN A 1 430 ? -28.380 -9.482 39.810 1.00 84.00 430 ASN A C 1
ATOM 3421 O O . ASN A 1 430 ? -27.433 -8.861 39.333 1.00 84.00 430 ASN A O 1
ATOM 3425 N N . LEU A 1 431 ? -29.563 -9.588 39.195 1.00 88.06 431 LEU A N 1
ATOM 3426 C CA . LEU A 1 431 ? -29.855 -8.950 37.909 1.00 88.06 431 LEU A CA 1
ATOM 3427 C C . LEU A 1 431 ? -29.725 -7.419 38.003 1.00 88.06 431 LEU A C 1
ATOM 3429 O O . LEU A 1 431 ? -28.997 -6.815 37.223 1.00 88.06 431 LEU A O 1
ATOM 3433 N N . HIS A 1 432 ? -30.334 -6.793 39.017 1.00 91.31 432 HIS A N 1
ATOM 3434 C CA . HIS A 1 432 ? -30.237 -5.340 39.197 1.00 91.31 432 HIS A CA 1
ATOM 3435 C C . HIS A 1 432 ? -28.811 -4.853 39.487 1.00 91.31 432 HIS A C 1
ATOM 3437 O O . HIS A 1 432 ? -28.430 -3.778 39.028 1.00 91.31 432 HIS A O 1
ATOM 3443 N N . VAL A 1 433 ? -28.016 -5.616 40.242 1.00 90.19 433 VAL A N 1
ATOM 3444 C CA . VAL A 1 433 ? -26.605 -5.281 40.500 1.00 90.19 433 VAL A CA 1
ATOM 3445 C C . VAL A 1 433 ? -25.786 -5.358 39.209 1.00 90.19 433 VAL A C 1
ATOM 3447 O O . VAL A 1 433 ? -24.983 -4.464 38.946 1.00 90.19 433 VAL A O 1
ATOM 3450 N N . SER A 1 434 ? -26.014 -6.383 38.390 1.00 91.12 434 SER A N 1
ATOM 3451 C CA . SER A 1 434 ? -25.347 -6.554 37.096 1.00 91.12 434 SER A CA 1
ATOM 3452 C C . SER A 1 434 ? -25.675 -5.420 36.113 1.00 91.12 434 SER A C 1
ATOM 3454 O O . SER A 1 434 ? -24.786 -4.806 35.514 1.00 91.12 434 SER A O 1
ATOM 3456 N N . ASP A 1 435 ? -26.953 -5.055 36.009 1.00 92.44 435 ASP A N 1
ATOM 3457 C CA . ASP A 1 435 ? -27.398 -3.977 35.125 1.00 92.44 435 ASP A CA 1
ATOM 3458 C C . ASP A 1 435 ? -26.934 -2.595 35.629 1.00 92.44 435 ASP A C 1
ATOM 3460 O O . ASP A 1 435 ? -26.596 -1.719 34.831 1.00 92.44 435 ASP A O 1
ATOM 3464 N N . PHE A 1 436 ? -26.840 -2.396 36.951 1.00 93.94 436 PHE A N 1
ATOM 3465 C CA . PHE A 1 436 ? -26.226 -1.201 37.540 1.00 93.94 436 PHE A CA 1
ATOM 3466 C C . PHE A 1 436 ? -24.746 -1.071 37.150 1.00 93.94 436 PHE A C 1
ATOM 3468 O O . PHE A 1 436 ? -24.311 0.001 36.725 1.00 93.94 436 PHE A O 1
ATOM 3475 N N . LEU A 1 437 ? -23.974 -2.159 37.247 1.00 91.19 437 LEU A N 1
ATOM 3476 C CA . LEU A 1 437 ? -22.563 -2.175 36.851 1.00 91.19 437 LEU A CA 1
ATOM 3477 C C . LEU A 1 437 ? -22.392 -1.933 35.343 1.00 91.19 437 LEU A C 1
ATOM 3479 O O . LEU A 1 437 ? -21.506 -1.176 34.942 1.00 91.19 437 LEU A O 1
ATOM 3483 N N . THR A 1 438 ? -23.293 -2.456 34.511 1.00 90.81 438 THR A N 1
ATOM 3484 C CA . THR A 1 438 ? -23.358 -2.116 33.078 1.00 90.81 438 THR A CA 1
ATOM 3485 C C . THR A 1 438 ? -23.567 -0.610 32.862 1.00 90.81 438 THR A C 1
ATOM 3487 O O . THR A 1 438 ? -22.924 -0.003 32.003 1.00 90.81 438 THR A O 1
ATOM 3490 N N . GLY A 1 439 ? -24.392 0.032 33.694 1.00 93.50 439 GLY A N 1
ATOM 3491 C CA . GLY A 1 439 ? -24.546 1.488 33.721 1.00 93.50 439 GLY A CA 1
ATOM 3492 C C . GLY A 1 439 ? -23.258 2.236 34.063 1.00 93.50 439 GLY A C 1
ATOM 3493 O O . GLY A 1 439 ? -22.945 3.246 33.432 1.00 93.50 439 GLY A O 1
ATOM 3494 N N . THR A 1 440 ? -22.457 1.722 35.003 1.00 91.50 440 THR A N 1
ATOM 3495 C CA . THR A 1 440 ? -21.150 2.322 35.332 1.00 91.50 440 THR A CA 1
ATOM 3496 C C . THR A 1 440 ? -20.154 2.239 34.173 1.00 91.50 440 THR A C 1
ATOM 3498 O O . THR A 1 440 ? -19.398 3.182 33.957 1.00 91.50 440 THR A O 1
ATOM 3501 N N . TYR A 1 441 ? -20.192 1.172 33.368 1.00 90.56 441 TYR A N 1
ATOM 3502 C CA . TYR A 1 441 ? -19.403 1.078 32.135 1.00 90.56 441 TYR A CA 1
ATOM 3503 C C . TYR A 1 441 ? -19.827 2.133 31.102 1.00 90.56 441 TYR A C 1
ATOM 3505 O O . TYR A 1 441 ? -18.980 2.848 30.564 1.00 90.56 441 TYR A O 1
ATOM 3513 N N . MET A 1 442 ? -21.135 2.299 30.878 1.00 91.62 442 MET A N 1
ATOM 3514 C CA . MET A 1 442 ? -21.650 3.338 29.976 1.00 91.62 442 MET A CA 1
ATOM 3515 C C . MET A 1 442 ? -21.295 4.748 30.463 1.00 91.62 442 MET A C 1
ATOM 3517 O O . MET A 1 442 ? -20.995 5.620 29.650 1.00 91.62 442 MET A O 1
ATOM 3521 N N . LEU A 1 443 ? -21.258 4.970 31.783 1.00 93.38 443 LEU A N 1
ATOM 3522 C CA . LEU A 1 443 ? -20.761 6.214 32.370 1.00 93.38 443 LEU A CA 1
ATOM 3523 C C . LEU A 1 443 ? -19.280 6.442 32.042 1.00 93.38 443 LEU A C 1
ATOM 3525 O O . LEU A 1 443 ? -18.918 7.546 31.649 1.00 93.38 443 LEU A O 1
ATOM 3529 N N . VAL A 1 444 ? -18.433 5.414 32.170 1.00 91.56 444 VAL A N 1
ATOM 3530 C CA . VAL A 1 444 ? -17.001 5.505 31.837 1.00 91.56 444 VAL A CA 1
ATOM 3531 C C . VAL A 1 444 ? -16.805 5.879 30.367 1.00 91.56 444 VAL A C 1
ATOM 3533 O O . VAL A 1 444 ? -16.041 6.799 30.087 1.00 91.56 444 VAL A O 1
ATOM 3536 N N . ILE A 1 445 ? -17.527 5.242 29.438 1.00 90.50 445 ILE A N 1
ATOM 3537 C CA . ILE A 1 445 ? -17.470 5.588 28.007 1.00 90.50 445 ILE A CA 1
ATOM 3538 C C . ILE A 1 445 ? -17.984 7.008 27.755 1.00 90.50 445 ILE A C 1
ATOM 3540 O O . ILE A 1 445 ? -17.338 7.773 27.043 1.00 90.50 445 ILE A O 1
ATOM 3544 N N . GLY A 1 446 ? -19.118 7.385 28.352 1.00 91.25 446 GLY A N 1
ATOM 3545 C CA . GLY A 1 446 ? -19.695 8.720 28.188 1.00 91.25 446 GLY A CA 1
ATOM 3546 C C . GLY A 1 446 ? -18.786 9.834 28.714 1.00 91.25 446 GLY A C 1
ATOM 3547 O O . GLY A 1 446 ? -18.690 10.893 28.095 1.00 91.25 446 GLY A O 1
ATOM 3548 N N . VAL A 1 447 ? -18.084 9.597 29.826 1.00 92.31 447 VAL A N 1
ATOM 3549 C CA . VAL A 1 447 ? -17.076 10.521 30.367 1.00 92.31 447 VAL A CA 1
ATOM 3550 C C . VAL A 1 447 ? -15.821 10.536 29.496 1.00 92.31 447 VAL A C 1
ATOM 3552 O O . VAL A 1 447 ? -15.297 11.614 29.228 1.00 92.31 447 VAL A O 1
ATOM 3555 N N . ALA A 1 448 ? -15.354 9.380 29.019 1.00 90.19 448 ALA A N 1
ATOM 3556 C CA . ALA A 1 448 ? -14.201 9.306 28.125 1.00 90.19 448 ALA A CA 1
ATOM 3557 C C . ALA A 1 448 ? -14.445 10.089 26.825 1.00 90.19 448 ALA A C 1
ATOM 3559 O O . ALA A 1 448 ? -13.587 10.871 26.424 1.00 90.19 448 ALA A O 1
ATOM 3560 N N . ASP A 1 449 ? -15.633 9.968 26.224 1.00 89.69 449 ASP A N 1
ATOM 3561 C CA . ASP A 1 449 ? -16.014 10.765 25.051 1.00 89.69 449 ASP A CA 1
ATOM 3562 C C . ASP A 1 449 ? -15.988 12.274 25.341 1.00 89.69 449 ASP A C 1
ATOM 3564 O O . ASP A 1 449 ? -15.497 13.039 24.520 1.00 89.69 449 ASP A O 1
ATOM 3568 N N . LEU A 1 450 ? -16.441 12.720 26.521 1.00 90.75 450 LEU A N 1
ATOM 3569 C CA . LEU A 1 450 ? -16.360 14.135 26.914 1.00 90.75 450 LEU A CA 1
ATOM 3570 C C . LEU A 1 450 ? -14.917 14.623 27.101 1.00 90.75 450 LEU A C 1
ATOM 3572 O O . LEU A 1 450 ? -14.613 15.762 26.757 1.00 90.75 450 LEU A O 1
ATOM 3576 N N . VAL A 1 451 ? -14.041 13.788 27.666 1.00 91.19 451 VAL A N 1
ATOM 3577 C CA . VAL A 1 451 ? -12.636 14.138 27.938 1.00 91.19 451 VAL A CA 1
ATOM 3578 C C . VAL A 1 451 ? -11.814 14.200 26.652 1.00 91.19 451 VAL A C 1
ATOM 3580 O O . VAL A 1 451 ? -10.980 15.095 26.498 1.00 91.19 451 VAL A O 1
ATOM 3583 N N . PHE A 1 452 ? -12.042 13.256 25.737 1.00 89.25 452 PHE A N 1
ATOM 3584 C CA . PHE A 1 452 ? -11.290 13.131 24.487 1.00 89.25 452 PHE A CA 1
ATOM 3585 C C . PHE A 1 452 ? -11.963 13.807 23.289 1.00 89.25 452 PHE A C 1
ATOM 3587 O O . PHE A 1 452 ? -11.449 13.703 22.177 1.00 89.25 452 PHE A O 1
ATOM 3594 N N . ARG A 1 453 ? -13.078 14.512 23.505 1.00 88.56 453 ARG A N 1
ATOM 3595 C CA . ARG A 1 453 ? -13.788 15.266 22.470 1.00 88.56 453 ARG A CA 1
ATOM 3596 C C . ARG A 1 453 ? -12.840 16.198 21.717 1.00 88.56 453 ARG A C 1
ATOM 3598 O O . ARG A 1 453 ? -12.021 16.887 22.328 1.00 88.56 453 ARG A O 1
ATOM 3605 N N . ASP A 1 454 ? -12.959 16.184 20.395 1.00 86.94 454 ASP A N 1
ATOM 3606 C CA . ASP A 1 454 ? -12.147 16.950 19.440 1.00 86.94 454 ASP A CA 1
ATOM 3607 C C . ASP A 1 454 ? -10.636 16.644 19.453 1.00 86.94 454 ASP A C 1
ATOM 3609 O O . ASP A 1 454 ? -9.863 17.337 18.796 1.00 86.94 454 ASP A O 1
ATOM 3613 N N . ARG A 1 455 ? -10.179 15.628 20.199 1.00 86.62 455 ARG A N 1
ATOM 3614 C CA . ARG A 1 455 ? -8.758 15.234 20.269 1.00 86.62 455 ARG A CA 1
ATOM 3615 C C . ARG A 1 455 ? -8.545 13.723 20.312 1.00 86.62 455 ARG A C 1
ATOM 3617 O O . ARG A 1 455 ? -7.449 13.278 20.653 1.00 86.62 455 ARG A O 1
ATOM 3624 N N . TYR A 1 456 ? -9.567 12.928 19.999 1.00 85.19 456 TYR A N 1
ATOM 3625 C CA . TYR A 1 456 ? -9.536 11.482 20.206 1.00 85.19 456 TYR A CA 1
ATOM 3626 C C . TYR A 1 456 ? -8.385 10.790 19.461 1.00 85.19 456 TYR A C 1
ATOM 3628 O O . TYR A 1 456 ? -7.703 9.959 20.063 1.00 85.19 456 TYR A O 1
ATOM 3636 N N . LEU A 1 457 ? -8.091 11.210 18.223 1.00 83.94 457 LEU A N 1
ATOM 3637 C CA . LEU A 1 457 ? -7.006 10.678 17.387 1.00 83.94 457 LEU A CA 1
ATOM 3638 C C . LEU A 1 457 ? -5.656 10.540 18.120 1.00 83.94 457 LEU A C 1
ATOM 3640 O O . LEU A 1 457 ? -4.955 9.549 17.937 1.00 83.94 457 LEU A O 1
ATOM 3644 N N . TRP A 1 458 ? -5.298 11.505 18.974 1.00 83.75 458 TRP A N 1
ATOM 3645 C CA . TRP A 1 458 ? -3.991 11.552 19.649 1.00 83.75 458 TRP A CA 1
ATOM 3646 C C . TRP A 1 458 ? -3.945 10.785 20.976 1.00 83.75 458 TRP A C 1
ATOM 3648 O O . TRP A 1 458 ? -2.864 10.466 21.468 1.00 83.75 458 TRP A O 1
ATOM 3658 N N . TYR A 1 459 ? -5.104 10.504 21.576 1.00 84.50 459 TYR A N 1
ATOM 3659 C CA . TYR A 1 459 ? -5.214 9.864 22.892 1.00 84.50 459 TYR A CA 1
ATOM 3660 C C . TYR A 1 459 ? -5.779 8.445 22.833 1.00 84.50 459 TYR A C 1
ATOM 3662 O O . TYR A 1 459 ? -5.801 7.764 23.857 1.00 84.50 459 TYR A O 1
ATOM 3670 N N . GLU A 1 460 ? -6.209 7.978 21.662 1.00 79.81 460 GLU A N 1
ATOM 3671 C CA . GLU A 1 460 ? -6.800 6.655 21.487 1.00 79.81 460 GLU A CA 1
ATOM 3672 C C . GLU A 1 460 ? -5.887 5.530 21.988 1.00 79.81 460 GLU A C 1
ATOM 3674 O O . GLU A 1 460 ? -6.346 4.703 22.770 1.00 79.81 460 GLU A O 1
ATOM 3679 N N . GLU A 1 461 ? -4.610 5.480 21.589 1.00 76.12 461 GLU A N 1
ATOM 3680 C CA . GLU A 1 461 ? -3.691 4.411 22.025 1.00 76.12 461 GLU A CA 1
ATOM 3681 C C . GLU A 1 461 ? -3.534 4.407 23.555 1.00 76.12 461 GLU A C 1
ATOM 3683 O O . GLU A 1 461 ? -3.600 3.358 24.197 1.00 76.12 461 GLU A O 1
ATOM 3688 N N . ALA A 1 462 ? -3.412 5.592 24.159 1.00 80.81 462 ALA A N 1
ATOM 3689 C CA . ALA A 1 462 ? -3.306 5.744 25.608 1.00 80.81 462 ALA A CA 1
ATOM 3690 C C . ALA A 1 462 ? -4.603 5.351 26.339 1.00 80.81 462 ALA A C 1
ATOM 3692 O O . ALA A 1 462 ? -4.554 4.770 27.423 1.00 80.81 462 ALA A O 1
ATOM 3693 N N . TRP A 1 463 ? -5.765 5.652 25.756 1.00 83.81 463 TRP A N 1
ATOM 3694 C CA . TRP A 1 463 ? -7.073 5.279 26.294 1.00 83.81 463 TRP A CA 1
ATOM 3695 C C . TRP A 1 463 ? -7.317 3.773 26.193 1.00 83.81 463 TRP A C 1
ATOM 3697 O O . TRP A 1 463 ? -7.657 3.119 27.179 1.00 83.81 463 TRP A O 1
ATOM 3707 N N . THR A 1 464 ? -7.109 3.219 25.003 1.00 78.44 464 THR A N 1
ATOM 3708 C CA . THR A 1 464 ? -7.401 1.824 24.670 1.00 78.44 464 THR A CA 1
ATOM 3709 C C . THR A 1 464 ? -6.429 0.834 25.304 1.00 78.44 464 THR A C 1
ATOM 3711 O O . THR A 1 464 ? -6.848 -0.246 25.725 1.00 78.44 464 THR A O 1
ATOM 3714 N N . GLY A 1 465 ? -5.159 1.220 25.450 1.00 74.25 465 GLY A N 1
ATOM 3715 C CA . GLY A 1 465 ? -4.165 0.509 26.257 1.00 74.25 465 GLY A CA 1
ATOM 3716 C C . GLY A 1 465 ? -4.252 0.815 27.756 1.00 74.25 465 GLY A C 1
ATOM 3717 O O . GLY A 1 465 ? -3.535 0.215 28.556 1.00 74.25 465 GLY A O 1
ATOM 3718 N N . GLY A 1 466 ? -5.114 1.750 28.159 1.00 77.56 466 GLY A N 1
ATOM 3719 C CA . GLY A 1 466 ? -5.248 2.186 29.540 1.00 77.56 466 GLY A CA 1
ATOM 3720 C C . GLY A 1 466 ? -5.973 1.167 30.420 1.00 77.56 466 GLY A C 1
ATOM 3721 O O . GLY A 1 466 ? -6.988 0.583 30.037 1.00 77.56 466 GLY A O 1
ATOM 3722 N N . TRP A 1 467 ? -5.510 1.039 31.667 1.00 81.62 467 TRP A N 1
ATOM 3723 C CA . TRP A 1 467 ? -6.129 0.194 32.698 1.00 81.62 467 TRP A CA 1
ATOM 3724 C C . TRP A 1 467 ? -7.639 0.438 32.851 1.00 81.62 467 TRP A C 1
ATOM 3726 O O . TRP A 1 467 ? -8.410 -0.509 32.992 1.00 81.62 467 TRP A O 1
ATOM 3736 N N . LEU A 1 468 ? -8.078 1.701 32.801 1.00 84.75 468 LEU A N 1
ATOM 3737 C CA . LEU A 1 468 ? -9.491 2.053 32.961 1.00 84.75 468 LEU A CA 1
ATOM 3738 C C . LEU A 1 468 ? -10.367 1.485 31.836 1.00 84.75 468 LEU A C 1
ATOM 3740 O O . LEU A 1 468 ? -11.426 0.931 32.137 1.00 84.75 468 LEU A O 1
ATOM 3744 N N . CYS A 1 469 ? -9.943 1.564 30.566 1.00 83.88 469 CYS A N 1
ATOM 3745 C CA . CYS A 1 469 ? -10.719 0.958 29.480 1.00 83.88 469 CYS A CA 1
ATOM 3746 C C . CYS A 1 469 ? -10.695 -0.572 29.570 1.00 83.88 469 CYS A C 1
ATOM 3748 O O . CYS A 1 469 ? -11.738 -1.218 29.468 1.00 83.88 469 CYS A O 1
ATOM 3750 N N . GLN A 1 470 ? -9.523 -1.159 29.821 1.00 81.12 470 GLN A N 1
ATOM 3751 C CA . GLN A 1 470 ? -9.380 -2.614 29.893 1.00 81.12 470 GLN A CA 1
ATOM 3752 C C . GLN A 1 470 ? -10.239 -3.226 31.008 1.00 81.12 470 GLN A C 1
ATOM 3754 O O . GLN A 1 470 ? -10.969 -4.190 30.772 1.00 81.12 470 GLN A O 1
ATOM 3759 N N . MET A 1 471 ? -10.216 -2.638 32.207 1.00 82.38 471 MET A N 1
ATOM 3760 C CA . MET A 1 471 ? -10.991 -3.145 33.341 1.00 82.38 471 MET A CA 1
ATOM 3761 C C . MET A 1 471 ? -12.481 -2.864 33.220 1.00 82.38 471 MET A C 1
ATOM 3763 O O . MET A 1 471 ? -13.284 -3.721 33.578 1.00 82.38 471 MET A O 1
ATOM 3767 N N . SER A 1 472 ? -12.875 -1.697 32.703 1.00 85.12 472 SER A N 1
ATOM 3768 C CA . SER A 1 472 ? -14.295 -1.406 32.475 1.00 85.12 472 SER A CA 1
ATOM 3769 C C . SER A 1 472 ? -14.894 -2.327 31.407 1.00 85.12 472 SER A C 1
ATOM 3771 O O . SER A 1 472 ? -16.005 -2.818 31.598 1.00 85.12 472 SER A O 1
ATOM 3773 N N . GLY A 1 473 ? -14.140 -2.651 30.349 1.00 80.31 473 GLY A N 1
ATOM 3774 C CA . GLY A 1 473 ? -14.518 -3.664 29.363 1.00 80.31 473 GLY A CA 1
ATOM 3775 C C . GLY A 1 473 ? -14.677 -5.056 29.979 1.00 80.31 473 GLY A C 1
ATOM 3776 O O . GLY A 1 473 ? -15.695 -5.708 29.763 1.00 80.31 473 GLY A O 1
ATOM 3777 N N . LEU A 1 474 ? -13.724 -5.492 30.809 1.00 80.25 474 LEU A N 1
ATOM 3778 C CA . LEU A 1 474 ? -13.813 -6.772 31.521 1.00 80.25 474 LEU A CA 1
ATOM 3779 C C . LEU A 1 474 ? -15.050 -6.843 32.432 1.00 80.25 474 LEU A C 1
ATOM 3781 O O . LEU A 1 474 ? -15.776 -7.837 32.407 1.00 80.25 474 LEU A O 1
ATOM 3785 N N . VAL A 1 475 ? -15.317 -5.783 33.202 1.00 81.00 475 VAL A N 1
ATOM 3786 C CA . VAL A 1 475 ? -16.501 -5.698 34.070 1.00 81.00 475 VAL A CA 1
ATOM 3787 C C . VAL A 1 475 ? -17.783 -5.762 33.244 1.00 81.00 475 VAL A C 1
ATOM 3789 O O . VAL A 1 475 ? -18.688 -6.507 33.610 1.00 81.00 475 VAL A O 1
ATOM 3792 N N . PHE A 1 476 ? -17.857 -5.044 32.120 1.00 86.88 476 PHE A N 1
ATOM 3793 C CA . PHE A 1 476 ? -19.023 -5.062 31.235 1.00 86.88 476 PHE A CA 1
ATOM 3794 C C . PHE A 1 476 ? -19.361 -6.475 30.748 1.00 86.88 476 PHE A C 1
ATOM 3796 O O . PHE A 1 476 ? -20.499 -6.912 30.902 1.00 86.88 476 PHE A O 1
ATOM 3803 N N . TRP A 1 477 ? -18.378 -7.218 30.236 1.00 82.31 477 TRP A N 1
ATOM 3804 C CA . TRP A 1 477 ? -18.608 -8.583 29.751 1.00 82.31 477 TRP A CA 1
ATOM 3805 C C . TRP A 1 477 ? -19.058 -9.535 30.854 1.00 82.31 477 TRP A C 1
ATOM 3807 O O . TRP A 1 477 ? -19.993 -10.309 30.660 1.00 82.31 477 TRP A O 1
ATOM 3817 N N . MET A 1 478 ? -18.469 -9.419 32.045 1.00 79.19 478 MET A N 1
ATOM 3818 C CA . MET A 1 478 ? -18.920 -10.194 33.201 1.00 79.19 478 MET A CA 1
ATOM 3819 C C . MET A 1 478 ? -20.365 -9.866 33.589 1.00 79.19 478 MET A C 1
ATOM 3821 O O . MET A 1 478 ? -21.114 -10.768 33.959 1.00 79.19 478 MET A O 1
ATOM 3825 N N . CYS A 1 479 ? -20.775 -8.600 33.488 1.00 86.19 479 CYS A N 1
ATOM 3826 C CA . CYS A 1 479 ? -22.155 -8.203 33.763 1.00 86.19 479 CYS A CA 1
ATOM 3827 C C . CYS A 1 479 ? -23.123 -8.769 32.716 1.00 86.19 479 CYS A C 1
ATOM 3829 O O . CYS A 1 479 ? -24.169 -9.304 33.073 1.00 86.19 479 CYS A O 1
ATOM 3831 N N . VAL A 1 480 ? -22.767 -8.736 31.429 1.00 85.25 480 VAL A N 1
ATOM 3832 C CA . VAL A 1 480 ? -23.600 -9.328 30.368 1.00 85.25 480 VAL A CA 1
ATOM 3833 C C . VAL A 1 480 ? -23.850 -10.817 30.633 1.00 85.25 480 VAL A C 1
ATOM 3835 O O . VAL A 1 480 ? -25.005 -11.252 30.629 1.00 85.25 480 VAL A O 1
ATOM 3838 N N . ASP A 1 481 ? -22.804 -11.580 30.955 1.00 83.06 481 ASP A N 1
ATOM 3839 C CA . ASP A 1 481 ? -22.928 -13.008 31.268 1.00 83.06 481 ASP A CA 1
ATOM 3840 C C . ASP A 1 481 ? -23.819 -13.251 32.494 1.00 83.06 481 ASP A C 1
ATOM 3842 O O . ASP A 1 481 ? -24.737 -14.077 32.457 1.00 83.06 481 ASP A O 1
ATOM 3846 N N . VAL A 1 482 ? -23.594 -12.509 33.584 1.00 83.38 482 VAL A N 1
ATOM 3847 C CA . VAL A 1 482 ? -24.393 -12.630 34.813 1.00 83.38 482 VAL A CA 1
ATOM 3848 C C . VAL A 1 482 ? -25.860 -12.280 34.554 1.00 83.38 482 VAL A C 1
ATOM 3850 O O . VAL A 1 482 ? -26.743 -12.997 35.034 1.00 83.38 482 VAL A O 1
ATOM 3853 N N . SER A 1 483 ? -26.153 -11.239 33.772 1.00 88.50 483 SER A N 1
ATOM 3854 C CA . SER A 1 483 ? -27.528 -10.859 33.425 1.00 88.50 483 SER A CA 1
ATOM 3855 C C . SER A 1 483 ? -28.223 -11.955 32.599 1.00 88.50 483 SER A C 1
ATOM 3857 O O . SER A 1 483 ? -29.350 -12.335 32.914 1.00 88.50 483 SER A O 1
ATOM 3859 N N . ILE A 1 484 ? -27.548 -12.560 31.613 1.00 85.25 484 ILE A N 1
ATOM 3860 C CA . ILE A 1 484 ? -28.113 -13.664 30.810 1.00 85.25 484 ILE A CA 1
ATOM 3861 C C . ILE A 1 484 ? -28.369 -14.909 31.677 1.00 85.25 484 ILE A C 1
ATOM 3863 O O . ILE A 1 484 ? -29.446 -15.516 31.624 1.00 85.25 484 ILE A O 1
ATOM 3867 N N . ILE A 1 485 ? -27.407 -15.292 32.518 1.00 80.19 485 ILE A N 1
ATOM 3868 C CA . ILE A 1 485 ? -27.515 -16.474 33.386 1.00 80.19 485 ILE A CA 1
ATOM 3869 C C . ILE A 1 485 ? -28.611 -16.285 34.446 1.00 80.19 485 ILE A C 1
ATOM 3871 O O . ILE A 1 485 ? -29.389 -17.198 34.728 1.00 80.19 485 ILE A O 1
ATOM 3875 N N . THR A 1 486 ? -28.719 -15.096 35.038 1.00 83.56 486 THR A N 1
ATOM 3876 C CA . THR A 1 486 ? -29.776 -14.813 36.020 1.00 83.56 486 THR A CA 1
ATOM 3877 C C . THR A 1 486 ? -31.158 -14.811 35.371 1.00 83.56 486 THR A C 1
ATOM 3879 O O . THR A 1 486 ? -32.088 -15.389 35.933 1.00 83.56 486 THR A O 1
ATOM 3882 N N . LEU A 1 487 ? -31.296 -14.253 34.166 1.00 86.69 487 LEU A N 1
ATOM 3883 C CA . LEU A 1 487 ? -32.561 -14.230 33.431 1.00 86.69 487 LEU A CA 1
ATOM 3884 C C . LEU A 1 487 ? -33.012 -15.643 33.025 1.00 86.69 487 LEU A C 1
ATOM 3886 O O . LEU A 1 487 ? -34.177 -15.999 33.214 1.00 86.69 487 LEU A O 1
ATOM 3890 N N . THR A 1 488 ? -32.090 -16.491 32.564 1.00 83.81 488 THR A N 1
ATOM 3891 C CA . THR A 1 488 ? -32.383 -17.908 32.271 1.00 83.81 488 THR A CA 1
ATOM 3892 C C . THR A 1 488 ? -32.777 -18.693 33.527 1.00 83.81 488 THR A C 1
ATOM 3894 O O . THR A 1 488 ? -33.741 -19.461 33.486 1.00 83.81 488 THR A O 1
ATOM 3897 N N . ALA A 1 489 ? -32.118 -18.455 34.666 1.00 77.75 489 ALA A N 1
ATOM 3898 C CA . ALA A 1 489 ? -32.485 -19.068 35.944 1.00 77.75 489 ALA A CA 1
ATOM 3899 C C . ALA A 1 489 ? -33.886 -18.642 36.422 1.00 77.75 489 ALA A C 1
ATOM 3901 O O . ALA A 1 489 ? -34.660 -19.486 36.877 1.00 77.75 489 ALA A O 1
ATOM 3902 N N . ILE A 1 490 ? -34.241 -17.359 36.271 1.00 81.12 490 ILE A N 1
ATOM 3903 C CA . ILE A 1 490 ? -35.583 -16.848 36.592 1.00 81.12 490 ILE A CA 1
ATOM 3904 C C . ILE A 1 490 ? -36.643 -17.539 35.723 1.00 81.12 490 ILE A C 1
ATOM 3906 O O . ILE A 1 490 ? -37.669 -17.983 36.241 1.00 81.12 490 ILE A O 1
ATOM 3910 N N . ILE A 1 491 ? -36.402 -17.667 34.413 1.00 83.06 491 ILE A N 1
ATOM 3911 C CA . ILE A 1 491 ? -37.323 -18.354 33.494 1.00 83.06 491 ILE A CA 1
ATOM 3912 C C . ILE A 1 491 ? -37.497 -19.824 33.902 1.00 83.06 491 ILE A C 1
ATOM 3914 O O . ILE A 1 491 ? -38.629 -20.310 33.981 1.00 83.06 491 ILE A O 1
ATOM 3918 N N . ALA A 1 492 ? -36.403 -20.524 34.213 1.00 78.00 492 ALA A N 1
ATOM 3919 C CA . ALA A 1 492 ? -36.440 -21.923 34.632 1.00 78.00 492 ALA A CA 1
ATOM 3920 C C . ALA A 1 492 ? -37.228 -22.122 35.939 1.00 78.00 492 ALA A C 1
ATOM 3922 O O . ALA A 1 492 ? -38.086 -23.004 36.005 1.00 78.00 492 ALA A O 1
ATOM 3923 N N . GLU A 1 493 ? -37.004 -21.276 36.954 1.00 74.62 493 GLU A N 1
ATOM 3924 C CA . GLU A 1 493 ? -37.759 -21.311 38.216 1.00 74.62 493 GLU A CA 1
ATOM 3925 C C . GLU A 1 493 ? -39.267 -21.180 37.953 1.00 74.62 493 GLU A C 1
ATOM 3927 O O . GLU A 1 493 ? -40.073 -21.963 38.467 1.00 74.62 493 GLU A O 1
ATOM 3932 N N . ARG A 1 494 ? -39.663 -20.223 37.104 1.00 77.88 494 ARG A N 1
ATOM 3933 C CA . ARG A 1 494 ? -41.074 -19.982 36.775 1.00 77.88 494 ARG A CA 1
ATOM 3934 C C . ARG A 1 494 ? -41.700 -21.147 36.011 1.00 77.88 494 ARG A C 1
ATOM 3936 O O . ARG A 1 494 ? -42.827 -21.524 36.327 1.00 77.88 494 ARG A O 1
ATOM 3943 N N . LEU A 1 495 ? -40.978 -21.758 35.072 1.00 76.50 495 LEU A N 1
ATOM 3944 C CA . LEU A 1 495 ? -41.452 -22.929 34.328 1.00 76.50 495 LEU A CA 1
ATOM 3945 C C . LEU A 1 495 ? -41.670 -24.153 35.228 1.00 76.50 495 LEU A C 1
ATOM 3947 O O . LEU A 1 495 ? -42.678 -24.846 35.081 1.00 76.50 495 LEU A O 1
ATOM 3951 N N . ILE A 1 496 ? -40.766 -24.404 36.181 1.00 72.75 496 ILE A N 1
ATOM 3952 C CA . ILE A 1 496 ? -40.886 -25.528 37.125 1.00 72.75 496 ILE A CA 1
ATOM 3953 C C . ILE A 1 496 ? -42.144 -25.368 37.986 1.00 72.75 496 ILE A C 1
ATOM 3955 O O . ILE A 1 496 ? -42.926 -26.309 38.121 1.00 72.75 496 ILE A O 1
ATOM 3959 N N . VAL A 1 497 ? -42.387 -24.163 38.511 1.00 71.62 497 VAL A N 1
ATOM 3960 C CA . VAL A 1 497 ? -43.575 -23.877 39.333 1.00 71.62 497 VAL A CA 1
ATOM 3961 C C . VAL A 1 497 ? -44.876 -24.067 38.544 1.00 71.62 497 VAL A C 1
ATOM 3963 O O . VAL A 1 497 ? -45.846 -24.579 39.096 1.00 71.62 497 VAL A O 1
ATOM 3966 N N . VAL A 1 498 ? -44.899 -23.706 37.257 1.00 77.75 498 VAL A N 1
ATOM 3967 C CA . VAL A 1 498 ? -46.074 -23.901 36.387 1.00 77.75 498 VAL A CA 1
ATOM 3968 C C . VAL A 1 498 ? -46.326 -25.385 36.092 1.00 77.75 498 VAL A C 1
ATOM 3970 O O . VAL A 1 498 ? -47.479 -25.808 36.033 1.00 77.75 498 VAL A O 1
ATOM 3973 N N . ARG A 1 499 ? -45.271 -26.192 35.920 1.00 73.75 499 ARG A N 1
ATOM 3974 C CA . ARG A 1 499 ? -45.394 -27.606 35.527 1.00 73.75 499 ARG A CA 1
ATOM 3975 C C . ARG A 1 499 ? -45.786 -28.538 36.680 1.00 73.75 499 ARG A C 1
ATOM 3977 O O . ARG A 1 499 ? -46.413 -29.561 36.421 1.00 73.75 499 ARG A O 1
ATOM 3984 N N . SER A 1 500 ? -45.444 -28.213 37.930 1.00 64.62 500 SER A N 1
ATOM 3985 C CA . SER A 1 500 ? -45.739 -29.057 39.103 1.00 64.62 500 SER A CA 1
ATOM 3986 C C . SER A 1 500 ? -46.412 -28.275 40.247 1.00 64.62 500 SER A C 1
ATOM 3988 O O . SER A 1 500 ? -45.750 -27.938 41.233 1.00 64.62 500 SER A O 1
ATOM 3990 N N . PRO A 1 501 ? -47.725 -27.989 40.158 1.00 63.41 501 PRO A N 1
ATOM 3991 C CA . PRO A 1 501 ? -48.422 -27.152 41.137 1.00 63.41 501 PRO A CA 1
ATOM 3992 C C . PRO A 1 501 ? -48.693 -27.821 42.502 1.00 63.41 501 PRO A C 1
ATOM 3994 O O . PRO A 1 501 ? -48.929 -27.096 43.466 1.00 63.41 501 PRO A O 1
ATOM 3997 N N . LEU A 1 502 ? -48.669 -29.161 42.617 1.00 55.88 502 LEU A N 1
ATOM 3998 C CA . LEU A 1 502 ? -49.234 -29.873 43.785 1.00 55.88 502 LEU A CA 1
ATOM 3999 C C . LEU A 1 502 ? -48.301 -30.851 44.541 1.00 55.88 502 LEU A C 1
ATOM 4001 O O . LEU A 1 502 ? -48.612 -31.158 45.686 1.00 55.88 502 LEU A O 1
ATOM 4005 N N . ASP A 1 503 ? -47.145 -31.265 44.000 1.00 52.19 503 ASP A N 1
ATOM 4006 C CA . ASP A 1 503 ? -46.285 -32.309 44.624 1.00 52.19 503 ASP A CA 1
ATOM 4007 C C . ASP A 1 503 ? -44.950 -31.813 45.218 1.00 52.19 503 ASP A C 1
ATOM 4009 O O . ASP A 1 503 ? -44.127 -32.593 45.704 1.00 52.19 503 ASP A O 1
ATOM 4013 N N . PHE A 1 504 ? -44.681 -30.506 45.203 1.00 54.16 504 PHE A N 1
ATOM 4014 C CA . PHE A 1 504 ? -43.350 -30.004 45.559 1.00 54.16 504 PHE A CA 1
ATOM 4015 C C . PHE A 1 504 ? -43.193 -29.765 47.071 1.00 54.16 504 PHE A C 1
ATOM 4017 O O . PHE A 1 504 ? -43.508 -28.685 47.587 1.00 54.16 504 PHE A O 1
ATOM 4024 N N . SER A 1 505 ? -42.677 -30.774 47.785 1.00 54.41 505 SER A N 1
ATOM 4025 C CA . SER A 1 505 ? -42.334 -30.672 49.211 1.00 54.41 505 SER A CA 1
ATOM 4026 C C . SER A 1 505 ? -41.357 -29.512 49.483 1.00 54.41 505 SER A C 1
ATOM 4028 O O . SER A 1 505 ? -40.514 -29.160 48.651 1.00 54.41 505 SER A O 1
ATOM 4030 N N . LEU A 1 506 ? -41.449 -28.909 50.676 1.00 51.22 506 LEU A N 1
ATOM 4031 C CA . LEU A 1 506 ? -40.604 -27.786 51.123 1.00 51.22 506 LEU A CA 1
ATOM 4032 C C . LEU A 1 506 ? -39.090 -28.056 50.987 1.00 51.22 506 LEU A C 1
ATOM 4034 O O . LEU A 1 506 ? -38.321 -27.118 50.780 1.00 51.22 506 LEU A O 1
ATOM 4038 N N . HIS A 1 507 ? -38.668 -29.322 51.051 1.00 47.34 507 HIS A N 1
ATOM 4039 C CA . HIS A 1 507 ? -37.266 -29.730 50.929 1.00 47.34 507 HIS A CA 1
ATOM 4040 C C . HIS A 1 507 ? -36.757 -29.661 49.477 1.00 47.34 507 HIS A C 1
ATOM 4042 O O . HIS A 1 507 ? -35.631 -29.226 49.237 1.00 47.34 507 HIS A O 1
ATOM 4048 N N . GLY A 1 508 ? -37.610 -29.988 48.498 1.00 54.41 508 GLY A N 1
ATOM 4049 C CA . GLY A 1 508 ? -37.284 -29.871 47.073 1.00 54.41 508 GLY A CA 1
ATOM 4050 C C . GLY A 1 508 ? -37.066 -28.420 46.644 1.00 54.41 508 GLY A C 1
ATOM 4051 O O . GLY A 1 508 ? -36.161 -28.137 45.862 1.00 54.41 508 GLY A O 1
ATOM 4052 N N . LYS A 1 509 ? -37.834 -27.474 47.210 1.00 57.44 509 LYS A N 1
ATOM 4053 C CA . LYS A 1 509 ? -37.665 -26.035 46.937 1.00 57.44 509 LYS A CA 1
ATOM 4054 C C . LYS A 1 509 ? -36.280 -25.562 47.365 1.00 57.44 509 LYS A C 1
ATOM 4056 O O . LYS A 1 509 ? -35.588 -24.936 46.570 1.00 57.44 509 LYS A O 1
ATOM 4061 N N . SER A 1 510 ? -35.840 -25.912 48.576 1.00 54.47 510 SER A N 1
ATOM 4062 C CA . SER A 1 510 ? -34.532 -25.489 49.094 1.00 54.47 510 SER A CA 1
ATOM 4063 C C . SER A 1 510 ? -33.352 -26.120 48.346 1.00 54.47 510 SER A C 1
ATOM 4065 O O . SER A 1 510 ? -32.329 -25.462 48.182 1.00 54.47 510 SER A O 1
ATOM 4067 N N . LEU A 1 511 ? -33.480 -27.358 47.859 1.00 56.12 511 LEU A N 1
ATOM 4068 C CA . LEU A 1 511 ? -32.409 -28.040 47.125 1.00 56.12 511 LEU A CA 1
ATOM 4069 C C . LEU A 1 511 ? -32.236 -27.481 45.703 1.00 56.12 511 LEU A C 1
ATOM 4071 O O . LEU A 1 511 ? -31.116 -27.193 45.291 1.00 56.12 511 LEU A O 1
ATOM 4075 N N . VAL A 1 512 ? -33.344 -27.219 44.996 1.00 61.88 512 VAL A N 1
ATOM 4076 C CA . VAL A 1 512 ? -33.328 -26.526 43.693 1.00 61.88 512 VAL A CA 1
ATOM 4077 C C . VAL A 1 512 ? -32.763 -25.113 43.839 1.00 61.88 512 VAL A C 1
ATOM 4079 O O . VAL A 1 512 ? -31.970 -24.684 43.012 1.00 61.88 512 VAL A O 1
ATOM 4082 N N . THR A 1 513 ? -33.084 -24.423 44.937 1.00 59.56 513 THR A N 1
ATOM 4083 C CA . THR A 1 513 ? -32.527 -23.100 45.267 1.00 59.56 513 THR A CA 1
ATOM 4084 C C . THR A 1 513 ? -31.005 -23.127 45.376 1.00 59.56 513 THR A C 1
ATOM 4086 O O . THR A 1 513 ? -30.318 -22.311 44.767 1.00 59.56 513 THR A O 1
ATOM 4089 N N . ILE A 1 514 ? -30.482 -24.061 46.174 1.00 62.22 514 ILE A N 1
ATOM 4090 C CA . ILE A 1 514 ? -29.049 -24.200 46.435 1.00 62.22 514 ILE A CA 1
ATOM 4091 C C . ILE A 1 514 ? -28.330 -24.609 45.148 1.00 62.22 514 ILE A C 1
ATOM 4093 O O . ILE A 1 514 ? -27.288 -24.038 44.841 1.00 62.22 514 ILE A O 1
ATOM 4097 N N . CYS A 1 515 ? -28.920 -25.507 44.351 1.00 61.88 515 CYS A N 1
ATOM 4098 C CA . CYS A 1 515 ? -28.409 -25.857 43.029 1.00 61.88 515 CYS A CA 1
ATOM 4099 C C . CYS A 1 515 ? -28.399 -24.662 42.074 1.00 61.88 515 CYS A C 1
ATOM 4101 O O . CYS A 1 515 ? -27.372 -24.430 41.458 1.00 61.88 515 CYS A O 1
ATOM 4103 N N . CYS A 1 516 ? -29.471 -23.872 41.964 1.00 63.16 516 CYS A N 1
ATOM 4104 C CA . CYS A 1 516 ? -29.496 -22.696 41.090 1.00 63.16 516 CYS A CA 1
ATOM 4105 C C . CYS A 1 516 ? -28.467 -21.643 41.520 1.00 63.16 516 CYS A C 1
ATOM 4107 O O . CYS A 1 516 ? -27.754 -21.116 40.675 1.00 63.16 516 CYS A O 1
ATOM 4109 N N . ILE A 1 517 ? -28.333 -21.368 42.820 1.00 67.56 517 ILE A N 1
ATOM 4110 C CA . ILE A 1 517 ? -27.340 -20.413 43.335 1.00 67.56 517 ILE A CA 1
ATOM 4111 C C . ILE A 1 517 ? -25.915 -20.926 43.096 1.00 67.56 517 ILE A C 1
ATOM 4113 O O . ILE A 1 517 ? -25.075 -20.164 42.626 1.00 67.56 517 ILE A O 1
ATOM 4117 N N . HIS A 1 518 ? -25.640 -22.207 43.363 1.00 65.94 518 HIS A N 1
ATOM 4118 C CA . HIS A 1 518 ? -24.331 -22.798 43.077 1.00 65.94 518 HIS A CA 1
ATOM 4119 C C . HIS A 1 518 ? -24.036 -22.877 41.584 1.00 65.94 518 HIS A C 1
ATOM 4121 O O . HIS A 1 518 ? -22.889 -22.698 41.203 1.00 65.94 518 HIS A O 1
ATOM 4127 N N . LEU A 1 519 ? -25.038 -23.101 40.739 1.00 66.38 519 LEU A N 1
ATOM 4128 C CA . LEU A 1 519 ? -24.869 -23.162 39.291 1.00 66.38 519 LEU A CA 1
ATOM 4129 C C . LEU A 1 519 ? -24.587 -21.766 38.733 1.00 66.38 519 LEU A C 1
ATOM 4131 O O . LEU A 1 519 ? -23.627 -21.612 37.992 1.00 66.38 519 LEU A O 1
ATOM 4135 N N . VAL A 1 520 ? -25.307 -20.730 39.179 1.00 66.25 520 VAL A N 1
ATOM 4136 C CA . VAL A 1 520 ? -24.998 -19.329 38.842 1.00 66.25 520 VAL A CA 1
ATOM 4137 C C . VAL A 1 520 ? -23.602 -18.947 39.342 1.00 66.25 520 VAL A C 1
ATOM 4139 O O . VAL A 1 520 ? -22.831 -18.359 38.590 1.00 66.25 520 VAL A O 1
ATOM 4142 N N . ALA A 1 521 ? -23.237 -19.306 40.576 1.00 66.19 521 ALA A N 1
ATOM 4143 C CA . ALA A 1 521 ? -21.928 -18.993 41.153 1.00 66.19 521 ALA A CA 1
ATOM 4144 C C . ALA A 1 521 ? -20.777 -19.735 40.453 1.00 66.19 521 ALA A C 1
ATOM 4146 O O . ALA A 1 521 ? -19.778 -19.120 40.099 1.00 66.19 521 ALA A O 1
ATOM 4147 N N . CYS A 1 522 ? -20.912 -21.039 40.203 1.00 66.06 522 CYS A N 1
ATOM 4148 C CA . CYS A 1 522 ? -19.906 -21.831 39.496 1.00 66.06 522 CYS A CA 1
ATOM 4149 C C . CYS A 1 522 ? -19.777 -21.405 38.036 1.00 66.06 522 CYS A C 1
ATOM 4151 O O . CYS A 1 522 ? -18.660 -21.331 37.540 1.00 66.06 522 CYS A O 1
ATOM 4153 N N . PHE A 1 523 ? -20.883 -21.099 37.354 1.00 65.94 523 PHE A N 1
ATOM 4154 C CA . PHE A 1 523 ? -20.844 -20.682 35.956 1.00 65.94 523 PHE A CA 1
ATOM 4155 C C . PHE A 1 523 ? -20.295 -19.261 35.811 1.00 65.94 523 PHE A C 1
ATOM 4157 O O . PHE A 1 523 ? -19.468 -19.037 34.942 1.00 65.94 523 PHE A O 1
ATOM 4164 N N . SER A 1 524 ? -20.634 -18.330 36.711 1.00 67.56 524 SER A N 1
ATOM 4165 C CA . SER A 1 524 ? -20.014 -16.994 36.741 1.00 67.56 524 SER A CA 1
ATOM 4166 C C . SER A 1 524 ? -18.526 -17.042 37.110 1.00 67.56 524 SER A C 1
ATOM 4168 O O . SER A 1 524 ? -17.743 -16.320 36.506 1.00 67.56 524 SER A O 1
ATOM 4170 N N . LEU A 1 525 ? -18.096 -17.935 38.011 1.00 67.88 525 LEU A N 1
ATOM 4171 C CA . LEU A 1 525 ? -16.673 -18.212 38.272 1.00 67.88 525 LEU A CA 1
ATOM 4172 C C . LEU A 1 525 ? -15.966 -18.840 37.063 1.00 67.88 525 LEU A C 1
ATOM 4174 O O . LEU A 1 525 ? -14.805 -18.532 36.803 1.00 67.88 525 LEU A O 1
ATOM 4178 N N . CYS A 1 526 ? -16.653 -19.705 36.317 1.00 67.69 526 CYS A N 1
ATOM 4179 C CA . CYS A 1 526 ? -16.113 -20.332 35.116 1.00 67.69 526 CYS A CA 1
ATOM 4180 C C . CYS A 1 526 ? -16.016 -19.327 33.958 1.00 67.69 526 CYS A C 1
ATOM 4182 O O . CYS A 1 526 ? -14.972 -19.256 33.319 1.00 67.69 526 CYS A O 1
ATOM 4184 N N . CYS A 1 527 ? -17.030 -18.479 33.756 1.00 65.44 527 CYS A N 1
ATOM 4185 C CA . CYS A 1 527 ? -16.985 -17.335 32.844 1.00 65.44 527 CYS A CA 1
ATOM 4186 C C . CYS A 1 527 ? -15.911 -16.335 33.268 1.00 65.44 527 CYS A C 1
ATOM 4188 O O . CYS A 1 527 ? -15.169 -15.861 32.425 1.00 65.44 527 CYS A O 1
ATOM 4190 N N . PHE A 1 528 ? -15.747 -16.063 34.565 1.00 67.88 528 PHE A N 1
ATOM 4191 C CA . PHE A 1 528 ? -14.666 -15.211 35.061 1.00 67.88 528 PHE A CA 1
ATOM 4192 C C . PHE A 1 528 ? -13.298 -15.800 34.716 1.00 67.88 528 PHE A C 1
ATOM 4194 O O . PHE A 1 528 ? -12.453 -15.106 34.161 1.00 67.88 528 PHE A O 1
ATOM 4201 N N . ALA A 1 529 ? -13.089 -17.088 34.995 1.00 68.19 529 ALA A N 1
ATOM 4202 C CA . ALA A 1 529 ? -11.854 -17.783 34.658 1.00 68.19 529 ALA A CA 1
ATOM 4203 C C . ALA A 1 529 ? -11.625 -17.840 33.140 1.00 68.19 529 ALA A C 1
ATOM 4205 O O . ALA A 1 529 ? -10.494 -17.667 32.697 1.00 68.19 529 ALA A O 1
ATOM 4206 N N . HIS A 1 530 ? -12.679 -18.028 32.342 1.00 69.50 530 HIS A N 1
ATOM 4207 C CA . HIS A 1 530 ? -12.593 -18.054 30.888 1.00 69.50 530 HIS A CA 1
ATOM 4208 C C . HIS A 1 530 ? -12.310 -16.668 30.310 1.00 69.50 530 HIS A C 1
ATOM 4210 O O . HIS A 1 530 ? -11.400 -16.545 29.506 1.00 69.50 530 HIS A O 1
ATOM 4216 N N . SER A 1 531 ? -13.004 -15.623 30.753 1.00 67.19 531 SER A N 1
ATOM 4217 C CA . SER A 1 531 ? -12.786 -14.237 30.332 1.00 67.19 531 SER A CA 1
ATOM 4218 C C . SER A 1 531 ? -11.433 -13.708 30.798 1.00 67.19 531 SER A C 1
ATOM 4220 O O . SER A 1 531 ? -10.778 -12.989 30.053 1.00 67.19 531 SER A O 1
ATOM 4222 N N . LEU A 1 532 ? -10.956 -14.112 31.980 1.00 68.56 532 LEU A N 1
ATOM 4223 C CA . LEU A 1 532 ? -9.595 -13.831 32.437 1.00 68.56 532 LEU A CA 1
ATOM 4224 C C . LEU A 1 532 ? -8.566 -14.591 31.592 1.00 68.56 532 LEU A C 1
ATOM 4226 O O . LEU A 1 532 ? -7.574 -14.007 31.173 1.00 68.56 532 LEU A O 1
ATOM 4230 N N . TYR A 1 533 ? -8.814 -15.870 31.293 1.00 70.56 533 TYR A N 1
ATOM 4231 C CA . TYR A 1 533 ? -7.976 -16.658 30.391 1.00 70.56 533 TYR A CA 1
ATOM 4232 C C . TYR A 1 533 ? -7.943 -16.049 28.989 1.00 70.56 533 TYR A C 1
ATOM 4234 O O . TYR A 1 533 ? -6.867 -15.930 28.425 1.00 70.56 533 TYR A O 1
ATOM 4242 N N . VAL A 1 534 ? -9.081 -15.612 28.447 1.00 62.28 534 VAL A N 1
ATOM 4243 C CA . VAL A 1 534 ? -9.186 -14.936 27.150 1.00 62.28 534 VAL A CA 1
ATOM 4244 C C . VAL A 1 534 ? -8.489 -13.586 27.205 1.00 62.28 534 VAL A C 1
ATOM 4246 O O . VAL A 1 534 ? -7.733 -13.296 26.298 1.00 62.28 534 VAL A O 1
ATOM 4249 N N . ALA A 1 535 ? -8.639 -12.787 28.262 1.00 60.84 535 ALA A N 1
ATOM 4250 C CA . ALA A 1 535 ? -7.922 -11.520 28.406 1.00 60.84 535 ALA A CA 1
ATOM 4251 C C . ALA A 1 535 ? -6.400 -11.729 28.464 1.00 60.84 535 ALA A C 1
ATOM 4253 O O . ALA A 1 535 ? -5.655 -11.043 27.769 1.00 60.84 535 ALA A O 1
ATOM 4254 N N . VAL A 1 536 ? -5.929 -12.721 29.228 1.00 64.44 536 VAL A N 1
ATOM 4255 C CA . VAL A 1 536 ? -4.509 -13.103 29.284 1.00 64.44 536 VAL A CA 1
ATOM 4256 C C . VAL A 1 536 ? -4.041 -13.669 27.943 1.00 64.44 536 VAL A C 1
ATOM 4258 O O . VAL A 1 536 ? -2.947 -13.336 27.498 1.00 64.44 536 VAL A O 1
ATOM 4261 N N . ALA A 1 537 ? -4.862 -14.480 27.276 1.00 56.97 537 ALA A N 1
ATOM 4262 C CA . ALA A 1 537 ? -4.580 -15.046 25.964 1.00 56.97 537 ALA A CA 1
ATOM 4263 C C . ALA A 1 537 ? -4.602 -13.983 24.862 1.00 56.97 537 ALA A C 1
ATOM 4265 O O . ALA A 1 537 ? -3.830 -14.109 23.927 1.00 56.97 537 ALA A O 1
ATOM 4266 N N . VAL A 1 538 ? -5.421 -12.934 24.972 1.00 54.12 538 VAL A N 1
ATOM 4267 C CA . VAL A 1 538 ? -5.463 -11.775 24.069 1.00 54.12 538 VAL A CA 1
ATOM 4268 C C . VAL A 1 538 ? -4.251 -10.885 24.307 1.00 54.12 538 VAL A C 1
ATOM 4270 O O . VAL A 1 538 ? -3.600 -10.521 23.341 1.00 54.12 538 VAL A O 1
ATOM 4273 N N . LEU A 1 539 ? -3.861 -10.626 25.559 1.00 51.44 539 LEU A N 1
ATOM 4274 C CA . LEU A 1 539 ? -2.601 -9.940 25.881 1.00 51.44 539 LEU A CA 1
ATOM 4275 C C . LEU A 1 539 ? -1.389 -10.717 25.335 1.00 51.44 539 LEU A C 1
ATOM 4277 O O . LEU A 1 539 ? -0.495 -10.138 24.720 1.00 51.44 539 LEU A O 1
ATOM 4281 N N . TRP A 1 540 ? -1.381 -12.046 25.483 1.00 46.69 540 TRP A N 1
ATOM 4282 C CA . TRP A 1 540 ? -0.389 -12.925 24.853 1.00 46.69 540 TRP A CA 1
ATOM 4283 C C . TRP A 1 540 ? -0.494 -12.923 23.325 1.00 46.69 540 TRP A C 1
ATOM 4285 O O . TRP A 1 540 ? 0.528 -12.916 22.639 1.00 46.69 540 TRP A O 1
ATOM 4295 N N . ALA A 1 541 ? -1.711 -12.898 22.778 1.00 45.12 541 ALA A N 1
ATOM 4296 C CA . ALA A 1 541 ? -1.958 -12.863 21.348 1.00 45.12 541 ALA A CA 1
ATOM 4297 C C . ALA A 1 541 ? -1.486 -11.539 20.746 1.00 45.12 541 ALA A C 1
ATOM 4299 O O . ALA A 1 541 ? -0.847 -11.592 19.712 1.00 45.12 541 ALA A O 1
ATOM 4300 N N . GLU A 1 542 ? -1.689 -10.387 21.385 1.00 42.81 542 GLU A N 1
ATOM 4301 C CA . GLU A 1 542 ? -1.199 -9.070 20.951 1.00 42.81 542 GLU A CA 1
ATOM 4302 C C . GLU A 1 542 ? 0.333 -8.984 20.958 1.00 42.81 542 GLU A C 1
ATOM 4304 O O . GLU A 1 542 ? 0.926 -8.473 20.002 1.00 42.81 542 GLU A O 1
ATOM 4309 N N . LEU A 1 543 ? 0.985 -9.560 21.976 1.00 43.75 543 LEU A N 1
ATOM 4310 C CA . LEU A 1 543 ? 2.439 -9.760 21.997 1.00 43.75 543 LEU A CA 1
ATOM 4311 C C . LEU A 1 543 ? 2.901 -10.698 20.868 1.00 43.75 543 LEU A C 1
ATOM 4313 O O . LEU A 1 543 ? 3.952 -10.472 20.270 1.00 43.75 543 LEU A O 1
ATOM 4317 N N . SER A 1 544 ? 2.103 -11.714 20.526 1.00 39.72 544 SER A N 1
ATOM 4318 C CA . SER A 1 544 ? 2.431 -12.686 19.478 1.00 39.72 544 SER A CA 1
ATOM 4319 C C . SER A 1 544 ? 2.077 -12.224 18.051 1.00 39.72 544 SER A C 1
ATOM 4321 O O . SER A 1 544 ? 2.805 -12.554 17.122 1.00 39.72 544 SER A O 1
ATOM 4323 N N . LEU A 1 545 ? 1.022 -11.427 17.829 1.00 41.84 545 LEU A N 1
ATOM 4324 C CA . LEU A 1 545 ? 0.463 -11.094 16.507 1.00 41.84 545 LEU A CA 1
ATOM 4325 C C . LEU A 1 545 ? 1.340 -10.124 15.722 1.00 41.84 545 LEU A C 1
ATOM 4327 O O . LEU A 1 545 ? 1.446 -10.266 14.506 1.00 41.84 545 LEU A O 1
ATOM 4331 N N . SER A 1 546 ? 2.019 -9.207 16.418 1.00 43.88 546 SER A N 1
ATOM 4332 C CA . SER A 1 546 ? 3.087 -8.376 15.841 1.00 43.88 546 SER A CA 1
ATOM 4333 C C . SER A 1 546 ? 4.213 -9.224 15.229 1.00 43.88 546 SER A C 1
ATOM 4335 O O . SER A 1 546 ? 4.876 -8.803 14.285 1.00 43.88 546 SER A O 1
ATOM 4337 N N . SER A 1 547 ? 4.387 -10.449 15.735 1.00 42.62 547 SER A N 1
ATOM 4338 C CA . SER A 1 547 ? 5.351 -11.428 15.241 1.00 42.62 547 SER A CA 1
ATOM 4339 C C . SER A 1 547 ? 4.716 -12.421 14.255 1.00 42.62 547 SER A C 1
ATOM 4341 O O . SER A 1 547 ? 5.371 -12.812 13.296 1.00 42.62 547 SER A O 1
ATOM 4343 N N . PHE A 1 548 ? 3.447 -12.814 14.436 1.00 42.53 548 PHE A N 1
ATOM 4344 C CA . PHE A 1 548 ? 2.791 -13.910 13.708 1.00 42.53 548 PHE A CA 1
ATOM 4345 C C . PHE A 1 548 ? 2.238 -13.544 12.327 1.00 42.53 548 PHE A C 1
ATOM 4347 O O . PHE A 1 548 ? 2.266 -14.407 11.458 1.00 42.53 548 PHE A O 1
ATOM 4354 N N . THR A 1 549 ? 1.757 -12.323 12.068 1.00 47.06 549 THR A N 1
ATOM 4355 C CA . THR A 1 549 ? 1.374 -11.926 10.692 1.00 47.06 549 THR A CA 1
ATOM 4356 C C . THR A 1 549 ? 2.603 -11.878 9.782 1.00 47.06 549 THR A C 1
ATOM 4358 O O . THR A 1 549 ? 2.572 -12.413 8.676 1.00 47.06 549 THR A O 1
ATOM 4361 N N . CYS A 1 550 ? 3.719 -11.378 10.316 1.00 46.84 550 CYS A N 1
ATOM 4362 C CA . CYS A 1 550 ? 5.040 -11.413 9.690 1.00 46.84 550 CYS A CA 1
ATOM 4363 C C . CYS A 1 550 ? 5.583 -12.855 9.549 1.00 46.84 550 CYS A C 1
ATOM 4365 O O . CYS A 1 550 ? 6.112 -13.233 8.503 1.00 46.84 550 CYS A O 1
ATOM 4367 N N . LEU A 1 551 ? 5.403 -13.710 10.567 1.00 47.78 551 LEU A N 1
ATOM 4368 C CA . LEU A 1 551 ? 5.825 -15.118 10.535 1.00 47.78 551 LEU A CA 1
ATOM 4369 C C . LEU A 1 551 ? 4.963 -15.980 9.594 1.00 47.78 551 LEU A C 1
ATOM 4371 O O . LEU A 1 551 ? 5.485 -16.911 8.989 1.00 47.78 551 LEU A O 1
ATOM 4375 N N . ARG A 1 552 ? 3.662 -15.693 9.448 1.00 47.94 552 ARG A N 1
ATOM 4376 C CA . ARG A 1 552 ? 2.716 -16.463 8.620 1.00 47.94 552 ARG A CA 1
ATOM 4377 C C . ARG A 1 552 ? 3.077 -16.391 7.138 1.00 47.94 552 ARG A C 1
ATOM 4379 O O . ARG A 1 552 ? 3.083 -17.431 6.485 1.00 47.94 552 ARG A O 1
ATOM 4386 N N . GLU A 1 553 ? 3.445 -15.216 6.627 1.00 51.12 553 GLU A N 1
ATOM 4387 C CA . GLU A 1 553 ? 3.958 -15.090 5.253 1.00 51.12 553 GLU A CA 1
ATOM 4388 C C . GLU A 1 553 ? 5.375 -15.672 5.113 1.00 51.12 553 GLU A C 1
ATOM 4390 O O . GLU A 1 553 ? 5.694 -16.294 4.099 1.00 51.12 553 GLU A O 1
ATOM 4395 N N . ARG A 1 554 ? 6.205 -15.593 6.165 1.00 48.53 554 ARG A N 1
ATOM 4396 C CA . ARG A 1 554 ? 7.520 -16.261 6.216 1.00 48.53 554 ARG A CA 1
ATOM 4397 C C . ARG A 1 554 ? 7.406 -17.796 6.179 1.00 48.53 554 ARG A C 1
ATOM 4399 O O . ARG A 1 554 ? 8.259 -18.453 5.592 1.00 48.53 554 ARG A O 1
ATOM 4406 N N . LEU A 1 555 ? 6.341 -18.362 6.754 1.00 47.56 555 LEU A N 1
ATOM 4407 C CA . LEU A 1 555 ? 6.017 -19.796 6.739 1.00 47.56 555 LEU A CA 1
ATOM 4408 C C . LEU A 1 555 ? 5.337 -20.238 5.433 1.00 47.56 555 LEU A C 1
ATOM 4410 O O . LEU A 1 555 ? 5.593 -21.352 4.975 1.00 47.56 555 LEU A O 1
ATOM 4414 N N . GLN A 1 556 ? 4.553 -19.369 4.781 1.00 48.97 556 GLN A N 1
ATOM 4415 C CA . GLN A 1 556 ? 4.017 -19.633 3.436 1.00 48.97 556 GLN A CA 1
ATOM 4416 C C . GLN A 1 556 ? 5.131 -19.813 2.386 1.00 48.97 556 GLN A C 1
ATOM 4418 O O . GLN A 1 556 ? 4.963 -20.623 1.477 1.00 48.97 556 GLN A O 1
ATOM 4423 N N . ARG A 1 557 ? 6.298 -19.166 2.556 1.00 46.75 557 ARG A N 1
ATOM 4424 C CA . ARG A 1 557 ? 7.502 -19.387 1.720 1.00 46.75 557 ARG A CA 1
ATOM 4425 C C . ARG A 1 557 ? 8.161 -20.760 1.896 1.00 46.75 557 ARG A C 1
ATOM 4427 O O . ARG A 1 557 ? 8.889 -21.189 1.012 1.00 46.75 557 ARG A O 1
ATOM 4434 N N . LEU A 1 558 ? 7.908 -21.464 3.001 1.00 44.19 558 LEU A N 1
ATOM 4435 C CA . LEU A 1 558 ? 8.453 -22.808 3.254 1.00 44.19 558 LEU A CA 1
ATOM 4436 C C . LEU A 1 558 ? 7.524 -23.934 2.759 1.00 44.19 558 LEU A C 1
ATOM 4438 O O . LEU A 1 558 ? 7.743 -25.096 3.085 1.00 44.19 558 LEU A O 1
ATOM 4442 N N . GLY A 1 559 ? 6.455 -23.614 2.014 1.00 40.12 559 GLY A N 1
ATOM 4443 C CA . GLY A 1 559 ? 5.483 -24.604 1.526 1.00 40.12 559 GLY A CA 1
ATOM 4444 C C . GLY A 1 559 ? 4.614 -25.236 2.625 1.00 40.12 559 GLY A C 1
ATOM 4445 O O . GLY A 1 559 ? 3.783 -26.101 2.348 1.00 40.12 559 GLY A O 1
ATOM 4446 N N . LEU A 1 560 ? 4.756 -24.791 3.876 1.00 36.91 560 LEU A N 1
ATOM 4447 C CA . LEU A 1 560 ? 3.981 -25.272 5.013 1.00 36.91 560 LEU A CA 1
ATOM 4448 C C . LEU A 1 560 ? 2.656 -24.504 5.084 1.00 36.91 560 LEU A C 1
ATOM 4450 O O . LEU A 1 560 ? 2.562 -23.416 5.652 1.00 36.91 560 LEU A O 1
ATOM 4454 N N . ARG A 1 561 ? 1.594 -25.085 4.513 1.00 35.25 561 ARG A N 1
ATOM 4455 C CA . ARG A 1 561 ? 0.221 -24.635 4.780 1.00 35.25 561 ARG A CA 1
ATOM 4456 C C . ARG A 1 561 ? -0.118 -24.932 6.241 1.00 35.25 561 ARG A C 1
ATOM 4458 O O . ARG A 1 561 ? -0.439 -26.065 6.589 1.00 35.25 561 ARG A O 1
ATOM 4465 N N . LEU A 1 562 ? -0.105 -23.909 7.092 1.00 35.50 562 LEU A N 1
ATOM 4466 C CA . LEU A 1 562 ? -0.818 -23.968 8.366 1.00 35.50 562 LEU A CA 1
ATOM 4467 C C . LEU A 1 562 ? -2.314 -24.083 8.061 1.00 35.50 562 LEU A C 1
ATOM 4469 O O . LEU A 1 562 ? -2.955 -23.117 7.645 1.00 35.50 562 LEU A O 1
ATOM 4473 N N . ARG A 1 563 ? -2.864 -25.287 8.241 1.00 30.55 563 ARG A N 1
ATOM 4474 C CA . ARG A 1 563 ? -4.303 -25.554 8.203 1.00 30.55 563 ARG A CA 1
ATOM 4475 C C . ARG A 1 563 ? -4.923 -25.031 9.499 1.00 30.55 563 ARG A C 1
ATOM 4477 O O . ARG A 1 563 ? -5.249 -25.792 10.400 1.00 30.55 563 ARG A O 1
ATOM 4484 N N . THR A 1 564 ? -5.028 -23.715 9.609 1.00 35.59 564 THR A N 1
ATOM 4485 C CA . THR A 1 564 ? -5.769 -23.039 10.677 1.00 35.59 564 THR A CA 1
ATOM 4486 C C . THR A 1 564 ? -6.683 -22.000 10.043 1.00 35.59 564 THR A C 1
ATOM 4488 O O . THR A 1 564 ? -6.484 -20.797 10.199 1.00 35.59 564 THR A O 1
ATOM 4491 N N . ASP A 1 565 ? -7.707 -22.470 9.332 1.00 27.91 565 ASP A N 1
ATOM 4492 C CA . ASP A 1 565 ? -8.795 -21.634 8.798 1.00 27.91 565 ASP A CA 1
ATOM 4493 C C . ASP A 1 565 ? -9.740 -21.105 9.901 1.00 27.91 565 ASP A C 1
ATOM 4495 O O . ASP A 1 565 ? -10.795 -20.559 9.608 1.00 27.91 565 ASP A O 1
ATOM 4499 N N . ALA A 1 566 ? -9.364 -21.224 11.180 1.00 29.77 566 ALA A N 1
ATOM 4500 C CA . ALA A 1 566 ? -10.199 -20.824 12.314 1.00 29.77 566 ALA A CA 1
ATOM 4501 C C . ALA A 1 566 ? -9.682 -19.611 13.110 1.00 29.77 566 ALA A C 1
ATOM 4503 O O . ALA A 1 566 ? -10.415 -19.093 13.944 1.00 29.77 566 ALA A O 1
ATOM 4504 N N . PHE A 1 567 ? -8.458 -19.118 12.877 1.00 30.44 567 PHE A N 1
ATOM 4505 C CA . PHE A 1 567 ? -7.914 -17.988 13.645 1.00 30.44 567 PHE A CA 1
ATOM 4506 C C . PHE A 1 567 ? -7.317 -16.917 12.731 1.00 30.44 567 PHE A C 1
ATOM 4508 O O . PHE A 1 567 ? -6.124 -16.877 12.441 1.00 30.44 567 PHE A O 1
ATOM 4515 N N . SER A 1 568 ? -8.185 -16.002 12.312 1.00 25.36 568 SER A N 1
ATOM 4516 C CA . SER A 1 568 ? -7.827 -14.650 11.885 1.00 25.36 568 SER A CA 1
ATOM 4517 C C . SER A 1 568 ? -8.282 -13.671 12.982 1.00 25.36 568 SER A C 1
ATOM 4519 O O . SER A 1 568 ? -9.381 -13.115 12.874 1.00 25.36 568 SER A O 1
ATOM 4521 N N . PRO A 1 569 ? -7.494 -13.415 14.043 1.00 29.72 569 PRO A N 1
ATOM 4522 C CA . PRO A 1 569 ? -7.722 -12.241 14.872 1.00 29.72 569 PRO A CA 1
ATOM 4523 C C . PRO A 1 569 ? -7.175 -11.040 14.091 1.00 29.72 569 PRO A C 1
ATOM 4525 O O . PRO A 1 569 ? -5.994 -10.999 13.760 1.00 29.72 569 PRO A O 1
ATOM 4528 N N . ARG A 1 570 ? -8.034 -10.081 13.731 1.00 32.28 570 ARG A N 1
ATOM 4529 C CA . ARG A 1 570 ? -7.563 -8.765 13.257 1.00 32.28 570 ARG A CA 1
ATOM 4530 C C . ARG A 1 570 ? -7.114 -7.959 14.489 1.00 32.28 570 ARG A C 1
ATOM 4532 O O . ARG A 1 570 ? -7.732 -8.143 15.535 1.00 32.28 570 ARG A O 1
ATOM 4539 N N . PRO A 1 571 ? -6.088 -7.100 14.399 1.00 31.64 571 PRO A N 1
ATOM 4540 C CA . PRO A 1 571 ? -5.387 -6.533 15.553 1.00 31.64 571 PRO A CA 1
ATOM 4541 C C . PRO A 1 571 ? -6.093 -5.319 16.193 1.00 31.64 571 PRO A C 1
ATOM 4543 O O . PRO A 1 571 ? -5.430 -4.488 16.803 1.00 31.64 571 PRO A O 1
ATOM 4546 N N . ASP A 1 572 ? -7.422 -5.238 16.107 1.00 32.88 572 ASP A N 1
ATOM 4547 C CA . ASP A 1 572 ? -8.223 -4.145 16.677 1.00 32.88 572 ASP A CA 1
ATOM 4548 C C . ASP A 1 572 ? -8.841 -4.574 18.023 1.00 32.88 572 ASP A C 1
ATOM 4550 O O . ASP A 1 572 ? -10.058 -4.551 18.201 1.00 32.88 572 ASP A O 1
ATOM 4554 N N . PHE A 1 573 ? -8.009 -5.049 18.958 1.00 34.72 573 PHE A N 1
ATOM 4555 C CA . PHE A 1 573 ? -8.425 -5.444 20.319 1.00 34.72 573 PHE A CA 1
ATOM 4556 C C . PHE A 1 573 ? -8.065 -4.397 21.384 1.00 34.72 573 PHE A C 1
ATOM 4558 O O . PHE A 1 573 ? -8.088 -4.660 22.586 1.00 34.72 573 PHE A O 1
ATOM 4565 N N . SER A 1 574 ? -7.779 -3.174 20.950 1.00 32.81 574 SER A N 1
ATOM 4566 C CA . SER A 1 574 ? -7.501 -2.046 21.824 1.00 32.81 574 SER A CA 1
ATOM 4567 C C . SER A 1 574 ? -8.832 -1.408 22.264 1.00 32.81 574 SER A C 1
ATOM 4569 O O . SER A 1 574 ? -9.549 -0.823 21.453 1.00 32.81 574 SER A O 1
ATOM 4571 N N . CYS A 1 575 ? -9.149 -1.532 23.561 1.00 29.77 575 CYS A N 1
ATOM 4572 C CA . CYS A 1 575 ? -10.498 -1.574 24.150 1.00 29.77 575 CYS A CA 1
ATOM 4573 C C . CYS A 1 575 ? -11.310 -2.775 23.634 1.00 29.77 575 CYS A C 1
ATOM 4575 O O . CYS A 1 575 ? -11.309 -3.081 22.447 1.00 29.77 575 CYS A O 1
ATOM 4577 N N . TRP A 1 576 ? -12.091 -3.419 24.507 1.00 39.06 576 TRP A N 1
ATOM 4578 C CA . TRP A 1 576 ? -13.215 -4.262 24.080 1.00 39.06 576 TRP A CA 1
ATOM 4579 C C . TRP A 1 576 ? -14.268 -3.355 23.420 1.00 39.06 576 TRP A C 1
ATOM 4581 O O . TRP A 1 576 ? -15.300 -3.036 24.007 1.00 39.06 576 TRP A O 1
ATOM 4591 N N . SER A 1 577 ? -13.933 -2.830 22.242 1.00 32.91 577 SER A N 1
ATOM 4592 C CA . SER A 1 577 ? -14.728 -1.891 21.480 1.00 32.91 577 SER A CA 1
ATOM 4593 C C . SER A 1 577 ? -15.972 -2.611 20.978 1.00 32.91 577 SER A C 1
ATOM 4595 O O . SER A 1 577 ? -15.998 -3.837 20.812 1.00 32.91 577 SER A O 1
ATOM 4597 N N . LEU A 1 578 ? -17.017 -1.841 20.694 1.00 37.12 578 LEU A N 1
ATOM 4598 C CA . LEU A 1 578 ? -18.234 -2.324 20.046 1.00 37.12 578 LEU A CA 1
ATOM 4599 C C . LEU A 1 578 ? -17.971 -3.087 18.719 1.00 37.12 578 LEU A C 1
ATOM 4601 O O . LEU A 1 578 ? -18.868 -3.769 18.233 1.00 37.12 578 LEU A O 1
ATOM 4605 N N . SER A 1 579 ? -16.743 -3.084 18.179 1.00 31.91 579 SER A N 1
ATOM 4606 C CA . SER A 1 579 ? -16.279 -3.993 17.113 1.00 31.91 579 SER A CA 1
ATOM 4607 C C . SER A 1 579 ? -16.446 -5.483 17.468 1.00 31.91 579 SER A C 1
ATOM 4609 O O . SER A 1 579 ? -16.767 -6.303 16.604 1.00 31.91 579 SER A O 1
ATOM 4611 N N . CYS A 1 580 ? -16.320 -5.853 18.751 1.00 33.06 580 CYS A N 1
ATOM 4612 C CA . CYS A 1 580 ? -16.569 -7.222 19.219 1.00 33.06 580 CYS A CA 1
ATOM 4613 C C . CYS A 1 580 ? -18.067 -7.598 19.125 1.00 33.06 580 CYS A C 1
ATOM 4615 O O . CYS A 1 580 ? -18.407 -8.727 18.771 1.00 33.06 580 CYS A O 1
ATOM 4617 N N . ILE A 1 581 ? -18.971 -6.627 19.327 1.00 36.94 581 ILE A N 1
ATOM 4618 C CA . ILE A 1 581 ? -20.429 -6.795 19.161 1.00 36.94 581 ILE A CA 1
ATOM 4619 C C . ILE A 1 581 ? -20.780 -7.012 17.680 1.00 36.94 581 ILE A C 1
ATOM 4621 O O . ILE A 1 581 ? -21.613 -7.858 17.356 1.00 36.94 581 ILE A O 1
ATOM 4625 N N . GLN A 1 582 ? -20.097 -6.321 16.765 1.00 31.50 582 GLN A N 1
ATOM 4626 C CA . GLN A 1 582 ? -20.343 -6.436 15.327 1.00 31.50 582 GLN A CA 1
ATOM 4627 C C . GLN A 1 582 ? -19.939 -7.805 14.744 1.00 31.50 582 GLN A C 1
ATOM 4629 O O . GLN A 1 582 ? -20.567 -8.278 13.798 1.00 31.50 582 GLN A O 1
ATOM 4634 N N . ARG A 1 583 ? -18.933 -8.487 15.314 1.00 31.44 583 ARG A N 1
ATOM 4635 C CA . ARG A 1 583 ? -18.507 -9.823 14.845 1.00 31.44 583 ARG A CA 1
ATOM 4636 C C . ARG A 1 583 ? -19.314 -10.981 15.424 1.00 31.44 583 ARG A C 1
ATOM 4638 O O . ARG A 1 583 ? -19.401 -12.012 14.770 1.00 31.44 583 ARG A O 1
ATOM 4645 N N . LEU A 1 584 ? -19.937 -10.807 16.588 1.00 32.56 584 LEU A N 1
ATOM 4646 C CA . LEU A 1 584 ? -20.894 -11.781 17.126 1.00 32.56 584 LEU A CA 1
ATOM 4647 C C . LEU A 1 584 ? -22.245 -11.724 16.396 1.00 32.56 584 LEU A C 1
ATOM 4649 O O . LEU A 1 584 ? -22.861 -12.765 16.208 1.00 32.56 584 LEU A O 1
ATOM 4653 N N . TYR A 1 585 ? -22.664 -10.550 15.907 1.00 29.11 585 TYR A N 1
ATOM 4654 C CA . TYR A 1 585 ? -23.916 -10.395 15.146 1.00 29.11 585 TYR A CA 1
ATOM 4655 C C . TYR A 1 585 ? -23.835 -10.884 13.685 1.00 29.11 585 TYR A C 1
ATOM 4657 O O . TYR A 1 585 ? -24.860 -11.137 13.067 1.00 29.11 585 TYR A O 1
ATOM 4665 N N . LEU A 1 586 ? -22.625 -11.016 13.125 1.00 26.30 586 LEU A N 1
ATOM 4666 C CA . LEU A 1 586 ? -22.378 -11.578 11.785 1.00 26.30 586 LEU A CA 1
ATOM 4667 C C . LEU A 1 586 ? -22.011 -13.076 11.812 1.00 26.30 586 LEU A C 1
ATOM 4669 O O . LEU A 1 586 ? -21.790 -13.668 10.758 1.00 26.30 586 LEU A O 1
ATOM 4673 N N . ALA A 1 587 ? -21.917 -13.678 13.002 1.00 24.67 587 ALA A N 1
ATOM 4674 C CA . ALA A 1 587 ? -21.644 -15.105 13.206 1.00 24.67 587 ALA A CA 1
ATOM 4675 C C . ALA A 1 587 ? -22.876 -15.901 13.697 1.00 24.67 587 ALA A C 1
ATOM 4677 O O . ALA A 1 587 ? -22.759 -17.095 13.975 1.00 24.67 587 ALA A O 1
ATOM 4678 N N . SER A 1 588 ? -24.039 -15.248 13.785 1.00 24.23 588 SER A N 1
ATOM 4679 C CA . SER A 1 588 ? -25.376 -15.857 13.851 1.00 24.23 588 SER A CA 1
ATOM 4680 C C . SER A 1 588 ? -26.059 -15.731 12.500 1.00 24.23 588 SER A C 1
ATOM 4682 O O . SER A 1 588 ? -26.756 -16.687 12.102 1.00 24.23 588 SER A O 1
#

Sequence (588 aa):
MFLCSDQTRTLHYTLVCDFKQDCNDGSDEMFCTRSQTCVGYQCQNGQCIPLDKLCDVENDCWDASDEDCDQFQECFFESCPETHFRCPPDGYCLPVYVRCNGVYDCPNREDEANCQVYTCSGFYRCRASTVCVHVDHMCDGRPQCPQHDDELFCDLRCPQGCVCQGLAFVCSETFDMQNVPALRYLDARGSGLSTKDLSPTIYLAWLSLAACNLQVLYNISLPTLQTLDLSDNLISWLDMSYFMQFENLRVLRLAGNPLQFLFTSYTEPQHSPLTYLDLSRTSLKVFTGEMLSSFSAIQVLNLSISCLTELRYDSFYYIQEVTHLDLSKTQIRRVHNDTFKHLKSLKVLQASSYKLCCHELLPDLAHEVMCFSPDDIFSSCQNLLSSKTAFALVWALCVLSLTGNVYCIVHSEIKKKEKHRSVFNVLMINLHVSDFLTGTYMLVIGVADLVFRDRYLWYEEAWTGGWLCQMSGLVFWMCVDVSIITLTAIIAERLIVVRSPLDFSLHGKSLVTICCIHLVACFSLCCFAHSLYVAVAVLWAELSLSSFTCLRERLQRLGLRLRTDAFSPRPDFSCWSLSCIQRLYLAS

Radius of gyration: 41.48 Å; chains: 1; bounding box: 78×65×129 Å

Foldseek 3Di:
DDQAPVNPDDDDLCQACQPDQPDPVSSSNPPDDPPDDQPADQAPVRGGDHPLQACQPDCPSVVCSSNPCVVCPPPPPVARPPQWHFQPDPTDTHGQLQQQPPDQPHPVSCSNPPLVVDDPPVFDDAPPGSGTGHPVQQCPPDQSHPVSPSNVQNPPPQDPQWDDDRLAIAGQADDQPPPRAARAHYHNANHLDAQVRDDLRYQYQYDAPANNQDADHDQHARANHAEYHHHQHAHAEDALVSCVSHQRHAYYHHANYQHAYAHHPDDDQAEHNHAYYHHHNYAYAEAALNSCLNHQNHQEYHHHNYLHAEQDLRRCQRNQNHAEYEHANYNHPYYDANSCVSNPNHAEYEHNACLCLDCRNVVPCNVRHDYHYDDDPADDNFFNGPDPVVLVVLVVLLCCLQVVLVVVLVVLVVVVVPDDDALLSVLSNQLSVLSNLLSVLSVLRSVVRVVRGGPCSNCLLVQLVDPSLLVSLLSNVLSVVLNVLSVVLNVVVVVVCVVDVDPQDPVNRVVSSVVSVVVSVVVSVVVNVVSVVVSVVLVVCLVCVSVVSSVVVVVVVVVDPPPCPPDDDDNPNRGVDCVVVVVVVVVD

pLDDT: mean 75.44, std 16.23, range [24.23, 97.0]

Organism: Pomacea canaliculata (NCBI:txid400727)